Protein AF-A0A1G7VKA3-F1 (afdb_monomer)

InterPro domains:
  IPR059888 Phage tail-like, trimerisation region [PF26696] (516-575)

Secondary structure (DSSP, 8-state):
-----------------------PPPS--SEES---SSEEE-TT-EEEESS-EEESSEEE-TTEEEEE-TT-EEEE-S-EEE-TT-EEEEEESSEEEESS--EE-SEEEEEE-TT-EEEESSSS-S-EEE-SSEEEEEESSEEEES-EEE--TT-EEEEEESSEEEESS-EEE-SEEEEEESSEEEESS-EE--TTEEEEESSEEEESS-EE-TT-EEEESSEEEE-SS-EE--TT-EEEESSEEEEEEEEE--TT-EEEESSEEEEEEEE-TT-EEE--SSTT--EEEEESSPB--TT-EE-SSEEEEEBS-SSSS--B-SS-SHHHHBSS--EEB-TTS-B--TTTTTEEESTTTTT--SS---S--S----TTSPPPPB---EEEEEETT-B-SS-GGGG-BSSTT-PBP-TTTEEEEEEEESSTTEEEETTTTEEEE-TTPPSEEEEEEEEEEESS-TT-EEEEEEEEEEE-------PPP---S--PBP--EEESSS--STT-TTTTTTSBS-SSEEE-SSPPP--EEE-HHHHHTS-GGG--TT-EEEETTTTEEEEESSSSGGGEEEE-S-----

Organism: NCBI:txid454006

Sequence (582 aa):
MIKIYFKNDGYLLFLLFLSINYYSQCTSCTVTNPTSSNYTFSSGSVVCFTTNTTLSDVTFENNSKICIAPGVTLVIQNNVNSANGSNVTFEIAGTLQFNQNPNINSNLTINIASGGTMRSGSSGNNNFTFSGTANTLTNRGGVDVGVLGFGNNDATNVIDNYGTYSITSNINISGTTIFRNFGTINVGQNFSSSNATTYINCGTMNTAQGYNLSSGRVINTGVFNVGTGTVDMGSNSRLENYGTFYSKGAINGSSTSSIYNEGLLKITTWQPNGASIKGPASSSKKGFVYVINPINPNGAKVGPNLDFTRYSQYEATMIKSGTQGSTAIFANAPNYINTSGATTTAASANVTFDCSAGGTCGASLTTNIGLCPNMDGSFPPIANSDNFAINAGASSVTSVLVNDLEQYNGVVATTSNVILTQVSTSNPNVTLNTSTGLVQVGSNVLTGNYTITYQICRVSLPSSCSTATVMINVAGGDPVCYKPAINSGTTLPSPSGITSLTRASPGDTNWPETRKGAWLVLESKTKGFVVNRLTTTQVEQIPADDLKEGMMVYNTTLNCLQINTDGTASGWKCFNTQACPD

Structure (mmCIF, N/CA/C/O backbone):
data_AF-A0A1G7VKA3-F1
#
_entry.id   AF-A0A1G7VKA3-F1
#
loop_
_atom_site.group_PDB
_atom_site.id
_atom_site.type_symbol
_atom_site.label_atom_id
_atom_site.label_alt_id
_atom_site.label_comp_id
_atom_site.label_asym_id
_atom_site.label_entity_id
_atom_site.label_seq_id
_atom_site.pdbx_PDB_ins_code
_atom_site.Cartn_x
_atom_site.Cartn_y
_atom_site.Cartn_z
_atom_site.occupancy
_atom_site.B_iso_or_equiv
_atom_site.auth_seq_id
_atom_site.auth_comp_id
_atom_site.auth_asym_id
_atom_site.auth_atom_id
_atom_site.pdbx_PDB_model_num
ATOM 1 N N . MET A 1 1 ? -26.682 -8.845 -51.034 1.00 29.31 1 MET A N 1
ATOM 2 C CA . MET A 1 1 ? -26.353 -8.708 -49.601 1.00 29.31 1 MET A CA 1
ATOM 3 C C . MET A 1 1 ? -25.735 -7.327 -49.420 1.00 29.31 1 MET A C 1
ATOM 5 O O . MET A 1 1 ? -24.651 -7.097 -49.935 1.00 29.31 1 MET A O 1
ATOM 9 N N . ILE A 1 2 ? -26.467 -6.379 -48.835 1.00 21.95 2 ILE A N 1
ATOM 10 C CA . ILE A 1 2 ? -25.966 -5.032 -48.517 1.00 21.95 2 ILE A CA 1
ATOM 11 C C . ILE A 1 2 ? -25.641 -5.051 -47.024 1.00 21.95 2 ILE A C 1
ATOM 13 O O . ILE A 1 2 ? -26.512 -5.381 -46.223 1.00 21.95 2 ILE A O 1
ATOM 17 N N . LYS A 1 3 ? -24.389 -4.755 -46.664 1.00 22.36 3 LYS A N 1
ATOM 18 C CA . LYS A 1 3 ? -23.964 -4.538 -45.275 1.00 22.36 3 LYS A CA 1
ATOM 19 C C . LYS A 1 3 ? -24.151 -3.059 -44.937 1.00 22.36 3 LYS A C 1
ATOM 21 O O . LYS A 1 3 ? -23.689 -2.204 -45.686 1.00 22.36 3 LYS A O 1
ATOM 26 N N . ILE A 1 4 ? -24.791 -2.775 -43.807 1.00 22.14 4 ILE A N 1
ATOM 27 C CA . ILE A 1 4 ? -24.806 -1.455 -43.166 1.00 22.14 4 ILE A CA 1
ATOM 28 C C . ILE A 1 4 ? -24.168 -1.645 -41.789 1.00 22.14 4 ILE A C 1
ATOM 30 O O . ILE A 1 4 ? -24.598 -2.513 -41.033 1.00 22.14 4 ILE A O 1
ATOM 34 N N . TYR A 1 5 ? -23.131 -0.863 -41.487 1.00 22.39 5 TYR A N 1
ATOM 35 C CA . TYR A 1 5 ? -22.492 -0.817 -40.172 1.00 22.39 5 TYR A CA 1
ATOM 36 C C . TYR A 1 5 ? -23.042 0.372 -39.385 1.00 22.39 5 TYR A C 1
ATOM 38 O O . TYR A 1 5 ? -23.026 1.495 -39.885 1.00 22.39 5 TYR A O 1
ATOM 46 N N . PHE A 1 6 ? -23.458 0.140 -38.141 1.00 21.36 6 PHE A N 1
ATOM 47 C CA . PHE A 1 6 ? -23.598 1.202 -37.147 1.00 21.36 6 PHE A CA 1
ATOM 48 C C . PHE A 1 6 ? -22.400 1.143 -36.202 1.00 21.36 6 PHE A C 1
ATOM 50 O O . PHE A 1 6 ? -22.145 0.121 -35.566 1.00 21.36 6 PHE A O 1
ATOM 57 N N . LYS A 1 7 ? -21.655 2.248 -36.133 1.00 22.59 7 LYS A N 1
ATOM 58 C CA . LYS A 1 7 ? -20.621 2.483 -35.128 1.00 22.59 7 LYS A CA 1
ATOM 59 C C . LYS A 1 7 ? -21.324 2.969 -33.864 1.00 22.59 7 LYS A C 1
ATOM 61 O O . LYS A 1 7 ? -21.911 4.047 -33.881 1.00 22.59 7 LYS A O 1
ATOM 66 N N . ASN A 1 8 ? -21.300 2.168 -32.804 1.00 25.08 8 ASN A N 1
ATOM 67 C CA . ASN A 1 8 ? -21.787 2.579 -31.493 1.00 25.08 8 ASN A CA 1
ATOM 68 C C . ASN A 1 8 ? -20.567 2.741 -30.580 1.00 25.08 8 ASN A C 1
ATOM 70 O O . ASN A 1 8 ? -20.048 1.762 -30.047 1.00 25.08 8 ASN A O 1
ATOM 74 N N . ASP A 1 9 ? -20.074 3.975 -30.461 1.00 29.16 9 ASP A N 1
ATOM 75 C CA . ASP A 1 9 ? -19.023 4.346 -29.510 1.00 29.16 9 ASP A CA 1
ATOM 76 C C . ASP A 1 9 ? -19.653 4.418 -28.106 1.00 29.16 9 ASP A C 1
ATOM 78 O O . ASP A 1 9 ? -20.033 5.478 -27.611 1.00 29.16 9 ASP A O 1
ATOM 82 N N . GLY A 1 10 ? -19.836 3.253 -27.481 1.00 25.62 10 GLY A N 1
ATOM 83 C CA . GLY A 1 10 ? -20.281 3.140 -26.097 1.00 25.62 10 GLY A CA 1
ATOM 84 C C . GLY A 1 10 ? -19.096 3.257 -25.146 1.00 25.62 10 GLY A C 1
ATOM 85 O O . GLY A 1 10 ? -18.384 2.281 -24.920 1.00 25.62 10 GLY A O 1
ATOM 86 N N . TYR A 1 11 ? -18.892 4.441 -24.569 1.00 25.70 11 TYR A N 1
ATOM 87 C CA . TYR A 1 11 ? -18.026 4.616 -23.403 1.00 25.70 11 TYR A CA 1
ATOM 88 C C . TYR A 1 11 ? -18.614 3.832 -22.221 1.00 25.70 11 TYR A C 1
ATOM 90 O O . TYR A 1 11 ? -19.601 4.246 -21.614 1.00 25.70 11 TYR A O 1
ATOM 98 N N . LEU A 1 12 ? -18.020 2.679 -21.906 1.00 24.86 12 LEU A N 1
ATOM 99 C CA . LEU A 1 12 ? -18.375 1.887 -20.735 1.00 24.86 12 LEU A CA 1
ATOM 100 C C . LEU A 1 12 ? -17.687 2.494 -19.504 1.00 24.86 12 LEU A C 1
ATOM 102 O O . LEU A 1 12 ? -16.481 2.352 -19.310 1.00 24.86 12 LEU A O 1
ATOM 106 N N . LEU A 1 13 ? -18.467 3.201 -18.685 1.00 23.34 13 LEU A N 1
ATOM 107 C CA . LEU A 1 13 ? -18.053 3.677 -17.369 1.00 23.34 13 LEU A CA 1
ATOM 108 C C . LEU A 1 13 ? -17.813 2.453 -16.470 1.00 23.34 13 LEU A C 1
ATOM 110 O O . LEU A 1 13 ? -18.754 1.790 -16.035 1.00 23.34 13 LEU A O 1
ATOM 114 N N . PHE A 1 14 ? -16.543 2.124 -16.238 1.00 27.72 14 PHE A N 1
ATOM 115 C CA . PHE A 1 14 ? -16.133 1.009 -15.391 1.00 27.72 14 PHE A CA 1
ATOM 116 C C . PHE A 1 14 ? -16.391 1.381 -13.923 1.00 27.72 14 PHE A C 1
ATOM 118 O O . PHE A 1 14 ? -15.621 2.115 -13.303 1.00 27.72 14 PHE A O 1
ATOM 125 N N . LEU A 1 15 ? -17.500 0.901 -13.362 1.00 24.12 15 LEU A N 1
ATOM 126 C CA . LEU A 1 15 ? -17.711 0.892 -11.918 1.00 24.12 15 LEU A CA 1
ATOM 127 C C . LEU A 1 15 ? -16.771 -0.162 -11.325 1.00 24.12 15 LEU A C 1
ATOM 129 O O . LEU A 1 15 ? -17.071 -1.355 -11.330 1.00 24.12 15 LEU A O 1
ATOM 133 N N . LEU A 1 16 ? -15.613 0.283 -10.830 1.00 27.14 16 LEU A N 1
ATOM 134 C CA . LEU A 1 16 ? -14.830 -0.505 -9.886 1.00 27.14 16 LEU A CA 1
ATOM 135 C C . LEU A 1 16 ? -15.721 -0.778 -8.669 1.00 27.14 16 LEU A C 1
ATOM 137 O O . LEU A 1 16 ? -15.932 0.097 -7.829 1.00 27.14 16 LEU A O 1
ATOM 141 N N . PHE A 1 17 ? -16.223 -2.005 -8.559 1.00 24.20 17 PHE A N 1
ATOM 142 C CA . PHE A 1 17 ? -16.702 -2.533 -7.291 1.00 24.20 17 PHE A CA 1
ATOM 143 C C . PHE A 1 17 ? -15.484 -2.756 -6.392 1.00 24.20 17 PHE A C 1
ATOM 145 O O . PHE A 1 17 ? -14.992 -3.868 -6.229 1.00 24.20 17 PHE A O 1
ATOM 152 N N . LEU A 1 18 ? -14.978 -1.678 -5.792 1.00 28.91 18 LEU A N 1
ATOM 153 C CA . LEU A 1 18 ? -14.348 -1.814 -4.490 1.00 28.91 18 LEU A CA 1
ATOM 154 C C . LEU A 1 18 ? -15.456 -2.328 -3.577 1.00 28.91 18 LEU A C 1
ATOM 156 O O . LEU A 1 18 ? -16.451 -1.640 -3.351 1.00 28.91 18 LEU A O 1
ATOM 160 N N . SER A 1 19 ? -15.315 -3.550 -3.075 1.00 28.64 19 SER A N 1
ATOM 161 C CA . SER A 1 19 ? -16.067 -4.004 -1.914 1.00 28.64 19 SER A CA 1
ATOM 162 C C . SER A 1 19 ? -15.652 -3.121 -0.736 1.00 28.64 19 SER A C 1
ATOM 164 O O . SER A 1 19 ? -14.752 -3.451 0.039 1.00 28.64 19 SER A O 1
ATOM 166 N N . ILE A 1 20 ? -16.251 -1.934 -0.643 1.00 33.41 20 ILE A N 1
ATOM 167 C CA . ILE A 1 20 ? -16.165 -1.088 0.534 1.00 33.41 20 ILE A CA 1
ATOM 168 C C . ILE A 1 20 ? -17.003 -1.832 1.566 1.00 33.41 20 ILE A C 1
ATOM 170 O O . ILE A 1 20 ? -18.228 -1.746 1.562 1.00 33.41 20 ILE A O 1
ATOM 174 N N . ASN A 1 21 ? -16.347 -2.626 2.412 1.00 35.69 21 ASN A N 1
ATOM 175 C CA . ASN A 1 21 ? -16.958 -3.094 3.647 1.00 35.69 21 ASN A CA 1
ATOM 176 C C . ASN A 1 21 ? -17.268 -1.841 4.475 1.00 35.69 21 ASN A C 1
ATOM 178 O O . ASN A 1 21 ? -16.422 -1.335 5.214 1.00 35.69 21 ASN A O 1
ATOM 182 N N . TYR A 1 22 ? -18.460 -1.281 4.280 1.00 41.00 22 TYR A N 1
ATOM 183 C CA . TYR A 1 22 ? -19.053 -0.376 5.241 1.00 41.00 22 TYR A CA 1
ATOM 184 C C . TYR A 1 22 ? -19.303 -1.227 6.480 1.00 41.00 22 TYR A C 1
ATOM 186 O O . TYR A 1 22 ? -20.141 -2.125 6.447 1.00 41.00 22 TYR A O 1
ATOM 194 N N . TYR A 1 23 ? -18.538 -0.993 7.548 1.00 50.69 23 TYR A N 1
ATOM 195 C CA . TYR A 1 23 ? -18.843 -1.571 8.851 1.00 50.69 23 TYR A CA 1
ATOM 196 C C . TYR A 1 23 ? -20.215 -1.033 9.270 1.00 50.69 23 TYR A C 1
ATOM 198 O O . TYR A 1 23 ? -20.348 0.108 9.715 1.00 50.69 23 TYR A O 1
ATOM 206 N N . SER A 1 24 ? -21.257 -1.819 9.006 1.00 50.53 24 SER A N 1
ATOM 207 C CA . SER A 1 24 ? -22.611 -1.547 9.465 1.00 50.53 24 SER A CA 1
ATOM 208 C C . SER A 1 24 ? -22.684 -1.796 10.968 1.00 50.53 24 SER A C 1
ATOM 210 O O . SER A 1 24 ? -21.941 -2.618 11.503 1.00 50.53 24 SER A O 1
ATOM 212 N N . GLN A 1 25 ? -23.606 -1.116 11.649 1.00 65.19 25 GLN A N 1
ATOM 213 C CA . GLN A 1 25 ? -23.900 -1.382 13.055 1.00 65.19 25 GLN A CA 1
ATOM 214 C C . GLN A 1 25 ? -24.124 -2.888 13.296 1.00 65.19 25 GLN A C 1
ATOM 216 O O . GLN A 1 25 ? -24.665 -3.589 12.439 1.00 65.19 25 GLN A O 1
ATOM 221 N N . CYS A 1 26 ? -23.707 -3.383 14.465 1.00 78.50 26 CYS A N 1
ATOM 222 C CA . CYS A 1 26 ? -23.975 -4.757 14.884 1.00 78.50 26 CYS A CA 1
ATOM 223 C C . CYS A 1 26 ? -25.475 -5.071 14.799 1.00 78.50 26 CYS A C 1
ATOM 225 O O . CYS A 1 26 ? -26.300 -4.272 15.233 1.00 78.50 26 CYS A O 1
ATOM 227 N N . THR A 1 27 ? -25.822 -6.242 14.268 1.00 73.44 27 THR A N 1
ATOM 228 C CA . THR A 1 27 ? -27.215 -6.641 14.007 1.00 73.44 27 THR A CA 1
ATOM 229 C C . THR A 1 27 ? -27.864 -7.428 15.153 1.00 73.44 27 THR A C 1
ATOM 231 O O . THR A 1 27 ? -29.081 -7.585 15.166 1.00 73.44 27 THR A O 1
ATOM 234 N N . SER A 1 28 ? -27.088 -7.897 16.137 1.00 82.25 28 SER A N 1
ATOM 235 C CA . SER A 1 28 ? -27.556 -8.729 17.258 1.00 82.25 28 SER A CA 1
ATOM 236 C C . SER A 1 28 ? -27.053 -8.200 18.608 1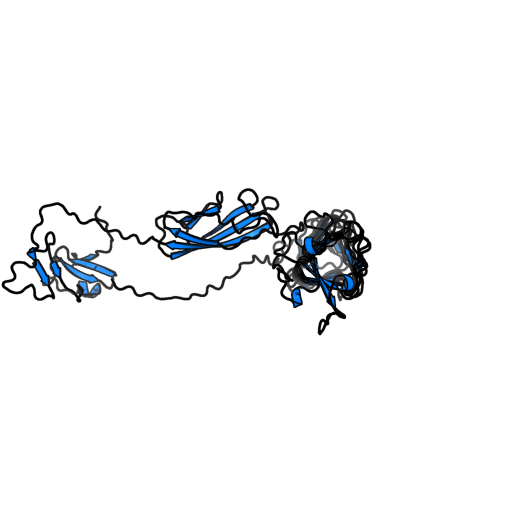.00 82.25 28 SER A C 1
ATOM 238 O O . SER A 1 28 ? -26.043 -8.663 19.140 1.00 82.25 28 SER A O 1
ATOM 240 N N . CYS A 1 29 ? -27.746 -7.196 19.144 1.00 92.06 29 CYS A N 1
ATOM 241 C CA . CYS A 1 29 ? -27.404 -6.532 20.403 1.00 92.06 29 CYS A CA 1
ATOM 242 C C . CYS A 1 29 ? -27.976 -7.299 21.606 1.00 92.06 29 CYS A C 1
ATOM 244 O O . CYS A 1 29 ? -29.178 -7.544 21.669 1.00 92.06 29 CYS A O 1
ATOM 246 N N . THR A 1 30 ? -27.138 -7.629 22.587 1.00 94.88 30 THR A N 1
ATOM 247 C CA . THR A 1 30 ? -27.562 -8.154 23.895 1.00 94.88 30 THR A CA 1
ATOM 248 C C . THR A 1 30 ? -28.270 -7.077 24.714 1.00 94.88 30 THR A C 1
ATOM 250 O O . THR A 1 30 ? -29.278 -7.345 25.358 1.00 94.88 30 THR A O 1
ATOM 253 N N . VAL A 1 31 ? -27.742 -5.850 24.681 1.00 95.19 31 VAL A N 1
ATOM 254 C CA . VAL A 1 31 ? -28.299 -4.680 25.373 1.00 95.19 31 VAL A CA 1
ATOM 255 C C . VAL A 1 31 ? -28.271 -3.492 24.418 1.00 95.19 31 VAL A C 1
ATOM 257 O O . VAL A 1 31 ? -27.324 -3.332 23.648 1.00 95.19 31 VAL A O 1
ATOM 260 N N . THR A 1 32 ? -29.301 -2.649 24.466 1.00 94.62 32 THR A N 1
ATOM 261 C CA . THR A 1 32 ? -29.366 -1.402 23.691 1.00 94.62 32 THR A CA 1
ATOM 262 C C . THR A 1 32 ? -29.554 -0.222 24.637 1.00 94.62 32 THR A C 1
ATOM 264 O O . THR A 1 32 ? -30.452 -0.268 25.471 1.00 94.62 32 THR A O 1
ATOM 267 N N . ASN A 1 33 ? -28.718 0.814 24.499 1.00 93.56 33 ASN A N 1
ATOM 268 C CA . ASN A 1 33 ? -28.735 2.055 25.291 1.00 93.56 33 ASN A CA 1
ATOM 269 C C . ASN A 1 33 ? -28.873 1.813 26.811 1.00 93.56 33 ASN A C 1
ATOM 271 O O . ASN A 1 33 ? -29.907 2.149 27.395 1.00 93.56 33 ASN A O 1
ATOM 275 N N . PRO A 1 34 ? -27.864 1.208 27.467 1.00 93.44 34 PRO A N 1
ATOM 276 C CA . PRO A 1 34 ? -27.914 0.985 28.908 1.00 93.44 34 PRO A CA 1
ATOM 277 C C . PRO A 1 34 ? -28.088 2.302 29.678 1.00 93.44 34 PRO A C 1
ATOM 279 O O . PRO A 1 34 ? -27.515 3.327 29.314 1.00 93.44 34 PRO A O 1
ATOM 282 N N . THR A 1 35 ? -28.869 2.261 30.759 1.00 87.56 35 THR A N 1
ATOM 283 C CA . THR A 1 35 ? -29.267 3.451 31.535 1.00 87.56 35 THR A CA 1
ATOM 284 C C . THR A 1 35 ? -28.481 3.645 32.833 1.00 87.56 35 THR A C 1
ATOM 286 O O . THR A 1 35 ? -28.585 4.699 33.457 1.00 87.56 35 THR A O 1
ATOM 289 N N . SER A 1 36 ? -27.707 2.643 33.260 1.00 87.19 36 SER A N 1
ATOM 290 C CA . SER A 1 36 ? -26.878 2.745 34.463 1.00 87.19 36 SER A CA 1
ATOM 291 C C . SER A 1 36 ? -25.722 3.716 34.239 1.00 87.19 36 SER A C 1
ATOM 293 O O . SER A 1 36 ? -25.057 3.650 33.207 1.00 87.19 36 SER A O 1
ATOM 295 N N . SER A 1 37 ? -25.449 4.581 35.222 1.00 89.50 37 SER A N 1
ATOM 296 C CA . SER A 1 37 ? -24.307 5.495 35.162 1.00 89.50 37 SER A CA 1
ATOM 297 C C . SER A 1 37 ? -22.987 4.723 35.139 1.00 89.50 37 SER A C 1
ATOM 299 O O . SER A 1 37 ? -22.185 4.938 34.239 1.00 89.50 37 SER A O 1
ATOM 301 N N . ASN A 1 38 ? -22.783 3.791 36.071 1.00 96.06 38 ASN A N 1
ATOM 302 C CA . ASN A 1 38 ? -21.670 2.842 36.039 1.00 96.06 38 ASN A CA 1
ATOM 303 C C . ASN A 1 38 ? -22.102 1.571 35.312 1.00 96.06 38 ASN A C 1
ATOM 305 O O . ASN A 1 38 ? -23.162 1.024 35.625 1.00 96.06 38 ASN A O 1
ATOM 309 N N . TYR A 1 39 ? -21.311 1.076 34.364 1.00 97.69 39 TYR A N 1
ATOM 310 C CA . TYR A 1 39 ? -21.749 -0.036 33.519 1.00 97.69 39 TYR A CA 1
ATOM 311 C C . TYR A 1 39 ? -20.676 -1.101 33.303 1.00 97.69 39 TYR A C 1
ATOM 313 O O . TYR A 1 39 ? -19.543 -0.813 32.918 1.00 97.69 39 TYR A O 1
ATOM 321 N N . THR A 1 40 ? -21.065 -2.358 33.494 1.00 97.62 40 THR A N 1
ATOM 322 C CA . THR A 1 40 ? -20.239 -3.522 33.178 1.00 97.62 40 THR A CA 1
ATOM 323 C C . THR A 1 40 ? -20.703 -4.120 31.859 1.00 97.62 40 THR A C 1
ATOM 325 O O . THR A 1 40 ? -21.831 -4.594 31.736 1.00 97.62 40 THR A O 1
ATOM 328 N N . PHE A 1 41 ? -19.818 -4.122 30.868 1.00 97.62 41 PHE A N 1
ATOM 329 C CA . PHE A 1 41 ? -20.008 -4.852 29.624 1.00 97.62 41 PHE A CA 1
ATOM 330 C C . PHE A 1 41 ? -19.669 -6.321 29.881 1.00 97.62 41 PHE A C 1
ATOM 332 O O . PHE A 1 41 ? -18.503 -6.711 29.810 1.00 97.62 41 PHE A O 1
ATOM 339 N N . SER A 1 42 ? -20.689 -7.108 30.233 1.00 97.69 42 SER A N 1
ATOM 340 C CA . SER A 1 42 ? -20.539 -8.512 30.627 1.00 97.69 42 SER A CA 1
ATOM 341 C C . SER A 1 42 ? -19.884 -9.370 29.547 1.00 97.69 42 SER A C 1
ATOM 343 O O . SER A 1 42 ? -19.961 -9.060 28.351 1.00 97.69 42 SER A O 1
ATOM 345 N N . SER A 1 43 ? -19.270 -10.476 29.960 1.00 97.94 43 SER A N 1
ATOM 346 C CA . SER A 1 43 ? -18.557 -11.363 29.047 1.00 97.94 43 SER A CA 1
ATOM 347 C C . SER A 1 43 ? -19.438 -11.842 27.887 1.00 97.94 43 SER A C 1
ATOM 349 O O . SER A 1 43 ? -20.574 -12.270 28.082 1.00 97.94 43 SER A O 1
ATOM 351 N N . GLY A 1 44 ? -18.919 -11.727 26.661 1.00 96.50 44 GLY A N 1
ATOM 352 C CA . GLY A 1 44 ? -19.627 -12.101 25.430 1.00 96.50 44 GLY A CA 1
ATOM 353 C C . GLY A 1 44 ? -20.794 -11.187 25.032 1.00 96.50 44 GLY A C 1
ATOM 354 O O . GLY A 1 44 ? -21.456 -11.462 24.031 1.00 96.50 44 GLY A O 1
ATOM 355 N N . SER A 1 45 ? -21.073 -10.116 25.783 1.00 96.44 45 SER A N 1
ATOM 356 C CA . SER A 1 45 ? -22.175 -9.205 25.463 1.00 96.44 45 SER A CA 1
ATOM 357 C C . SER A 1 45 ? -21.859 -8.307 24.266 1.00 96.44 45 SER A C 1
ATOM 359 O O . SER A 1 45 ? -20.729 -7.853 24.076 1.00 96.44 45 SER A O 1
ATOM 361 N N . VAL A 1 46 ? -22.894 -8.009 23.480 1.00 97.25 46 VAL A N 1
ATOM 362 C CA . VAL A 1 46 ? -22.872 -6.975 22.440 1.00 97.25 46 VAL A CA 1
ATOM 363 C C . VAL A 1 46 ? -23.770 -5.831 22.893 1.00 97.25 46 VAL A C 1
ATOM 365 O O . VAL A 1 46 ? -24.982 -6.007 23.019 1.00 97.25 46 VAL A O 1
ATOM 368 N N . VAL A 1 47 ? -23.200 -4.657 23.143 1.00 97.50 47 VAL A N 1
ATOM 369 C CA . VAL A 1 47 ? -23.947 -3.485 23.619 1.00 97.50 47 VAL A CA 1
ATOM 370 C C . VAL A 1 47 ? -24.008 -2.423 22.533 1.00 97.50 47 VAL A C 1
ATOM 372 O O . VAL A 1 47 ? -22.984 -1.941 22.051 1.00 97.50 47 VAL A O 1
ATOM 375 N N . CYS A 1 48 ? -25.221 -2.054 22.144 1.00 96.50 48 CYS A N 1
ATOM 376 C CA . CYS A 1 48 ? -25.465 -1.132 21.046 1.00 96.50 48 CYS A CA 1
ATOM 377 C C . CYS A 1 48 ? -25.938 0.229 21.542 1.00 96.50 48 CYS A C 1
ATOM 379 O O . CYS A 1 48 ? -26.820 0.327 22.394 1.00 96.50 48 CYS A O 1
ATOM 381 N N . PHE A 1 49 ? -25.385 1.279 20.947 1.00 96.75 49 PHE A N 1
ATOM 382 C CA . PHE A 1 49 ? -25.749 2.663 21.210 1.00 96.75 49 PHE A CA 1
ATOM 383 C C . PHE A 1 49 ? -26.410 3.247 19.961 1.00 96.75 49 PHE A C 1
ATOM 385 O O . PHE A 1 49 ? -25.763 3.406 18.924 1.00 96.75 49 PHE A O 1
ATOM 392 N N . THR A 1 50 ? -27.708 3.533 20.054 1.00 95.50 50 THR A N 1
ATOM 393 C CA . THR A 1 50 ? -28.520 4.180 19.003 1.00 95.50 50 THR A CA 1
ATOM 394 C C . THR A 1 50 ? -28.944 5.599 19.379 1.00 95.50 50 THR A C 1
ATOM 396 O O . THR A 1 50 ? -29.463 6.326 18.538 1.00 95.50 50 THR A O 1
ATOM 399 N N . THR A 1 51 ? -28.683 6.020 20.617 1.00 95.94 51 THR A N 1
ATOM 400 C CA . THR A 1 51 ? -28.862 7.394 21.095 1.00 95.94 51 THR A CA 1
ATOM 401 C C . THR A 1 51 ? -27.624 7.856 21.849 1.00 95.94 51 THR A C 1
ATOM 403 O O . THR A 1 51 ? -26.898 7.037 22.420 1.00 95.94 51 THR A O 1
ATOM 406 N N . ASN A 1 52 ? -27.387 9.171 21.881 1.00 97.38 52 ASN A N 1
ATOM 407 C CA . ASN A 1 52 ? -26.281 9.739 22.651 1.00 97.38 52 ASN A CA 1
ATOM 408 C C . ASN A 1 52 ? -26.352 9.264 24.106 1.00 97.38 52 ASN A C 1
ATOM 410 O O . ASN A 1 52 ? -27.402 9.364 24.739 1.00 97.38 52 ASN A O 1
ATOM 414 N N . THR A 1 53 ? -25.247 8.724 24.608 1.00 97.25 53 THR A N 1
ATOM 415 C CA . THR A 1 53 ? -25.184 8.080 25.922 1.00 97.25 53 THR A CA 1
ATOM 416 C C . THR A 1 53 ? -23.910 8.500 26.634 1.00 97.25 53 THR A C 1
ATOM 418 O O . THR A 1 53 ? -22.836 8.549 26.033 1.00 97.25 53 THR A O 1
ATOM 421 N N . THR A 1 54 ? -24.026 8.763 27.931 1.00 97.06 54 THR A N 1
ATOM 422 C CA . THR A 1 54 ? -22.894 9.092 28.792 1.00 97.06 54 THR A CA 1
ATOM 423 C C . THR A 1 54 ? -22.835 8.083 29.929 1.00 97.06 54 THR A C 1
ATOM 425 O O . THR A 1 54 ? -23.776 7.981 30.712 1.00 97.06 54 THR A O 1
ATOM 428 N N . LEU A 1 55 ? -21.718 7.370 30.033 1.00 97.44 55 LEU A N 1
ATOM 429 C CA . LEU A 1 55 ? -21.407 6.455 31.125 1.00 97.44 55 LEU A CA 1
ATOM 430 C C . LEU A 1 55 ? -20.332 7.081 32.023 1.00 97.44 55 LEU A C 1
ATOM 432 O O . LEU A 1 55 ? -19.516 7.891 31.581 1.00 97.44 55 LEU A O 1
ATOM 436 N N . SER A 1 56 ? -20.363 6.746 33.305 1.00 96.12 56 SER A N 1
ATOM 437 C CA . SER A 1 56 ? -19.398 7.169 34.313 1.00 96.12 56 SER A CA 1
ATOM 438 C C . SER A 1 56 ? -18.220 6.192 34.336 1.00 96.12 56 SER A C 1
ATOM 440 O O . SER A 1 56 ? -17.388 6.268 33.429 1.00 96.12 56 SER A O 1
ATOM 442 N N . ASP A 1 57 ? -18.138 5.287 35.313 1.00 96.00 57 ASP A N 1
ATOM 443 C CA . ASP A 1 57 ? -17.148 4.208 35.314 1.00 96.00 57 ASP A CA 1
ATOM 444 C C . ASP A 1 57 ? -17.629 3.029 34.466 1.00 96.00 57 ASP A C 1
ATOM 446 O O . ASP A 1 57 ? -18.796 2.629 34.525 1.00 96.00 57 ASP A O 1
ATOM 450 N N . VAL A 1 58 ? -16.719 2.432 33.699 1.00 97.31 58 VAL A N 1
ATOM 451 C CA . VAL A 1 58 ? -17.018 1.244 32.899 1.00 97.31 58 VAL A CA 1
ATOM 452 C C . VAL A 1 58 ? -16.049 0.105 33.174 1.00 97.31 58 VAL A C 1
ATOM 454 O O . VAL A 1 58 ? -14.855 0.318 33.388 1.00 97.31 58 VAL A O 1
ATOM 457 N N . THR A 1 59 ? -16.559 -1.122 33.106 1.00 97.31 59 THR A N 1
ATOM 458 C CA . THR A 1 59 ? -15.754 -2.348 33.154 1.00 97.31 59 THR A CA 1
ATOM 459 C C . THR A 1 59 ? -16.034 -3.171 31.907 1.00 97.31 59 THR A C 1
ATOM 461 O O . THR A 1 59 ? -17.183 -3.531 31.657 1.00 97.31 59 THR A O 1
ATOM 464 N N . PHE A 1 60 ? -14.998 -3.496 31.139 1.00 97.81 60 PHE A N 1
ATOM 465 C CA . PHE A 1 60 ? -15.087 -4.421 30.013 1.00 97.81 60 PHE A CA 1
ATOM 466 C C . PHE A 1 60 ? -14.636 -5.817 30.444 1.00 97.81 60 PHE A C 1
ATOM 468 O O . PHE A 1 60 ? -13.468 -6.024 30.784 1.00 97.81 60 PHE A O 1
ATOM 475 N N . GLU A 1 61 ? -15.557 -6.779 30.422 1.00 97.94 61 GLU A N 1
ATOM 476 C CA . GLU A 1 61 ? -15.237 -8.192 30.621 1.00 97.94 61 GLU A CA 1
ATOM 477 C C . GLU A 1 61 ? -14.832 -8.861 29.300 1.00 97.94 61 GLU A C 1
ATOM 479 O O . GLU A 1 61 ? -14.946 -8.289 28.211 1.00 97.94 61 GLU A O 1
ATOM 484 N N . ASN A 1 62 ? -14.341 -10.098 29.391 1.00 98.12 62 ASN A N 1
ATOM 485 C CA . ASN A 1 62 ? -13.796 -10.821 28.250 1.00 98.12 62 ASN A CA 1
ATOM 486 C C . ASN A 1 62 ? -14.823 -11.038 27.128 1.00 98.12 62 ASN A C 1
ATOM 488 O O . ASN A 1 62 ? -15.947 -11.474 27.370 1.00 98.12 62 ASN A O 1
ATOM 492 N N . ASN A 1 63 ? -14.405 -10.815 25.887 1.00 97.56 63 ASN A N 1
ATOM 493 C CA . ASN A 1 63 ? -15.210 -10.901 24.669 1.00 97.56 63 ASN A CA 1
ATOM 494 C C . ASN A 1 63 ? -16.410 -9.940 24.638 1.00 97.56 63 ASN A C 1
ATOM 496 O O . ASN A 1 63 ? -17.371 -10.187 23.910 1.00 97.56 63 ASN A O 1
ATOM 500 N N . SER A 1 64 ? -16.381 -8.858 25.419 1.00 97.75 64 SER A N 1
ATOM 501 C CA . SER A 1 64 ? -17.389 -7.804 25.312 1.00 97.75 64 SER A CA 1
ATOM 502 C C . SER A 1 64 ? -17.187 -6.963 24.046 1.00 97.75 64 SER A C 1
ATOM 504 O O . SER A 1 64 ? -16.066 -6.748 23.569 1.00 97.75 64 SER A O 1
ATOM 506 N N . LYS A 1 65 ? -18.297 -6.487 23.479 1.00 97.19 65 LYS A N 1
ATOM 507 C CA . LYS A 1 65 ? -18.329 -5.678 22.259 1.00 97.19 65 LYS A CA 1
ATOM 508 C C . LYS A 1 65 ? -19.253 -4.481 22.430 1.00 97.19 65 LYS A C 1
ATOM 510 O O . LYS A 1 65 ? -20.366 -4.628 22.934 1.00 97.19 65 LYS A O 1
ATOM 515 N N . ILE A 1 66 ? -18.831 -3.321 21.936 1.00 97.38 66 ILE A N 1
ATOM 516 C CA . ILE A 1 66 ? -19.698 -2.143 21.797 1.00 97.38 66 ILE A CA 1
ATOM 517 C C . ILE A 1 66 ? -19.879 -1.769 20.336 1.00 97.38 66 ILE A C 1
ATOM 519 O O . ILE A 1 66 ? -18.952 -1.913 19.539 1.00 97.38 66 ILE A O 1
ATOM 523 N N . CYS A 1 67 ? -21.061 -1.255 20.004 1.00 96.81 67 CYS A N 1
ATOM 524 C CA . CYS A 1 67 ? -21.395 -0.816 18.656 1.00 96.81 67 CYS A CA 1
ATOM 525 C C . CYS A 1 67 ? -22.099 0.541 18.703 1.00 96.81 67 CYS A C 1
ATOM 527 O O . CYS A 1 67 ? -23.195 0.656 19.253 1.00 96.81 67 CYS A O 1
ATOM 529 N N . ILE A 1 68 ? -21.483 1.570 18.127 1.00 97.38 68 ILE A N 1
ATOM 530 C CA . ILE A 1 68 ? -21.976 2.954 18.168 1.00 97.38 68 ILE A CA 1
ATOM 531 C C . ILE A 1 68 ? -22.498 3.327 16.783 1.00 97.38 68 ILE A C 1
ATOM 533 O O . ILE A 1 68 ? -21.725 3.332 15.824 1.00 97.38 68 ILE A O 1
ATOM 537 N N . ALA A 1 69 ? -23.794 3.626 16.675 1.00 95.50 69 ALA A N 1
ATOM 538 C CA . ALA A 1 69 ? -24.432 3.949 15.398 1.00 95.50 69 ALA A CA 1
ATOM 539 C C . ALA A 1 69 ? -23.897 5.261 14.783 1.00 95.50 69 ALA A C 1
ATOM 541 O O . ALA A 1 69 ? -23.431 6.136 15.517 1.00 95.50 69 ALA A O 1
ATOM 542 N N . PRO A 1 70 ? -24.014 5.453 13.454 1.00 95.06 70 PRO A N 1
ATOM 543 C CA . PRO A 1 70 ? -23.715 6.734 12.816 1.00 95.06 70 PRO A CA 1
ATOM 544 C C . PRO A 1 70 ? -24.444 7.908 13.487 1.00 95.06 70 PRO A C 1
ATOM 546 O O . PRO A 1 70 ? -25.629 7.812 13.796 1.00 95.06 70 PRO A O 1
ATOM 549 N N . GLY A 1 71 ? -23.737 9.017 13.720 1.00 94.69 71 GLY A N 1
ATOM 550 C CA . GLY A 1 71 ? -24.289 10.222 14.361 1.00 94.69 71 GLY A CA 1
ATOM 551 C C . GLY A 1 71 ? -24.519 10.126 15.877 1.00 94.69 71 GLY A C 1
ATOM 552 O O . GLY A 1 71 ? -24.859 11.132 16.497 1.00 94.69 71 GLY A O 1
ATOM 553 N N . VAL A 1 72 ? -24.303 8.958 16.491 1.00 97.19 72 VAL A N 1
ATOM 554 C CA . VAL A 1 72 ? -24.434 8.749 17.941 1.00 97.19 72 VAL A CA 1
ATOM 555 C C . VAL A 1 72 ? -23.102 8.979 18.644 1.00 97.19 72 VAL A C 1
ATOM 557 O O . VAL A 1 72 ? -22.059 8.568 18.151 1.00 97.19 72 VAL A O 1
ATOM 560 N N . THR A 1 73 ? -23.128 9.599 19.821 1.00 97.62 73 THR A N 1
ATOM 561 C CA . THR A 1 73 ? -21.953 9.780 20.684 1.00 97.62 73 THR A CA 1
ATOM 562 C C . THR A 1 73 ? -22.080 8.950 21.957 1.00 97.62 73 THR A C 1
ATOM 564 O O . THR A 1 73 ? -23.034 9.119 22.717 1.00 97.62 73 THR A O 1
ATOM 567 N N . LEU A 1 74 ? -21.092 8.093 22.214 1.00 97.81 74 LEU A N 1
ATOM 568 C CA . LEU A 1 74 ? -20.858 7.464 23.510 1.00 97.81 74 LEU A CA 1
ATOM 569 C C . LEU A 1 74 ? -19.722 8.196 24.227 1.00 97.81 74 LEU A C 1
ATOM 571 O O . LEU A 1 74 ? -18.596 8.231 23.730 1.00 97.81 74 LEU A O 1
ATOM 575 N N . VAL A 1 75 ? -20.008 8.737 25.409 1.00 97.31 75 VAL A N 1
ATOM 576 C CA . VAL A 1 75 ? -19.009 9.349 26.292 1.00 97.31 75 VAL A CA 1
ATOM 577 C C . VAL A 1 75 ? -18.764 8.448 27.498 1.00 97.31 75 VAL A C 1
ATOM 579 O O . VAL A 1 75 ? -19.706 8.082 28.195 1.00 97.31 75 VAL A O 1
ATOM 582 N N . ILE A 1 76 ? -17.503 8.134 27.778 1.00 97.31 76 ILE A N 1
ATOM 583 C CA . ILE A 1 76 ? -17.049 7.475 29.006 1.00 97.31 76 ILE A CA 1
ATOM 584 C C . ILE A 1 76 ? -16.317 8.522 29.846 1.00 97.31 76 ILE A C 1
ATOM 586 O O . ILE A 1 76 ? -15.286 9.056 29.429 1.00 97.31 76 ILE A O 1
ATOM 590 N N . GLN A 1 77 ? -16.882 8.873 31.001 1.00 95.00 77 GLN A N 1
ATOM 591 C CA . GLN A 1 77 ? -16.430 10.036 31.769 1.00 95.00 77 GLN A CA 1
ATOM 592 C C . GLN A 1 77 ? -15.216 9.755 32.651 1.00 95.00 77 GLN A C 1
ATOM 594 O O . GLN A 1 77 ? -14.343 10.615 32.767 1.00 95.00 77 GLN A O 1
ATOM 599 N N . ASN A 1 78 ? -15.193 8.589 33.292 1.00 94.25 78 ASN A N 1
ATOM 600 C CA . ASN A 1 78 ? -14.280 8.310 34.392 1.00 94.25 78 ASN A CA 1
ATOM 601 C C . ASN A 1 78 ? -13.410 7.091 34.067 1.00 94.25 78 ASN A C 1
ATOM 603 O O . ASN A 1 78 ? -12.715 7.079 33.049 1.00 94.25 78 ASN A O 1
ATOM 607 N N . ASN A 1 79 ? -13.412 6.083 34.938 1.00 93.88 79 ASN A N 1
ATOM 608 C CA . ASN A 1 79 ? -12.480 4.975 34.860 1.00 93.88 79 ASN A CA 1
ATOM 609 C C . ASN A 1 79 ? -12.913 3.960 33.805 1.00 93.88 79 ASN A C 1
ATOM 611 O O . ASN A 1 79 ? -14.088 3.612 33.686 1.00 93.88 79 ASN A O 1
ATOM 615 N N . VAL A 1 80 ? -11.925 3.439 33.083 1.00 95.50 80 VAL A N 1
ATOM 616 C CA . VAL A 1 80 ? -12.077 2.273 32.216 1.00 95.50 80 VAL A CA 1
ATOM 617 C C . VAL A 1 80 ? -11.318 1.131 32.863 1.00 95.50 80 VAL A C 1
ATOM 619 O O . VAL A 1 80 ? -10.101 1.205 33.003 1.00 95.50 80 VAL A O 1
ATOM 622 N N . ASN A 1 81 ? -12.031 0.085 33.260 1.00 95.62 81 ASN A N 1
ATOM 623 C CA . ASN A 1 81 ? -11.452 -1.112 33.851 1.00 95.62 81 ASN A CA 1
ATOM 624 C C . ASN A 1 81 ? -11.525 -2.269 32.856 1.00 95.62 81 ASN A C 1
ATOM 626 O O . ASN A 1 81 ? -12.549 -2.502 32.216 1.00 95.62 81 ASN A O 1
ATOM 630 N N . SER A 1 82 ? -10.435 -3.014 32.729 1.00 95.94 82 SER A N 1
ATOM 631 C CA . SER A 1 82 ? -10.367 -4.236 31.924 1.00 95.94 82 SER A CA 1
ATOM 632 C C . SER A 1 82 ? -9.262 -5.137 32.462 1.00 95.94 82 SER A C 1
ATOM 634 O O . SER A 1 82 ? -8.250 -4.652 32.979 1.00 95.94 82 SER A O 1
ATOM 636 N N . ALA A 1 83 ? -9.462 -6.450 32.366 1.00 94.12 83 ALA A N 1
ATOM 637 C CA . ALA A 1 83 ? -8.471 -7.431 32.788 1.00 94.12 83 ALA A CA 1
ATOM 638 C C . ALA A 1 83 ? -7.464 -7.723 31.665 1.00 94.12 83 ALA A C 1
ATOM 640 O O . ALA A 1 83 ? -7.826 -7.790 30.488 1.00 94.12 83 ALA A O 1
ATOM 641 N N . ASN A 1 84 ? -6.202 -7.952 32.040 1.00 93.69 84 ASN A N 1
ATOM 642 C CA . ASN A 1 84 ? -5.174 -8.420 31.110 1.00 93.69 84 ASN A CA 1
ATOM 643 C C . ASN A 1 84 ? -5.592 -9.768 30.486 1.00 93.69 84 ASN A C 1
ATOM 645 O O . ASN A 1 84 ? -6.203 -10.605 31.152 1.00 93.69 84 ASN A O 1
ATOM 649 N N . GLY A 1 85 ? -5.307 -9.957 29.199 1.00 90.62 85 GLY A N 1
ATOM 650 C CA . GLY A 1 85 ? -5.656 -11.155 28.432 1.00 90.62 85 GLY A CA 1
ATOM 651 C C . GLY A 1 85 ? -7.127 -11.255 28.012 1.00 90.62 85 GLY A C 1
ATOM 652 O O . GLY A 1 85 ? -7.465 -12.127 27.215 1.00 90.62 85 GLY A O 1
ATOM 653 N N . SER A 1 86 ? -8.002 -10.364 28.493 1.00 96.69 86 SER A N 1
ATOM 654 C CA . SER A 1 86 ? -9.370 -10.259 27.969 1.00 96.69 86 SER A CA 1
ATOM 655 C C . SER A 1 86 ? -9.365 -9.662 26.564 1.00 96.69 86 SER A C 1
ATOM 657 O O . SER A 1 86 ? -8.502 -8.846 26.253 1.00 96.69 86 SER A O 1
ATOM 659 N N . ASN A 1 87 ? -10.346 -10.013 25.734 1.00 98.06 87 ASN A N 1
ATOM 660 C CA . ASN A 1 87 ? -10.540 -9.413 24.411 1.00 98.06 87 ASN A CA 1
ATOM 661 C C . ASN A 1 87 ? -11.738 -8.463 24.422 1.00 98.06 87 ASN A C 1
ATOM 663 O O . ASN A 1 87 ? -12.801 -8.822 24.923 1.00 98.06 87 ASN A O 1
ATOM 667 N N . VAL A 1 88 ? -11.587 -7.268 23.857 1.00 98.31 88 VAL A N 1
ATOM 668 C CA . VAL A 1 88 ? -12.647 -6.251 23.801 1.00 98.31 88 VAL A CA 1
ATOM 669 C C . VAL A 1 88 ? -12.721 -5.673 22.392 1.00 98.31 88 VAL A C 1
ATOM 671 O O . VAL A 1 88 ? -11.693 -5.368 21.785 1.00 98.31 88 VAL A O 1
ATOM 674 N N . THR A 1 89 ? -13.935 -5.536 21.854 1.00 97.88 89 THR A N 1
ATOM 675 C CA . THR A 1 89 ? -14.165 -5.020 20.493 1.00 97.88 89 THR A CA 1
ATOM 676 C C . THR A 1 89 ? -14.950 -3.711 20.491 1.00 97.88 89 THR A C 1
ATOM 678 O O . THR A 1 89 ? -16.032 -3.635 21.075 1.00 97.88 89 THR A O 1
ATOM 681 N N . PHE A 1 90 ? -14.451 -2.702 19.779 1.00 97.94 90 PHE A N 1
ATOM 682 C CA . PHE A 1 90 ? -15.123 -1.423 19.554 1.00 97.94 90 PHE A CA 1
ATOM 683 C C . PHE A 1 90 ? -15.484 -1.258 18.072 1.00 97.94 90 PHE A C 1
ATOM 685 O O . PHE A 1 90 ? -14.601 -1.120 17.229 1.00 97.94 90 PHE A O 1
ATOM 692 N N . GLU A 1 91 ? -16.781 -1.226 17.766 1.00 97.44 91 GLU A N 1
ATOM 693 C CA . GLU A 1 91 ? -17.324 -0.912 16.439 1.00 97.44 91 GLU A CA 1
ATOM 694 C C . GLU A 1 91 ? -17.871 0.525 16.445 1.00 97.44 91 GLU A C 1
ATOM 696 O O . GLU A 1 91 ? -18.897 0.822 17.067 1.00 97.44 91 GLU A O 1
ATOM 701 N N . ILE A 1 92 ? -17.170 1.447 15.786 1.00 97.75 92 ILE A N 1
ATOM 702 C CA . ILE A 1 92 ? -17.366 2.894 15.934 1.00 97.75 92 ILE A CA 1
ATOM 703 C C . ILE A 1 92 ? -17.815 3.491 14.596 1.00 97.75 92 ILE A C 1
ATOM 705 O O . ILE A 1 92 ? -16.993 3.869 13.761 1.00 97.75 92 ILE A O 1
ATOM 709 N N . ALA A 1 93 ? -19.130 3.595 14.385 1.00 96.44 93 ALA A N 1
ATOM 710 C CA . ALA A 1 93 ? -19.697 4.334 13.253 1.00 96.44 93 ALA A CA 1
ATOM 711 C C . ALA A 1 93 ? -20.126 5.765 13.620 1.00 96.44 93 ALA A C 1
ATOM 713 O O . ALA A 1 93 ? -20.212 6.618 12.739 1.00 96.44 93 ALA A O 1
ATOM 714 N N . GLY A 1 94 ? -20.373 6.025 14.908 1.00 96.94 94 GLY A N 1
ATOM 715 C CA . GLY A 1 94 ? -20.534 7.358 15.495 1.00 96.94 94 GLY A CA 1
ATOM 716 C C . GLY A 1 94 ? -19.270 7.821 16.224 1.00 96.94 94 GLY A C 1
ATOM 717 O O . GLY A 1 94 ? -18.164 7.597 15.754 1.00 96.94 94 GLY A O 1
ATOM 718 N N . THR A 1 95 ? -19.401 8.448 17.389 1.00 98.00 95 THR A N 1
ATOM 719 C CA . THR A 1 95 ? -18.265 8.923 18.194 1.00 98.00 95 THR A CA 1
ATOM 720 C C . THR A 1 95 ? -18.105 8.111 19.477 1.00 98.00 95 THR A C 1
ATOM 722 O O . THR A 1 95 ? -19.048 8.005 20.258 1.00 98.00 95 THR A O 1
ATOM 725 N N . LEU A 1 96 ? -16.902 7.593 19.729 1.00 98.31 96 LEU A N 1
ATOM 726 C CA . LEU A 1 96 ? -16.466 7.096 21.036 1.00 98.31 96 LEU A CA 1
ATOM 727 C C . LEU A 1 96 ? -15.538 8.129 21.675 1.00 98.31 96 LEU A C 1
ATOM 729 O O . LEU A 1 96 ? -14.468 8.410 21.133 1.00 98.31 96 LEU A O 1
ATOM 733 N N . GLN A 1 97 ? -15.922 8.668 22.829 1.00 98.12 97 GLN A N 1
ATOM 734 C CA . GLN A 1 97 ? -15.136 9.651 23.566 1.00 98.12 97 GLN A CA 1
ATOM 735 C C . GLN A 1 97 ? -14.800 9.163 24.975 1.00 98.12 97 GLN A C 1
ATOM 737 O O . GLN A 1 97 ? -15.694 8.838 25.751 1.00 98.12 97 GLN A O 1
ATOM 742 N N . PHE A 1 98 ? -13.522 9.219 25.340 1.00 98.00 98 PHE A N 1
ATOM 743 C CA . PHE A 1 98 ? -13.062 9.068 26.724 1.00 98.00 98 PHE A CA 1
ATOM 744 C C . PHE A 1 98 ? -12.734 10.448 27.299 1.00 98.00 98 PHE A C 1
ATOM 746 O O . PHE A 1 98 ? -11.937 11.162 26.708 1.00 98.00 98 PHE A O 1
ATOM 753 N N . ASN A 1 99 ? -13.307 10.873 28.427 1.00 95.06 99 ASN A N 1
ATOM 754 C CA . ASN A 1 99 ? -13.000 12.200 29.001 1.00 95.06 99 ASN A CA 1
ATOM 755 C C . ASN A 1 99 ? -11.671 12.254 29.759 1.00 95.06 99 ASN A C 1
ATOM 757 O O . ASN A 1 99 ? -11.168 13.343 30.031 1.00 95.06 99 ASN A O 1
ATOM 761 N N . GLN A 1 100 ? -11.104 11.098 30.084 1.00 92.19 100 GLN A N 1
ATOM 762 C CA . GLN A 1 100 ? -9.808 10.934 30.737 1.00 92.19 100 GLN A CA 1
ATOM 763 C C . GLN A 1 100 ? -8.936 9.999 29.898 1.00 92.19 100 GLN A C 1
ATOM 765 O O . GLN A 1 100 ? -9.422 9.398 28.941 1.00 92.19 100 GLN A O 1
ATOM 770 N N . ASN A 1 101 ? -7.655 9.869 30.247 1.00 94.19 101 ASN A N 1
ATOM 771 C CA . ASN A 1 101 ? -6.785 8.867 29.634 1.00 94.19 101 ASN A CA 1
ATOM 772 C C . ASN A 1 101 ? -7.343 7.466 29.963 1.00 94.19 101 ASN A C 1
ATOM 774 O O . ASN A 1 101 ? -7.327 7.091 31.139 1.00 94.19 101 ASN A O 1
ATOM 778 N N . PRO A 1 102 ? -7.834 6.680 28.988 1.00 93.00 102 PRO A N 1
ATOM 779 C CA . PRO A 1 102 ? -8.366 5.362 29.280 1.00 93.00 102 PRO A CA 1
ATOM 780 C C . PRO A 1 102 ? -7.219 4.394 29.586 1.00 93.00 102 PRO A C 1
ATOM 782 O O . PRO A 1 102 ? -6.208 4.368 28.881 1.00 93.00 102 PRO A O 1
ATOM 785 N N . ASN A 1 103 ? -7.388 3.579 30.628 1.00 81.69 103 ASN A N 1
ATOM 786 C CA . ASN A 1 103 ? -6.454 2.513 30.979 1.00 81.69 103 ASN A CA 1
ATOM 787 C C . ASN A 1 103 ? -7.022 1.157 30.536 1.00 81.69 103 ASN A C 1
ATOM 789 O O . ASN A 1 103 ? -7.753 0.502 31.277 1.00 81.69 103 ASN A O 1
ATOM 793 N N . ILE A 1 104 ? -6.733 0.753 29.298 1.00 91.31 104 ILE A N 1
ATOM 794 C CA . ILE A 1 104 ? -7.272 -0.485 28.728 1.00 91.31 104 ILE A CA 1
ATOM 795 C C . ILE A 1 104 ? -6.174 -1.548 28.673 1.00 91.31 104 ILE A C 1
ATOM 797 O O . ILE A 1 104 ? -5.281 -1.495 27.830 1.00 91.31 104 ILE A O 1
ATOM 801 N N . ASN A 1 105 ? -6.260 -2.522 29.581 1.00 93.31 105 ASN A N 1
ATOM 802 C CA . ASN A 1 105 ? -5.320 -3.639 29.705 1.00 93.31 105 ASN A CA 1
ATOM 803 C C . ASN A 1 105 ? -5.711 -4.852 28.852 1.00 93.31 105 ASN A C 1
ATOM 805 O O . ASN A 1 105 ? -4.905 -5.766 28.688 1.00 93.31 105 ASN A O 1
ATOM 809 N N . SER A 1 106 ? -6.939 -4.887 28.334 1.00 96.94 106 SER A N 1
ATOM 810 C CA . SER A 1 106 ? -7.392 -5.932 27.419 1.00 96.94 106 SER A CA 1
ATOM 811 C C . SER A 1 106 ? -6.746 -5.810 26.037 1.00 96.94 106 SER A C 1
ATOM 813 O O . SER A 1 106 ? -6.325 -4.734 25.611 1.00 96.94 106 SER A O 1
ATOM 815 N N . ASN A 1 107 ? -6.728 -6.923 25.310 1.00 98.12 107 ASN A N 1
ATOM 816 C CA . ASN A 1 107 ? -6.510 -6.956 23.870 1.00 98.12 107 ASN A CA 1
ATOM 817 C C . ASN A 1 107 ? -7.648 -6.197 23.179 1.00 98.12 107 ASN A C 1
ATOM 819 O O . ASN A 1 107 ? -8.827 -6.490 23.416 1.00 98.12 107 ASN A O 1
ATOM 823 N N . LEU A 1 108 ? -7.309 -5.220 22.342 1.00 98.06 108 LEU A N 1
ATOM 824 C CA . LEU A 1 108 ? -8.289 -4.356 21.689 1.00 98.06 108 LEU A CA 1
ATOM 825 C C . LEU A 1 108 ? -8.436 -4.678 20.205 1.00 98.06 108 LEU A C 1
ATOM 827 O O . LEU A 1 108 ? -7.463 -4.687 19.459 1.00 98.06 108 LEU A O 1
ATOM 831 N N . THR A 1 109 ? -9.675 -4.849 19.758 1.00 98.31 109 THR A N 1
ATOM 832 C CA . THR A 1 109 ? -10.054 -4.782 18.341 1.00 98.31 109 THR A CA 1
ATOM 833 C C . THR A 1 109 ? -10.885 -3.527 18.121 1.00 98.31 109 THR A C 1
ATOM 835 O O . THR A 1 109 ? -11.964 -3.402 18.689 1.00 98.31 109 THR A O 1
ATOM 838 N N . ILE A 1 110 ? -10.395 -2.580 17.324 1.00 98.38 110 ILE A N 1
ATOM 839 C CA . ILE A 1 110 ? -11.074 -1.307 17.064 1.00 98.38 110 ILE A CA 1
ATOM 840 C C . ILE A 1 110 ? -11.325 -1.158 15.567 1.00 98.38 110 ILE A C 1
ATOM 842 O O . ILE A 1 110 ? -10.388 -1.169 14.770 1.00 98.38 110 ILE A O 1
ATOM 846 N N . ASN A 1 111 ? -12.582 -0.950 15.194 1.00 97.94 111 ASN A N 1
ATOM 847 C CA . ASN A 1 111 ? -13.008 -0.690 13.826 1.00 97.94 111 ASN A CA 1
ATOM 848 C C . ASN A 1 111 ? -13.737 0.655 13.783 1.00 97.94 111 ASN A C 1
ATOM 850 O O . ASN A 1 111 ? -14.774 0.829 14.422 1.00 97.94 111 ASN A O 1
ATOM 854 N N . ILE A 1 112 ? -13.196 1.616 13.035 1.00 97.94 112 ILE A N 1
ATOM 855 C CA . ILE A 1 112 ? -13.771 2.960 12.885 1.00 97.94 112 ILE A CA 1
ATOM 856 C C . ILE A 1 112 ? -14.276 3.108 11.452 1.00 97.94 112 ILE A C 1
ATOM 858 O O . ILE A 1 112 ? -13.504 2.968 10.500 1.00 97.94 112 ILE A O 1
ATOM 862 N N . ALA A 1 113 ? -15.568 3.384 11.278 1.00 96.25 113 ALA A N 1
ATOM 863 C CA . ALA A 1 113 ? -16.182 3.569 9.964 1.00 96.25 113 ALA A CA 1
ATOM 864 C C . ALA A 1 113 ? -15.902 4.970 9.381 1.00 96.25 113 ALA A C 1
ATOM 866 O O . ALA A 1 113 ? -15.423 5.858 10.076 1.00 96.25 113 ALA A O 1
ATOM 867 N N . SER A 1 114 ? -16.247 5.198 8.105 1.00 93.00 114 SER A N 1
ATOM 868 C CA . SER A 1 114 ? -15.930 6.438 7.360 1.00 93.00 114 SER A CA 1
ATOM 869 C C . SER A 1 114 ? -16.504 7.744 7.939 1.00 93.00 114 SER A C 1
ATOM 871 O O . SER A 1 114 ? -16.065 8.816 7.536 1.00 93.00 114 SER A O 1
ATOM 873 N N . GLY A 1 115 ? -17.478 7.671 8.849 1.00 92.25 115 GLY A N 1
ATOM 874 C CA . GLY A 1 115 ? -18.014 8.818 9.597 1.00 92.25 115 GLY A CA 1
ATOM 875 C C . GLY A 1 115 ? -17.845 8.689 11.112 1.00 92.25 115 GLY A C 1
ATOM 876 O O . GLY A 1 115 ? -18.402 9.494 11.854 1.00 92.25 115 GLY A O 1
ATOM 877 N N . GLY A 1 116 ? -17.124 7.659 11.559 1.00 97.25 116 GLY A N 1
ATOM 878 C CA . GLY A 1 116 ? -16.880 7.411 12.967 1.00 97.25 116 GLY A CA 1
ATOM 879 C C . GLY A 1 116 ? -15.658 8.165 13.483 1.00 97.25 116 GLY A C 1
ATOM 880 O O . GLY A 1 116 ? -14.719 8.432 12.732 1.00 97.25 116 GLY A O 1
ATOM 881 N N . THR A 1 117 ? -15.646 8.452 14.780 1.00 98.06 117 THR A N 1
ATOM 882 C CA . THR A 1 117 ? -14.525 9.107 15.459 1.00 98.06 117 THR A CA 1
ATOM 883 C C . THR A 1 117 ? -14.230 8.416 16.779 1.00 98.06 117 THR A C 1
ATOM 885 O O . THR A 1 117 ? -15.116 8.241 17.614 1.00 98.06 117 THR A O 1
ATOM 888 N N . MET A 1 118 ? -12.968 8.068 17.009 1.00 98.25 118 MET A N 1
ATOM 889 C CA . MET A 1 118 ? -12.467 7.745 18.341 1.00 98.25 118 MET A CA 1
ATOM 890 C C . MET A 1 118 ? -11.683 8.938 18.875 1.00 98.25 118 MET A C 1
ATOM 892 O O . MET A 1 118 ? -10.766 9.425 18.216 1.00 98.25 118 MET A O 1
ATOM 896 N N . ARG A 1 119 ? -12.012 9.401 20.079 1.00 97.19 119 ARG A N 1
ATOM 897 C CA . ARG A 1 119 ? -11.364 10.567 20.678 1.00 97.19 119 ARG A CA 1
ATOM 898 C C . ARG A 1 119 ? -11.051 10.360 22.153 1.00 97.19 119 ARG A C 1
ATOM 900 O O . ARG A 1 119 ? -11.866 9.824 22.903 1.00 97.19 119 ARG A O 1
ATOM 907 N N . SER A 1 120 ? -9.888 10.840 22.582 1.00 96.62 120 SER A N 1
ATOM 908 C CA . SER A 1 120 ? -9.520 10.921 23.998 1.00 96.62 120 SER A CA 1
ATOM 909 C C . SER A 1 120 ? -9.418 12.389 24.426 1.00 96.62 120 SER A C 1
ATOM 911 O O . SER A 1 120 ? -8.618 13.170 23.916 1.00 96.62 120 SER A O 1
ATOM 913 N N . GLY A 1 121 ? -10.247 12.780 25.386 1.00 94.44 121 GLY A N 1
ATOM 914 C CA . GLY A 1 121 ? -10.525 14.151 25.805 1.00 94.44 121 GLY A CA 1
ATOM 915 C C . GLY A 1 121 ? -11.661 14.786 25.000 1.00 94.44 121 GLY A C 1
ATOM 916 O O . GLY A 1 121 ? -12.109 14.258 23.984 1.00 94.44 121 GLY A O 1
ATOM 917 N N . SER A 1 122 ? -12.126 15.959 25.424 1.00 87.88 122 SER A N 1
ATOM 918 C CA . SER A 1 122 ? -13.170 16.707 24.703 1.00 87.88 122 SER A CA 1
ATOM 919 C C . SER A 1 122 ? -12.711 17.223 23.333 1.00 87.88 122 SER A C 1
ATOM 921 O O . SER A 1 122 ? -13.543 17.475 22.466 1.00 87.88 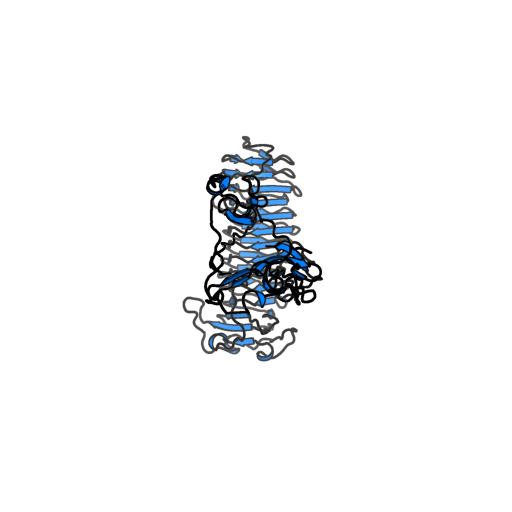122 SER A O 1
ATOM 923 N N . SER A 1 123 ? -11.398 17.353 23.125 1.00 88.81 123 SER A N 1
ATOM 924 C CA . SER A 1 123 ? -10.791 17.861 21.889 1.00 88.81 123 SER A CA 1
ATOM 925 C C . SER A 1 123 ? -9.655 16.988 21.343 1.00 88.81 123 SER A C 1
ATOM 927 O O . SER A 1 123 ? -8.943 17.436 20.455 1.00 88.81 123 SER A O 1
ATOM 929 N N . GLY A 1 124 ? -9.460 15.769 21.861 1.00 90.75 124 GLY A N 1
ATOM 930 C CA . GLY A 1 124 ? -8.343 14.918 21.429 1.00 90.75 124 GLY A CA 1
ATOM 931 C C . GLY A 1 124 ? -7.015 15.243 22.118 1.00 90.75 124 GLY A C 1
ATOM 932 O O . GLY A 1 124 ? -5.957 15.057 21.532 1.00 90.75 124 GLY A O 1
ATOM 933 N N . ASN A 1 125 ? -7.047 15.770 23.345 1.00 92.06 125 ASN A N 1
ATOM 934 C CA . ASN A 1 125 ? -5.836 16.177 24.070 1.00 92.06 125 ASN A CA 1
ATOM 935 C C . ASN A 1 125 ? -5.345 15.124 25.071 1.00 92.06 125 ASN A C 1
ATOM 937 O O . ASN A 1 125 ? -4.216 15.215 25.549 1.00 92.06 125 ASN A O 1
ATOM 941 N N . ASN A 1 126 ? -6.179 14.138 25.403 1.00 96.81 126 ASN A N 1
ATOM 942 C CA . ASN A 1 126 ? -5.824 13.090 26.354 1.00 96.81 126 ASN A CA 1
ATOM 943 C C . ASN A 1 126 ? -5.151 11.924 25.641 1.00 96.81 126 ASN A C 1
ATOM 945 O O . ASN A 1 126 ? -5.359 11.686 24.452 1.00 96.81 126 ASN A O 1
ATOM 949 N N . ASN A 1 127 ? -4.363 11.157 26.380 1.00 97.00 127 ASN A N 1
ATOM 950 C CA . ASN A 1 127 ? -3.642 10.027 25.808 1.00 97.00 127 ASN A CA 1
ATOM 951 C C . ASN A 1 127 ? -4.589 8.854 25.561 1.00 97.00 127 ASN A C 1
ATOM 953 O O . ASN A 1 127 ? -5.617 8.728 26.224 1.00 97.00 127 ASN A O 1
ATOM 957 N N . PHE A 1 128 ? -4.224 7.982 24.630 1.00 97.25 128 PHE A N 1
ATOM 958 C CA . PHE A 1 128 ? -4.830 6.670 24.447 1.00 97.25 128 PHE A CA 1
ATOM 959 C C . PHE A 1 128 ? -3.707 5.651 24.284 1.00 97.25 128 PHE A C 1
ATOM 961 O O . PHE A 1 128 ? -2.891 5.778 23.369 1.00 97.25 128 PHE A O 1
ATOM 968 N N . THR A 1 129 ? -3.662 4.651 25.162 1.00 95.94 129 THR A N 1
ATOM 969 C CA . THR A 1 129 ? -2.599 3.643 25.161 1.00 95.94 129 THR A CA 1
ATOM 970 C C . THR A 1 129 ? -3.187 2.247 25.022 1.00 95.94 129 THR A C 1
ATOM 972 O O . THR A 1 129 ? -4.055 1.855 25.797 1.00 95.94 129 THR A O 1
ATOM 975 N N . PHE A 1 130 ? -2.672 1.483 24.063 1.00 96.25 130 PHE A N 1
ATOM 976 C CA . PHE A 1 130 ? -2.875 0.044 23.967 1.00 96.25 130 PHE A CA 1
ATOM 977 C C . PHE A 1 130 ? -1.926 -0.670 24.932 1.00 96.25 130 PHE A C 1
ATOM 979 O O . PHE A 1 130 ? -0.706 -0.581 24.769 1.00 96.25 130 PHE A O 1
ATOM 986 N N . SER A 1 131 ? -2.474 -1.382 25.918 1.00 95.06 131 SER A N 1
ATOM 987 C CA . SER A 1 131 ? -1.678 -2.139 26.902 1.00 95.06 131 SER A CA 1
ATOM 988 C C . SER A 1 131 ? -1.842 -3.660 26.776 1.00 95.06 131 SER A C 1
ATOM 990 O O . SER A 1 131 ? -1.048 -4.411 27.346 1.00 95.06 131 SER A O 1
ATOM 992 N N . GLY A 1 132 ? -2.834 -4.128 26.010 1.00 95.62 132 GLY A N 1
ATOM 993 C CA . GLY A 1 132 ? -3.025 -5.546 25.706 1.00 95.62 132 GLY A CA 1
ATOM 994 C C . GLY A 1 132 ? -1.872 -6.150 24.899 1.00 95.62 132 GLY A C 1
ATOM 995 O O . GLY A 1 132 ? -1.084 -5.440 24.277 1.00 95.62 132 GLY A O 1
ATOM 996 N N . THR A 1 133 ? -1.791 -7.478 24.895 1.00 96.44 133 THR A N 1
ATOM 997 C CA . THR A 1 133 ? -0.770 -8.265 24.174 1.00 96.44 133 THR A CA 1
ATOM 998 C C . THR A 1 133 ? -1.046 -8.427 22.676 1.00 96.44 133 THR A C 1
ATOM 1000 O O . THR A 1 133 ? -0.138 -8.723 21.907 1.00 96.44 133 THR A O 1
ATOM 1003 N N . ALA A 1 134 ? -2.289 -8.242 22.238 1.00 96.88 134 ALA A N 1
ATOM 1004 C CA . ALA A 1 134 ? -2.677 -8.326 20.837 1.00 96.88 134 ALA A CA 1
ATOM 1005 C C . ALA A 1 134 ? -3.696 -7.230 20.535 1.00 96.88 134 ALA A C 1
ATOM 1007 O O . ALA A 1 134 ? -4.788 -7.228 21.102 1.00 96.88 134 ALA A O 1
ATOM 1008 N N . ASN A 1 135 ? -3.344 -6.290 19.663 1.00 97.81 135 ASN A N 1
ATOM 1009 C CA . ASN A 1 135 ? -4.209 -5.159 19.347 1.00 97.81 135 ASN A CA 1
ATOM 1010 C C . ASN A 1 135 ? -4.343 -4.982 17.839 1.00 97.81 135 ASN A C 1
ATOM 1012 O O . ASN A 1 135 ? -3.358 -5.029 17.102 1.00 97.81 135 ASN A O 1
ATOM 1016 N N . THR A 1 136 ? -5.561 -4.724 17.380 1.00 98.19 136 THR A N 1
ATOM 1017 C CA . THR A 1 136 ? -5.850 -4.406 15.984 1.00 98.19 136 THR A CA 1
ATOM 1018 C C . THR A 1 136 ? -6.671 -3.130 15.902 1.00 98.19 136 THR A C 1
ATOM 1020 O O . THR A 1 136 ? -7.677 -3.005 16.604 1.00 98.19 136 THR A O 1
ATOM 1023 N N . LEU A 1 137 ? -6.296 -2.208 15.019 1.00 98.12 137 LEU A N 1
ATOM 1024 C CA . LEU A 1 137 ? -7.080 -1.009 14.738 1.00 98.12 137 LEU A CA 1
ATOM 1025 C C . LEU A 1 137 ? -7.204 -0.803 13.228 1.00 98.12 137 LEU A C 1
ATOM 1027 O O . LEU A 1 137 ? -6.204 -0.600 12.544 1.00 98.12 137 LEU A O 1
ATOM 1031 N N . THR A 1 138 ? -8.439 -0.795 12.727 1.00 98.06 138 THR A N 1
ATOM 1032 C CA . THR A 1 138 ? -8.770 -0.400 11.352 1.00 98.06 138 THR A CA 1
ATOM 1033 C C . THR A 1 138 ? -9.496 0.940 11.369 1.00 98.06 138 THR A C 1
ATOM 1035 O O . THR A 1 138 ? -10.631 1.025 11.841 1.00 98.06 138 THR A O 1
ATOM 1038 N N . ASN A 1 139 ? -8.868 1.996 10.849 1.00 98.38 139 ASN A N 1
ATOM 1039 C CA . ASN A 1 139 ? -9.450 3.338 10.839 1.00 98.38 139 ASN A CA 1
ATOM 1040 C C . ASN A 1 139 ? -9.894 3.749 9.438 1.00 98.38 139 ASN A C 1
ATOM 1042 O O . ASN A 1 139 ? -9.057 3.887 8.555 1.00 98.38 139 ASN A O 1
ATOM 1046 N N . ARG A 1 140 ? -11.182 4.029 9.235 1.00 97.69 140 ARG A N 1
ATOM 1047 C CA . ARG A 1 140 ? -11.697 4.711 8.033 1.00 97.69 140 ARG A CA 1
ATOM 1048 C C . ARG A 1 140 ? -12.220 6.121 8.326 1.00 97.69 140 ARG A C 1
ATOM 1050 O O . ARG A 1 140 ? -12.564 6.818 7.380 1.00 97.69 140 ARG A O 1
ATOM 1057 N N . GLY A 1 141 ? -12.287 6.521 9.595 1.00 97.94 141 GLY A N 1
ATOM 1058 C CA . GLY A 1 141 ? -12.808 7.804 10.062 1.00 97.94 141 GLY A CA 1
ATOM 1059 C C . GLY A 1 141 ? -11.726 8.647 10.741 1.00 97.94 141 GLY A C 1
ATOM 1060 O O . GLY A 1 141 ? -10.657 8.865 10.168 1.00 97.94 141 GLY A O 1
ATOM 1061 N N . GLY A 1 142 ? -12.001 9.137 11.951 1.00 97.94 142 GLY A N 1
ATOM 1062 C CA . GLY A 1 142 ? -11.088 9.977 12.731 1.00 97.94 142 GLY A CA 1
ATOM 1063 C C . GLY A 1 142 ? -10.550 9.306 13.995 1.00 97.94 142 GLY A C 1
ATOM 1064 O O . GLY A 1 142 ? -11.285 8.627 14.715 1.00 97.94 142 GLY A O 1
ATOM 1065 N N . VAL A 1 143 ? -9.276 9.549 14.301 1.00 98.62 143 VAL A N 1
ATOM 1066 C CA . VAL A 1 143 ? -8.678 9.274 15.613 1.00 98.62 143 VAL A CA 1
ATOM 1067 C C . VAL A 1 143 ? -8.013 10.539 16.140 1.00 98.62 143 VAL A C 1
ATOM 1069 O O . VAL A 1 143 ? -7.002 10.972 15.591 1.00 98.62 143 VAL A O 1
ATOM 1072 N N . ASP A 1 144 ? -8.542 11.086 17.232 1.00 98.38 144 ASP A N 1
ATOM 1073 C CA . ASP A 1 144 ? -8.063 12.332 17.836 1.00 98.38 144 ASP A CA 1
ATOM 1074 C C . ASP A 1 144 ? -7.575 12.081 19.270 1.00 98.38 144 ASP A C 1
ATOM 1076 O O . ASP A 1 144 ? -8.373 11.829 20.181 1.00 98.38 144 ASP A O 1
ATOM 1080 N N . VAL A 1 145 ? -6.260 12.127 19.497 1.00 98.25 145 VAL A N 1
ATOM 1081 C CA . VAL A 1 145 ? -5.662 11.857 20.819 1.00 98.25 145 VAL A CA 1
ATOM 1082 C C . VAL A 1 145 ? -4.412 12.707 21.072 1.00 98.25 145 VAL A C 1
ATOM 1084 O O . VAL A 1 145 ? -3.765 13.212 20.157 1.00 98.25 145 VAL A O 1
ATOM 1087 N N . GLY A 1 146 ? -4.053 12.850 22.345 1.00 98.06 146 GLY A N 1
ATOM 1088 C CA . GLY A 1 146 ? -2.847 13.523 22.809 1.00 98.06 146 GLY A CA 1
ATOM 1089 C C . GLY A 1 146 ? -1.601 12.753 22.403 1.00 98.06 146 GLY A C 1
ATOM 1090 O O . GLY A 1 146 ? -0.883 13.119 21.473 1.00 98.06 146 GLY A O 1
ATOM 1091 N N . VAL A 1 147 ? -1.375 11.647 23.102 1.00 98.19 147 VAL A N 1
ATOM 1092 C CA . VAL A 1 147 ? -0.391 10.621 22.752 1.00 98.19 147 VAL A CA 1
ATOM 1093 C C . VAL A 1 147 ? -1.123 9.359 22.316 1.00 98.19 147 VAL A C 1
ATOM 1095 O O . VAL A 1 147 ? -2.033 8.909 23.014 1.00 98.19 147 VAL A O 1
ATOM 1098 N N . LEU A 1 148 ? -0.686 8.763 21.206 1.00 98.00 148 LEU A N 1
ATOM 1099 C CA . LEU A 1 148 ? -1.055 7.398 20.833 1.00 98.00 148 LEU A CA 1
ATOM 1100 C C . LEU A 1 148 ? 0.054 6.449 21.293 1.00 98.00 148 LEU A C 1
ATOM 1102 O O . LEU A 1 148 ? 1.152 6.447 20.734 1.00 98.00 148 LEU A O 1
ATOM 1106 N N . GLY A 1 149 ? -0.219 5.681 22.340 1.00 96.69 149 GLY A N 1
ATOM 1107 C CA . GLY A 1 149 ? 0.740 4.767 22.947 1.00 96.69 149 GLY A CA 1
ATOM 1108 C C . GLY A 1 149 ? 0.461 3.307 22.612 1.00 96.69 149 GLY A C 1
ATOM 1109 O O . GLY A 1 149 ? -0.687 2.872 22.592 1.00 96.69 149 GLY A O 1
ATOM 1110 N N . PHE A 1 150 ? 1.520 2.528 22.451 1.00 96.38 150 PHE A N 1
ATOM 1111 C CA . PHE A 1 150 ? 1.500 1.070 22.515 1.00 96.38 150 PHE A CA 1
ATOM 1112 C C . PHE A 1 150 ? 2.474 0.698 23.621 1.00 96.38 150 PHE A C 1
ATOM 1114 O O . PHE A 1 150 ? 3.679 0.764 23.418 1.00 96.38 150 PHE A O 1
ATOM 1121 N N . GLY A 1 151 ? 1.965 0.451 24.827 1.00 93.44 151 GLY A N 1
ATOM 1122 C CA . GLY A 1 151 ? 2.778 0.434 26.048 1.00 93.44 151 GLY A CA 1
ATOM 1123 C C . GLY A 1 151 ? 3.402 -0.919 26.385 1.00 93.44 151 GLY A C 1
ATOM 1124 O O . GLY A 1 151 ? 4.275 -0.991 27.245 1.00 93.44 151 GLY A O 1
ATOM 1125 N N . ASN A 1 152 ? 2.956 -1.992 25.736 1.00 94.56 152 ASN A N 1
ATOM 1126 C CA . ASN A 1 152 ? 3.370 -3.352 26.056 1.00 94.56 152 ASN A CA 1
ATOM 1127 C C . ASN A 1 152 ? 4.478 -3.830 25.100 1.00 94.56 152 ASN A C 1
ATOM 1129 O O . ASN A 1 152 ? 4.297 -3.863 23.884 1.00 94.56 152 ASN A O 1
ATOM 1133 N N . ASN A 1 153 ? 5.636 -4.193 25.662 1.00 94.94 153 ASN A N 1
ATOM 1134 C CA . ASN A 1 153 ? 6.817 -4.628 24.907 1.00 94.94 153 ASN A CA 1
ATOM 1135 C C . ASN A 1 153 ? 6.657 -6.006 24.255 1.00 94.94 153 ASN A C 1
ATOM 1137 O O . ASN A 1 153 ? 7.339 -6.285 23.274 1.00 94.94 153 ASN A O 1
ATOM 1141 N N . ASP A 1 154 ? 5.753 -6.834 24.769 1.00 94.75 154 ASP A N 1
ATOM 1142 C CA . ASP A 1 154 ? 5.484 -8.176 24.250 1.00 94.75 154 ASP A CA 1
ATOM 1143 C C . ASP A 1 154 ? 4.260 -8.187 23.323 1.00 94.75 154 ASP A C 1
ATOM 1145 O O . ASP A 1 154 ? 3.830 -9.239 22.850 1.00 94.75 154 ASP A O 1
ATOM 1149 N N . ALA A 1 155 ? 3.673 -7.014 23.060 1.00 96.44 155 ALA A N 1
ATOM 1150 C CA . ALA A 1 155 ? 2.477 -6.919 22.248 1.00 96.44 155 ALA A CA 1
ATOM 1151 C C . ALA A 1 155 ? 2.756 -7.103 20.756 1.00 96.44 155 ALA A C 1
ATOM 1153 O O . ALA A 1 155 ? 3.786 -6.677 20.228 1.00 96.44 155 ALA A O 1
ATOM 1154 N N . THR A 1 156 ? 1.769 -7.672 20.067 1.00 97.38 156 THR A N 1
ATOM 1155 C CA . THR A 1 156 ? 1.622 -7.576 18.615 1.00 97.38 156 THR A CA 1
ATOM 1156 C C . THR A 1 156 ? 0.527 -6.568 18.294 1.00 97.38 156 THR A C 1
ATOM 1158 O O . THR A 1 156 ? -0.623 -6.743 18.698 1.00 97.38 156 THR A O 1
ATOM 1161 N N . ASN A 1 157 ? 0.867 -5.518 17.551 1.00 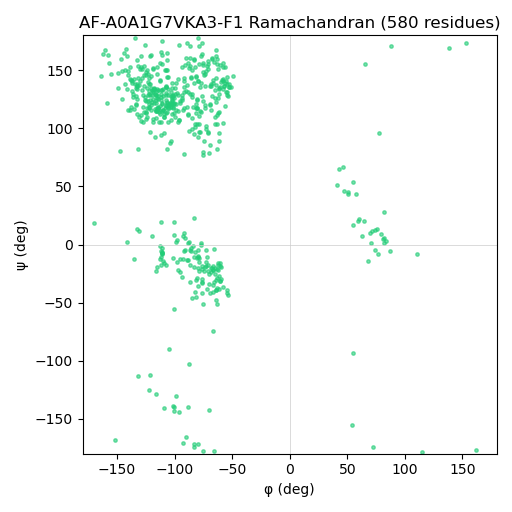97.88 157 ASN A N 1
ATOM 1162 C CA . ASN A 1 157 ? -0.068 -4.472 17.151 1.00 97.88 157 ASN A CA 1
ATOM 1163 C C . ASN A 1 157 ? -0.185 -4.419 15.625 1.00 97.88 157 ASN A C 1
ATOM 1165 O O . ASN A 1 157 ? 0.820 -4.372 14.915 1.00 97.88 157 ASN A O 1
ATOM 1169 N N . VAL A 1 158 ? -1.416 -4.393 15.120 1.00 98.06 158 VAL A N 1
ATOM 1170 C CA . VAL A 1 158 ? -1.721 -4.300 13.689 1.00 98.06 158 VAL A CA 1
ATOM 1171 C C . VAL A 1 158 ? -2.636 -3.101 13.455 1.00 98.06 158 VAL A C 1
ATOM 1173 O O . VAL A 1 158 ? -3.807 -3.116 13.829 1.00 98.06 158 VAL A O 1
ATOM 1176 N N . ILE A 1 159 ? -2.099 -2.042 12.858 1.00 98.38 159 ILE A N 1
ATOM 1177 C CA . ILE A 1 159 ? -2.807 -0.785 12.614 1.00 98.38 159 ILE A CA 1
ATOM 1178 C C . ILE A 1 159 ? -2.911 -0.568 11.107 1.00 98.38 159 ILE A C 1
ATOM 1180 O O . ILE A 1 159 ? -1.899 -0.599 10.405 1.00 98.38 159 ILE A O 1
ATOM 1184 N N . ASP A 1 160 ? -4.118 -0.304 10.620 1.00 97.88 160 ASP A N 1
ATOM 1185 C CA . ASP A 1 160 ? -4.389 -0.011 9.216 1.00 97.88 160 ASP A CA 1
ATOM 1186 C C . ASP A 1 160 ? -5.253 1.248 9.092 1.00 97.88 160 ASP A C 1
ATOM 1188 O O . ASP A 1 160 ? -6.428 1.279 9.475 1.00 97.88 160 ASP A O 1
ATOM 1192 N N . ASN A 1 161 ? -4.647 2.324 8.595 1.00 98.50 161 ASN A N 1
ATOM 1193 C CA . ASN A 1 161 ? -5.265 3.638 8.515 1.00 98.50 161 ASN A CA 1
ATOM 1194 C C . ASN A 1 161 ? -5.669 4.000 7.086 1.00 98.50 161 ASN A C 1
ATOM 1196 O O . ASN A 1 161 ? -4.818 4.225 6.234 1.00 98.50 161 ASN A O 1
ATOM 1200 N N . TYR A 1 162 ? -6.960 4.185 6.861 1.00 98.00 162 TYR A N 1
ATOM 1201 C CA . TYR A 1 162 ? -7.554 4.778 5.662 1.00 98.00 162 TYR A CA 1
ATOM 1202 C C . TYR A 1 162 ? -8.097 6.192 5.911 1.00 98.00 162 TYR A C 1
ATOM 1204 O O . TYR A 1 162 ? -8.345 6.920 4.955 1.00 98.00 162 TYR A O 1
ATOM 1212 N N . GLY A 1 163 ? -8.303 6.563 7.178 1.00 98.19 163 GLY A N 1
ATOM 1213 C CA . GLY A 1 163 ? -8.835 7.856 7.597 1.00 98.19 163 GLY A CA 1
ATOM 1214 C C . GLY A 1 163 ? -7.755 8.825 8.083 1.00 98.19 163 GLY A C 1
ATOM 1215 O O . GLY A 1 163 ? -6.632 8.855 7.569 1.00 98.19 163 GLY A O 1
ATOM 1216 N N . THR A 1 164 ? -8.090 9.612 9.102 1.00 98.62 164 THR A N 1
ATOM 1217 C CA . THR A 1 164 ? -7.200 10.631 9.670 1.00 98.62 164 THR A CA 1
ATOM 1218 C C . THR A 1 164 ? -6.826 10.302 11.109 1.00 98.62 164 THR A C 1
ATOM 1220 O O . THR A 1 164 ? -7.697 10.040 11.936 1.00 98.62 164 THR A O 1
ATOM 1223 N N . TYR A 1 165 ? -5.533 10.378 11.415 1.00 98.69 165 TYR A N 1
ATOM 1224 C CA . TYR A 1 165 ? -5.025 10.503 12.780 1.00 98.69 165 TYR A CA 1
ATOM 1225 C C . TYR A 1 165 ? -4.624 11.953 13.053 1.00 98.69 165 TYR A C 1
ATOM 1227 O O . TYR A 1 165 ? -3.761 12.499 12.357 1.00 98.69 165 TYR A O 1
ATOM 1235 N N . SER A 1 166 ? -5.198 12.544 14.097 1.00 98.31 166 SER A N 1
ATOM 1236 C CA . SER A 1 166 ? -4.815 13.844 14.649 1.00 98.31 166 SER A CA 1
ATOM 1237 C C . SER A 1 166 ? -4.194 13.621 16.027 1.00 98.31 166 SER A C 1
ATOM 1239 O O . SER A 1 166 ? -4.890 13.504 17.036 1.00 98.31 166 SER A O 1
ATOM 1241 N N . ILE A 1 167 ? -2.867 13.523 16.070 1.00 98.56 167 ILE A N 1
ATOM 1242 C CA . ILE A 1 167 ? -2.106 13.303 17.300 1.00 98.56 167 ILE A CA 1
ATOM 1243 C C . ILE A 1 167 ? -1.495 14.630 17.726 1.00 98.56 167 ILE A C 1
ATOM 1245 O O . ILE A 1 167 ? -0.614 15.142 17.039 1.00 98.56 167 ILE A O 1
ATOM 1249 N N . THR A 1 168 ? -1.932 15.212 18.841 1.00 98.00 168 THR A N 1
ATOM 1250 C CA . THR A 1 168 ? -1.432 16.544 19.244 1.00 98.00 168 THR A CA 1
ATOM 1251 C C . THR A 1 168 ? -0.008 16.502 19.805 1.00 98.00 168 THR A C 1
ATOM 1253 O O . THR A 1 168 ? 0.703 17.503 19.759 1.00 98.00 168 THR A O 1
ATOM 1256 N N . SER A 1 169 ? 0.437 15.342 20.294 1.00 97.94 169 SER A N 1
ATOM 1257 C CA . SER A 1 169 ? 1.767 15.119 20.856 1.00 97.94 169 SER A CA 1
ATOM 1258 C C . SER A 1 169 ? 2.509 14.010 20.100 1.00 97.94 169 SER A C 1
ATOM 1260 O O . SER A 1 169 ? 2.881 14.213 18.945 1.00 97.94 169 SER A O 1
ATOM 1262 N N . ASN A 1 170 ? 2.756 12.855 20.726 1.00 98.12 170 ASN A N 1
ATOM 1263 C CA . ASN A 1 170 ? 3.633 11.810 20.196 1.00 98.12 170 ASN A CA 1
ATOM 1264 C C . ASN A 1 170 ? 2.874 10.533 19.815 1.00 98.12 170 ASN A C 1
ATOM 1266 O O . ASN A 1 170 ? 1.840 10.209 20.400 1.00 98.12 170 ASN A O 1
ATOM 1270 N N . ILE A 1 171 ? 3.454 9.758 18.902 1.00 98.50 171 ILE A N 1
ATOM 1271 C CA . ILE A 1 171 ? 3.165 8.325 18.776 1.00 98.50 171 ILE A CA 1
ATOM 1272 C C . ILE A 1 171 ? 4.329 7.569 19.412 1.00 98.50 171 ILE A C 1
ATOM 1274 O O . ILE A 1 171 ? 5.477 7.798 19.037 1.00 98.50 171 ILE A O 1
ATOM 1278 N N . ASN A 1 172 ? 4.041 6.679 20.359 1.00 97.69 172 ASN A N 1
ATOM 1279 C CA . ASN A 1 172 ? 5.052 5.908 21.082 1.00 97.69 172 ASN A CA 1
ATOM 1280 C C . ASN A 1 172 ? 4.761 4.417 20.939 1.00 97.69 172 ASN A C 1
ATOM 1282 O O . ASN A 1 172 ? 3.786 3.925 21.508 1.00 97.69 172 ASN A O 1
ATOM 1286 N N . ILE A 1 173 ? 5.596 3.708 20.184 1.00 97.38 173 ILE A N 1
ATOM 1287 C CA . ILE A 1 173 ? 5.415 2.287 19.902 1.00 97.38 173 ILE A CA 1
ATOM 1288 C C . ILE A 1 173 ? 6.393 1.443 20.717 1.00 97.38 173 ILE A C 1
ATOM 1290 O O . ILE A 1 173 ? 7.606 1.528 20.524 1.00 97.38 173 ILE A O 1
ATOM 1294 N N . SER A 1 174 ? 5.841 0.551 21.535 1.00 94.56 174 SER A N 1
ATOM 1295 C CA . SER A 1 174 ? 6.506 -0.649 22.039 1.00 94.56 174 SER A CA 1
ATOM 1296 C C . SER A 1 174 ? 5.955 -1.909 21.363 1.00 94.56 174 SER A C 1
ATOM 1298 O O . SER A 1 174 ? 4.906 -1.891 20.714 1.00 94.56 174 SER A O 1
ATOM 1300 N N . GLY A 1 175 ? 6.685 -3.014 21.511 1.00 95.25 175 GLY A N 1
ATOM 1301 C CA . GLY A 1 175 ? 6.302 -4.307 20.954 1.00 95.25 175 GLY A CA 1
ATOM 1302 C C . GLY A 1 175 ? 6.445 -4.403 19.440 1.00 95.25 175 GLY A C 1
ATOM 1303 O O . GLY A 1 175 ? 6.983 -3.514 18.772 1.00 95.25 175 GLY A O 1
ATOM 1304 N N . THR A 1 176 ? 5.988 -5.523 18.893 1.00 97.25 176 THR A N 1
ATOM 1305 C CA . THR A 1 176 ? 6.002 -5.792 17.454 1.00 97.25 176 THR A CA 1
ATOM 1306 C C . THR A 1 176 ? 4.809 -5.103 16.820 1.00 97.25 176 THR A C 1
ATOM 1308 O O . THR A 1 176 ? 3.667 -5.421 17.139 1.00 97.25 176 THR A O 1
ATOM 1311 N N . THR A 1 177 ? 5.054 -4.149 15.925 1.00 97.44 177 THR A N 1
ATOM 1312 C CA . THR A 1 177 ? 3.978 -3.314 15.382 1.00 97.44 177 THR A CA 1
ATOM 1313 C C . THR A 1 177 ? 4.069 -3.204 13.873 1.00 97.44 177 THR A C 1
ATOM 1315 O O . THR A 1 177 ? 5.082 -2.767 13.332 1.00 97.44 177 THR A O 1
ATOM 1318 N N . ILE A 1 178 ? 2.980 -3.548 13.196 1.00 98.06 178 ILE A N 1
ATOM 1319 C CA . ILE A 1 178 ? 2.755 -3.203 11.796 1.00 98.06 178 ILE A CA 1
ATOM 1320 C C . ILE A 1 178 ? 1.789 -2.029 11.783 1.00 98.06 178 ILE A C 1
ATOM 1322 O O . ILE A 1 178 ? 0.668 -2.142 12.276 1.00 98.06 178 ILE A O 1
ATOM 1326 N N . PHE A 1 179 ? 2.211 -0.910 11.206 1.00 98.38 179 PHE A N 1
ATOM 1327 C CA . PHE A 1 179 ? 1.373 0.276 11.081 1.00 98.38 179 PHE A CA 1
ATOM 1328 C C . PHE A 1 179 ? 1.387 0.742 9.632 1.00 98.38 179 PHE A C 1
ATOM 1330 O O . PHE A 1 179 ? 2.370 1.310 9.159 1.00 98.38 179 PHE A O 1
ATOM 1337 N N . ARG A 1 180 ? 0.278 0.504 8.929 1.00 98.44 180 ARG A N 1
ATOM 1338 C CA . ARG A 1 180 ? 0.066 0.935 7.551 1.00 98.44 180 ARG A CA 1
ATOM 1339 C C . ARG A 1 180 ? -0.837 2.161 7.469 1.00 98.44 180 ARG A C 1
ATOM 1341 O O . ARG A 1 180 ? -1.840 2.260 8.169 1.00 98.44 180 ARG A O 1
ATOM 1348 N N . ASN A 1 181 ? -0.481 3.086 6.585 1.00 98.50 181 ASN A N 1
ATOM 1349 C CA . ASN A 1 181 ? -1.191 4.333 6.349 1.00 98.50 181 ASN A CA 1
ATOM 1350 C C . ASN A 1 181 ? -1.491 4.552 4.860 1.00 98.50 181 ASN A C 1
ATOM 1352 O O . ASN A 1 181 ? -0.586 4.843 4.087 1.00 98.50 181 ASN A O 1
ATOM 1356 N N . PHE A 1 182 ? -2.761 4.494 4.475 1.00 97.69 182 PHE A N 1
ATOM 1357 C CA . PHE A 1 182 ? -3.302 5.012 3.214 1.00 97.69 182 PHE A CA 1
ATOM 1358 C C . PHE A 1 182 ? -3.848 6.437 3.340 1.00 97.69 182 PHE A C 1
ATOM 1360 O O . PHE A 1 182 ? -3.886 7.166 2.353 1.00 97.69 182 PHE A O 1
ATOM 1367 N N . GLY A 1 183 ? -4.310 6.808 4.534 1.00 98.12 183 GLY A N 1
ATOM 1368 C CA . GLY A 1 183 ? -4.912 8.105 4.810 1.00 98.12 183 GLY A CA 1
ATOM 1369 C C . GLY A 1 183 ? -3.890 9.169 5.212 1.00 98.12 183 GLY A C 1
ATOM 1370 O O . GLY A 1 183 ? -2.795 9.268 4.654 1.00 98.12 183 GLY A O 1
ATOM 1371 N N . THR A 1 184 ? -4.255 9.991 6.194 1.00 98.75 184 THR A N 1
ATOM 1372 C CA . THR A 1 184 ? -3.387 11.054 6.717 1.00 98.75 184 THR A CA 1
ATOM 1373 C C . THR A 1 184 ? -3.072 10.821 8.186 1.00 98.75 184 THR A C 1
ATOM 1375 O O . THR A 1 184 ? -3.966 10.565 8.989 1.00 98.75 184 THR A O 1
ATOM 1378 N N . ILE A 1 185 ? -1.804 10.961 8.559 1.00 98.81 185 ILE A N 1
ATOM 1379 C CA . ILE A 1 185 ? -1.368 10.990 9.953 1.00 98.81 185 ILE A CA 1
ATOM 1380 C C . ILE A 1 185 ? -0.690 12.330 10.204 1.00 98.81 185 ILE A C 1
ATOM 1382 O O . ILE A 1 185 ? 0.288 12.671 9.541 1.00 98.81 185 ILE A O 1
ATOM 1386 N N . ASN A 1 186 ? -1.197 13.071 11.183 1.00 98.69 186 ASN A N 1
ATOM 1387 C CA . ASN A 1 186 ? -0.600 14.305 11.670 1.00 98.69 186 ASN A CA 1
ATOM 1388 C C . ASN A 1 186 ? -0.143 14.094 13.111 1.00 98.69 186 ASN A C 1
ATOM 1390 O O . ASN A 1 186 ? -0.962 13.825 13.987 1.00 98.69 186 ASN A O 1
ATOM 1394 N N . VAL A 1 187 ? 1.160 14.216 13.348 1.00 98.62 187 VAL A N 1
ATOM 1395 C CA . VAL A 1 187 ? 1.783 14.096 14.668 1.00 98.62 187 VAL A CA 1
ATOM 1396 C C . VAL A 1 187 ? 2.378 15.439 15.047 1.00 98.62 187 VAL A C 1
ATOM 1398 O O . VAL A 1 187 ? 3.302 15.935 14.402 1.00 98.62 187 VAL A O 1
ATOM 1401 N N . GLY A 1 188 ? 1.831 16.025 16.106 1.00 97.94 188 GLY A N 1
ATOM 1402 C CA . GLY A 1 188 ? 2.197 17.346 16.591 1.00 97.94 188 GLY A CA 1
ATOM 1403 C C . GLY A 1 188 ? 3.607 17.416 17.159 1.00 97.94 188 GLY A C 1
ATOM 1404 O O . GLY A 1 188 ? 4.147 18.509 17.218 1.00 97.94 188 GLY A O 1
ATOM 1405 N N . GLN A 1 189 ? 4.213 16.284 17.540 1.00 97.62 189 GLN A N 1
ATOM 1406 C CA . GLN A 1 189 ? 5.589 16.187 18.033 1.00 97.62 189 GLN A CA 1
ATOM 1407 C C . GLN A 1 189 ? 6.361 15.059 17.322 1.00 97.62 189 GLN A C 1
ATOM 1409 O O . GLN A 1 189 ? 6.642 15.185 16.127 1.00 97.62 189 GLN A O 1
ATOM 1414 N N . ASN A 1 190 ? 6.738 13.984 18.029 1.00 97.56 190 ASN A N 1
ATOM 1415 C CA . ASN A 1 190 ? 7.585 12.910 17.505 1.00 97.56 190 ASN A CA 1
ATOM 1416 C C . ASN A 1 190 ? 6.813 11.610 17.278 1.00 97.56 190 ASN A C 1
ATOM 1418 O O . ASN A 1 190 ? 5.890 11.267 18.019 1.00 97.56 190 ASN A O 1
ATOM 1422 N N . PHE A 1 191 ? 7.263 10.837 16.297 1.00 98.25 191 PHE A N 1
ATOM 1423 C CA . PHE A 1 191 ? 6.903 9.430 16.160 1.00 98.25 191 PHE A CA 1
ATOM 1424 C C . PHE A 1 191 ? 8.088 8.576 16.615 1.00 98.25 191 PHE A C 1
ATOM 1426 O O . PHE A 1 191 ? 9.172 8.681 16.045 1.00 98.25 191 PHE A O 1
ATOM 1433 N N . SER A 1 192 ? 7.889 7.717 17.610 1.00 97.50 192 SER A N 1
ATOM 1434 C CA . SER A 1 192 ? 8.919 6.818 18.136 1.00 97.50 192 SER A CA 1
ATOM 1435 C C . SER A 1 192 ? 8.545 5.365 17.879 1.00 97.50 192 SER A C 1
ATOM 1437 O O . SER A 1 192 ? 7.531 4.880 18.379 1.00 97.50 192 SER A O 1
ATOM 1439 N N . SER A 1 193 ? 9.376 4.679 17.098 1.00 96.50 193 SER A N 1
ATOM 1440 C CA . SER A 1 193 ? 9.224 3.265 16.743 1.00 96.50 193 SER A CA 1
ATOM 1441 C C . SER A 1 193 ? 9.937 2.343 17.738 1.00 96.50 193 SER A C 1
ATOM 1443 O O . SER A 1 193 ? 10.886 2.752 18.413 1.00 96.50 193 SER A O 1
ATOM 1445 N N . SER A 1 194 ? 9.553 1.067 17.752 1.00 94.50 194 SER A N 1
ATOM 1446 C CA . SER A 1 194 ? 10.317 -0.020 18.379 1.00 94.50 194 SER A CA 1
ATOM 1447 C C . SER A 1 194 ? 11.324 -0.648 17.400 1.00 94.50 194 SER A C 1
ATOM 1449 O O . SER A 1 194 ? 11.319 -0.369 16.199 1.00 94.50 194 SER A O 1
ATOM 1451 N N . ASN A 1 195 ? 12.173 -1.556 17.890 1.00 92.31 195 ASN A N 1
ATOM 1452 C CA . ASN A 1 195 ? 13.072 -2.360 17.049 1.00 92.31 195 ASN A CA 1
ATOM 1453 C C . ASN A 1 195 ? 12.342 -3.355 16.122 1.00 92.31 195 ASN A C 1
ATOM 1455 O O . ASN A 1 195 ? 12.933 -3.814 15.150 1.00 92.31 195 ASN A O 1
ATOM 1459 N N . ALA A 1 196 ? 11.078 -3.670 16.408 1.00 93.69 196 ALA A N 1
ATOM 1460 C CA . ALA A 1 196 ? 10.240 -4.607 15.663 1.00 93.69 196 ALA A CA 1
ATOM 1461 C C . ALA A 1 196 ? 9.080 -3.902 14.934 1.00 93.69 196 ALA A C 1
ATOM 1463 O O . ALA A 1 196 ? 8.079 -4.527 14.579 1.00 93.69 196 ALA A O 1
ATOM 1464 N N . THR A 1 197 ? 9.183 -2.586 14.727 1.00 97.06 197 THR A N 1
ATOM 1465 C CA . THR A 1 197 ? 8.167 -1.816 14.002 1.00 97.06 197 THR A CA 1
ATOM 1466 C C . THR A 1 197 ? 8.401 -1.890 12.494 1.00 97.06 197 THR A C 1
ATOM 1468 O O . THR A 1 197 ? 9.496 -1.587 12.019 1.00 97.06 197 THR A O 1
ATOM 1471 N N . THR A 1 198 ? 7.355 -2.221 11.737 1.00 98.06 198 THR A N 1
ATOM 1472 C CA . THR A 1 198 ? 7.267 -1.972 10.292 1.00 98.06 198 THR A CA 1
ATOM 1473 C C . THR A 1 198 ? 6.200 -0.911 10.045 1.00 98.06 198 THR A C 1
ATOM 1475 O O . THR A 1 198 ? 5.002 -1.175 10.150 1.00 98.06 198 THR A O 1
ATOM 1478 N N . TYR A 1 199 ? 6.642 0.303 9.732 1.00 98.50 199 TYR A N 1
ATOM 1479 C CA . TYR A 1 199 ? 5.778 1.418 9.368 1.00 98.50 199 TYR A CA 1
ATOM 1480 C C . TYR A 1 199 ? 5.697 1.543 7.844 1.00 98.50 199 TYR A C 1
ATOM 1482 O O . TYR A 1 199 ? 6.718 1.586 7.156 1.00 98.50 199 TYR A O 1
ATOM 1490 N N . ILE A 1 200 ? 4.483 1.598 7.309 1.00 98.75 200 ILE A N 1
ATOM 1491 C CA . ILE A 1 200 ? 4.200 1.627 5.874 1.00 98.75 200 ILE A CA 1
ATOM 1492 C C . ILE A 1 200 ? 3.366 2.871 5.584 1.00 98.75 200 ILE A C 1
ATOM 1494 O O . ILE A 1 200 ? 2.235 2.979 6.048 1.00 98.75 200 ILE A O 1
ATOM 1498 N N . ASN A 1 201 ? 3.890 3.794 4.786 1.00 98.56 201 ASN A N 1
ATOM 1499 C CA . ASN A 1 201 ? 3.191 5.006 4.379 1.00 98.56 201 ASN A CA 1
ATOM 1500 C C . ASN A 1 201 ? 2.927 5.030 2.876 1.00 98.56 201 ASN A C 1
ATOM 1502 O O . ASN A 1 201 ? 3.848 5.148 2.074 1.00 98.56 201 ASN A O 1
ATOM 1506 N N . CYS A 1 202 ? 1.653 4.991 2.520 1.00 98.00 202 CYS A N 1
ATOM 1507 C CA . CYS A 1 202 ? 1.127 5.087 1.162 1.00 98.00 202 CYS A CA 1
ATOM 1508 C C . CYS A 1 202 ? 0.280 6.351 0.962 1.00 98.00 202 CYS A C 1
ATOM 1510 O O . CYS A 1 202 ? 0.062 6.773 -0.170 1.00 98.00 202 CYS A O 1
ATOM 1512 N N . GLY A 1 203 ? -0.184 6.952 2.059 1.00 98.25 203 GLY A N 1
ATOM 1513 C CA . GLY A 1 203 ? -0.843 8.250 2.090 1.00 98.25 203 GLY A CA 1
ATOM 1514 C C . GLY A 1 203 ? 0.114 9.368 2.493 1.00 98.25 203 GLY A C 1
ATOM 1515 O O . GLY A 1 203 ? 1.208 9.508 1.941 1.00 98.25 203 GLY A O 1
ATOM 1516 N N . THR A 1 204 ? -0.309 10.178 3.463 1.00 98.69 204 THR A N 1
ATOM 1517 C CA . THR A 1 204 ? 0.483 11.296 3.992 1.00 98.69 204 THR A CA 1
ATOM 1518 C C . THR A 1 204 ? 0.825 11.088 5.462 1.00 98.69 204 THR A C 1
ATOM 1520 O O . THR A 1 204 ? -0.061 10.874 6.287 1.00 98.69 204 THR A O 1
ATOM 1523 N N . MET A 1 205 ? 2.106 11.213 5.797 1.00 98.62 205 MET A N 1
ATOM 1524 C CA . MET A 1 205 ? 2.626 11.220 7.163 1.00 98.62 205 MET A CA 1
ATOM 1525 C C . MET A 1 205 ? 3.287 12.570 7.423 1.00 98.62 205 MET A C 1
ATOM 1527 O O . MET A 1 205 ? 4.220 12.941 6.717 1.00 98.62 205 MET A O 1
ATOM 1531 N N . ASN A 1 206 ? 2.826 13.291 8.440 1.00 98.62 206 ASN A N 1
ATOM 1532 C CA . ASN A 1 206 ? 3.400 14.558 8.876 1.00 98.62 206 ASN A CA 1
ATOM 1533 C C . ASN A 1 206 ? 3.817 14.453 10.344 1.00 98.62 206 ASN A C 1
ATOM 1535 O O . ASN A 1 206 ? 2.962 14.262 11.208 1.00 98.62 206 ASN A O 1
ATOM 1539 N N . THR A 1 207 ? 5.104 14.613 10.643 1.00 98.38 207 THR A N 1
ATOM 1540 C CA . THR A 1 207 ? 5.586 14.845 12.012 1.00 98.38 207 THR A CA 1
ATOM 1541 C C . THR A 1 207 ? 6.110 16.270 12.128 1.00 98.38 207 THR A C 1
ATOM 1543 O O . THR A 1 207 ? 6.852 16.745 11.267 1.00 98.38 207 THR A O 1
ATOM 1546 N N . ALA A 1 208 ? 5.716 16.996 13.173 1.00 97.38 208 ALA A N 1
ATOM 1547 C CA . ALA A 1 208 ? 6.159 18.379 13.340 1.00 97.38 208 ALA A CA 1
ATOM 1548 C C . ALA A 1 208 ? 7.607 18.474 13.846 1.00 97.38 208 ALA A C 1
ATOM 1550 O O . ALA A 1 208 ? 8.319 19.412 13.484 1.00 97.38 208 ALA A O 1
ATOM 1551 N N . GLN A 1 209 ? 8.041 17.515 14.671 1.00 95.38 209 GLN A N 1
ATOM 1552 C CA . GLN A 1 209 ? 9.396 17.472 15.218 1.00 95.38 209 GLN A CA 1
ATOM 1553 C C . GLN A 1 209 ? 10.217 16.398 14.510 1.00 95.38 209 GLN A C 1
ATOM 1555 O O . GLN A 1 209 ? 10.848 16.704 13.504 1.00 95.38 209 GLN A O 1
ATOM 1560 N N . GLY A 1 210 ? 10.214 15.163 15.008 1.00 96.19 210 GLY A N 1
ATOM 1561 C CA . GLY A 1 210 ? 11.102 14.109 14.533 1.00 96.19 210 GLY A CA 1
ATOM 1562 C C . GLY A 1 210 ? 10.422 12.766 14.297 1.00 96.19 210 GLY A C 1
ATOM 1563 O O . GLY A 1 210 ? 9.222 12.577 14.526 1.00 96.19 210 GLY A O 1
ATOM 1564 N N . TYR A 1 211 ? 11.223 11.821 13.821 1.00 98.19 211 TYR A N 1
ATOM 1565 C CA . TYR A 1 211 ? 10.850 10.422 13.669 1.00 98.19 211 TYR A CA 1
ATOM 1566 C C . TYR A 1 211 ? 12.022 9.543 14.112 1.00 98.19 211 TYR A C 1
ATOM 1568 O O . TYR A 1 211 ? 13.077 9.536 13.483 1.00 98.19 21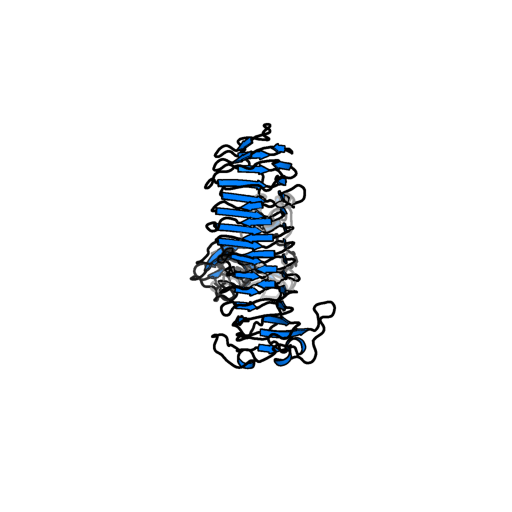1 TYR A O 1
ATOM 1576 N N . ASN A 1 212 ? 11.835 8.766 15.171 1.00 97.69 212 ASN A N 1
ATOM 1577 C CA . ASN A 1 212 ? 12.824 7.813 15.651 1.00 97.69 212 ASN A CA 1
ATOM 1578 C C . ASN A 1 212 ? 12.473 6.407 15.147 1.00 97.69 212 ASN A C 1
ATOM 1580 O O . ASN A 1 212 ? 11.431 5.848 15.500 1.00 97.69 212 ASN A O 1
ATOM 1584 N N . LEU A 1 213 ? 13.341 5.840 14.307 1.00 97.00 213 LEU A N 1
ATOM 1585 C CA . LEU A 1 213 ? 13.190 4.485 13.776 1.00 97.00 213 LEU A CA 1
ATOM 1586 C C . LEU A 1 213 ? 13.623 3.431 14.796 1.00 97.00 213 LEU A C 1
ATOM 1588 O O . LEU A 1 213 ? 13.178 2.292 14.692 1.00 97.00 213 LEU A O 1
ATOM 1592 N N . SER A 1 214 ? 14.472 3.775 15.766 1.00 93.06 214 SER A N 1
ATOM 1593 C CA . SER A 1 214 ? 15.149 2.822 16.651 1.00 93.06 214 SER A CA 1
ATOM 1594 C C . SER A 1 214 ? 15.934 1.769 15.846 1.00 93.06 214 SER A C 1
ATOM 1596 O O . SER A 1 214 ? 17.063 2.024 15.440 1.00 93.06 214 SER A O 1
ATOM 1598 N N . SER A 1 215 ? 15.341 0.613 15.554 1.00 94.44 215 SER A N 1
ATOM 1599 C CA . SER A 1 215 ? 15.882 -0.404 14.628 1.00 94.44 215 SER A CA 1
ATOM 1600 C C . SER A 1 215 ? 14.823 -0.907 13.643 1.00 94.44 215 SER A C 1
ATOM 1602 O O . SER A 1 215 ? 15.000 -1.943 13.007 1.00 94.44 215 SER A O 1
ATOM 1604 N N . GLY A 1 216 ? 13.702 -0.197 13.556 1.00 95.94 216 GLY A N 1
ATOM 1605 C CA . GLY A 1 216 ? 12.553 -0.553 12.748 1.00 95.94 216 GLY A CA 1
ATOM 1606 C C . GLY A 1 216 ? 12.752 -0.295 11.258 1.00 95.94 216 GLY A C 1
ATOM 1607 O O . GLY A 1 216 ? 13.802 0.145 10.770 1.00 95.94 216 GLY A O 1
ATOM 1608 N N . ARG A 1 217 ? 11.684 -0.574 10.521 1.00 97.94 217 ARG A N 1
ATOM 1609 C CA . ARG A 1 217 ? 11.605 -0.464 9.070 1.00 97.94 217 ARG A CA 1
ATOM 1610 C C . ARG A 1 217 ? 10.521 0.536 8.685 1.00 97.94 217 ARG A C 1
ATOM 1612 O O . ARG A 1 217 ? 9.383 0.408 9.119 1.00 97.94 217 ARG A O 1
ATOM 1619 N N . VAL A 1 218 ? 10.867 1.498 7.840 1.00 98.56 218 VAL A N 1
ATOM 1620 C CA . VAL A 1 218 ? 9.943 2.446 7.211 1.00 98.56 218 VAL A CA 1
ATOM 1621 C C . VAL A 1 218 ? 9.891 2.150 5.720 1.00 98.56 218 VAL A C 1
ATOM 1623 O O . VAL A 1 218 ? 10.935 2.089 5.075 1.00 98.56 218 VAL A O 1
ATOM 1626 N N . ILE A 1 219 ? 8.691 2.005 5.166 1.00 98.62 219 ILE A N 1
ATOM 1627 C CA . ILE A 1 219 ? 8.456 1.911 3.724 1.00 98.62 219 ILE A CA 1
ATOM 1628 C C . ILE A 1 219 ? 7.540 3.059 3.326 1.00 98.62 219 ILE A C 1
ATOM 1630 O O . ILE A 1 219 ? 6.394 3.116 3.760 1.00 98.62 219 ILE A O 1
ATOM 1634 N N . ASN A 1 220 ? 8.031 3.976 2.505 1.00 98.62 220 ASN A N 1
ATOM 1635 C CA . ASN A 1 220 ? 7.280 5.126 2.030 1.00 98.62 220 ASN A CA 1
ATOM 1636 C C . ASN A 1 220 ? 7.038 5.022 0.524 1.00 98.62 220 ASN A C 1
ATOM 1638 O O . ASN A 1 220 ? 7.986 5.092 -0.252 1.00 98.62 220 ASN A O 1
ATOM 1642 N N . THR A 1 221 ? 5.783 4.913 0.105 1.00 98.38 221 THR A N 1
ATOM 1643 C CA . THR A 1 221 ? 5.347 5.069 -1.292 1.00 98.38 221 THR A CA 1
ATOM 1644 C C . THR A 1 221 ? 4.535 6.349 -1.513 1.00 98.38 221 THR A C 1
ATOM 1646 O O . THR A 1 221 ? 4.362 6.758 -2.659 1.00 98.38 221 THR A O 1
ATOM 1649 N N . GLY A 1 222 ? 4.084 6.995 -0.431 1.00 98.25 222 GLY A N 1
ATOM 1650 C CA . GLY A 1 222 ? 3.353 8.261 -0.446 1.00 98.25 222 GLY A CA 1
ATOM 1651 C C . GLY A 1 222 ? 4.224 9.478 -0.114 1.00 98.25 222 GLY A C 1
ATOM 1652 O O . GLY A 1 222 ? 5.373 9.596 -0.552 1.00 98.25 222 GLY A O 1
ATOM 1653 N N . VAL A 1 223 ? 3.666 10.403 0.670 1.00 98.56 223 VAL A N 1
ATOM 1654 C CA . VAL A 1 223 ? 4.338 11.631 1.121 1.00 98.56 223 VAL A CA 1
ATOM 1655 C C . VAL A 1 223 ? 4.671 11.523 2.602 1.00 98.56 223 VAL A C 1
ATOM 1657 O O . VAL A 1 223 ? 3.789 11.306 3.433 1.00 98.56 223 VAL A O 1
ATOM 1660 N N . PHE A 1 224 ? 5.941 11.708 2.939 1.00 98.62 224 PHE A N 1
ATOM 1661 C CA . PHE A 1 224 ? 6.436 11.664 4.306 1.00 98.62 224 PHE A CA 1
ATOM 1662 C C . PHE A 1 224 ? 7.161 12.966 4.621 1.00 98.62 224 PHE A C 1
ATOM 1664 O O . PHE A 1 224 ? 8.220 13.241 4.060 1.00 98.62 224 PHE A O 1
ATOM 1671 N N . ASN A 1 225 ? 6.605 13.757 5.530 1.00 98.12 225 ASN A N 1
ATOM 1672 C CA . ASN A 1 225 ? 7.147 15.039 5.949 1.00 98.12 225 ASN A CA 1
ATOM 1673 C C . ASN A 1 225 ? 7.577 14.975 7.412 1.00 98.12 225 ASN A C 1
ATOM 1675 O O . ASN A 1 225 ? 6.773 14.677 8.295 1.00 98.12 225 ASN A O 1
ATOM 1679 N N . VAL A 1 226 ? 8.831 15.327 7.657 1.00 97.81 226 VAL A N 1
ATOM 1680 C CA . VAL A 1 226 ? 9.392 15.552 8.985 1.00 97.81 226 VAL A CA 1
ATOM 1681 C C . VAL A 1 226 ? 9.758 17.021 9.087 1.00 97.81 226 VAL A C 1
ATOM 1683 O O . VAL A 1 226 ? 10.430 17.579 8.210 1.00 97.81 226 VAL A O 1
ATOM 1686 N N . GLY A 1 227 ? 9.265 17.663 10.139 1.00 95.56 227 GLY A N 1
ATOM 1687 C CA . GLY A 1 227 ? 9.549 19.052 10.445 1.00 95.56 227 GLY A CA 1
ATOM 1688 C C . GLY A 1 227 ? 10.991 19.264 10.905 1.00 95.56 227 GLY A C 1
ATOM 1689 O O . GLY A 1 227 ? 11.940 18.718 10.343 1.00 95.56 227 GLY A O 1
ATOM 1690 N N . THR A 1 228 ? 11.184 20.159 11.869 1.00 92.06 228 THR A N 1
ATOM 1691 C CA . THR A 1 228 ? 12.516 20.699 12.198 1.00 92.06 228 THR A CA 1
ATOM 1692 C C . THR A 1 228 ? 13.370 19.795 13.083 1.00 92.06 228 THR A C 1
ATOM 1694 O O . THR A 1 228 ? 14.559 20.069 13.241 1.00 92.06 228 THR A O 1
ATOM 1697 N N . GLY A 1 229 ? 12.789 18.750 13.670 1.00 94.00 229 GLY A N 1
ATOM 1698 C CA . GLY A 1 229 ? 13.510 17.754 14.458 1.00 94.00 229 GLY A CA 1
ATOM 1699 C C . GLY A 1 229 ? 14.220 16.716 13.588 1.00 94.00 229 GLY A C 1
ATOM 1700 O O . GLY A 1 229 ? 14.335 16.854 12.371 1.00 94.00 229 GLY A O 1
ATOM 1701 N N . THR A 1 230 ? 14.754 15.683 14.230 1.00 95.69 230 THR A N 1
ATOM 1702 C CA . THR A 1 230 ? 15.620 14.689 13.588 1.00 95.69 230 THR A CA 1
ATOM 1703 C C . THR A 1 230 ? 14.856 13.468 13.097 1.00 95.69 230 THR A C 1
ATOM 1705 O O . THR A 1 230 ? 13.822 13.082 13.645 1.00 95.69 230 THR A O 1
ATOM 1708 N N . VAL A 1 231 ? 15.401 12.827 12.065 1.00 98.06 231 VAL A N 1
ATOM 1709 C CA . VAL A 1 231 ? 15.098 11.431 11.746 1.00 98.06 231 VAL A CA 1
ATOM 1710 C C . VAL A 1 231 ? 16.239 10.580 12.280 1.00 98.06 231 VAL A C 1
ATOM 1712 O O . VAL A 1 231 ? 17.345 10.634 11.744 1.00 98.06 231 VAL A O 1
ATOM 1715 N N . ASP A 1 232 ? 15.982 9.802 13.323 1.00 97.69 232 ASP A N 1
ATOM 1716 C CA . ASP A 1 232 ? 17.009 9.011 13.999 1.00 97.69 232 ASP A CA 1
ATOM 1717 C C . ASP A 1 232 ? 16.943 7.547 13.554 1.00 97.69 232 ASP A C 1
ATOM 1719 O O . ASP A 1 232 ? 15.981 6.829 13.828 1.00 97.69 232 ASP A O 1
ATOM 1723 N N . MET A 1 233 ? 17.981 7.104 12.843 1.00 97.62 233 MET A N 1
ATOM 1724 C CA . MET A 1 233 ? 18.154 5.741 12.340 1.00 97.62 233 MET A CA 1
ATOM 1725 C C . MET A 1 233 ? 19.185 5.000 13.196 1.00 97.62 233 MET A C 1
ATOM 1727 O O . MET A 1 233 ? 20.380 4.954 12.877 1.00 97.62 233 MET A O 1
ATOM 1731 N N . GLY A 1 234 ? 18.725 4.384 14.285 1.00 95.69 234 GLY A N 1
ATOM 1732 C CA . GLY A 1 234 ? 19.575 3.511 15.093 1.00 95.69 234 GLY A CA 1
ATOM 1733 C C . GLY A 1 234 ? 20.004 2.248 14.333 1.00 95.69 234 GLY A C 1
ATOM 1734 O O . GLY A 1 234 ? 19.712 2.069 13.144 1.00 95.69 234 GLY A O 1
ATOM 1735 N N . SER A 1 235 ? 20.746 1.370 15.007 1.00 95.88 235 SER A N 1
ATOM 1736 C CA . SER A 1 235 ? 21.363 0.191 14.387 1.00 95.88 235 SER A CA 1
ATOM 1737 C C . SER A 1 235 ? 20.346 -0.653 13.621 1.00 95.88 235 SER A C 1
ATOM 1739 O O . SER A 1 235 ? 19.262 -0.930 14.125 1.00 95.88 235 SER A O 1
ATOM 1741 N N . ASN A 1 236 ? 20.710 -1.090 12.415 1.00 96.12 236 ASN A N 1
ATOM 1742 C CA . ASN A 1 236 ? 19.895 -1.923 11.520 1.00 96.12 236 ASN A CA 1
ATOM 1743 C C . ASN A 1 236 ? 18.578 -1.287 11.038 1.00 96.12 236 ASN A C 1
ATOM 1745 O O . ASN A 1 236 ? 17.805 -1.959 10.355 1.00 96.12 236 ASN A O 1
ATOM 1749 N N . SER A 1 237 ? 18.336 -0.003 11.329 1.00 97.69 237 SER A N 1
ATOM 1750 C CA . SER A 1 237 ? 17.180 0.722 10.798 1.00 97.69 237 SER A CA 1
ATOM 1751 C C . SER A 1 237 ? 17.176 0.725 9.271 1.00 97.69 237 SER A C 1
ATOM 1753 O O . SER A 1 237 ? 18.215 0.913 8.624 1.00 97.69 237 SER A O 1
ATOM 1755 N N . ARG A 1 238 ? 15.987 0.574 8.690 1.00 97.75 238 ARG A N 1
ATOM 1756 C CA . ARG A 1 238 ? 15.773 0.581 7.238 1.00 97.75 238 ARG A CA 1
ATOM 1757 C C . ARG A 1 238 ? 14.745 1.633 6.863 1.00 97.75 238 ARG A C 1
ATOM 1759 O O . ARG A 1 238 ? 13.614 1.569 7.330 1.00 97.75 238 ARG A O 1
ATOM 1766 N N . LEU A 1 239 ? 15.118 2.558 5.989 1.00 98.50 239 LEU A N 1
ATOM 1767 C CA . LEU A 1 239 ? 14.202 3.523 5.385 1.00 98.50 239 LEU A CA 1
ATOM 1768 C C . LEU A 1 239 ? 14.149 3.268 3.882 1.00 98.50 239 LEU A C 1
ATOM 1770 O O . LEU A 1 239 ? 15.147 3.427 3.194 1.00 98.50 239 LEU A O 1
ATOM 1774 N N . GLU A 1 240 ? 12.998 2.856 3.371 1.00 98.31 240 GLU A N 1
ATOM 1775 C CA . GLU A 1 240 ? 12.782 2.522 1.965 1.00 98.31 240 GLU A CA 1
ATOM 1776 C C . GLU A 1 240 ? 11.827 3.538 1.348 1.00 98.31 240 GLU A C 1
ATOM 1778 O O . GLU A 1 240 ? 10.629 3.522 1.615 1.00 98.31 240 GLU A O 1
ATOM 1783 N N . ASN A 1 241 ? 12.359 4.440 0.531 1.00 98.50 241 ASN A N 1
ATOM 1784 C CA . ASN A 1 241 ? 11.603 5.504 -0.105 1.00 98.50 241 ASN A CA 1
ATOM 1785 C C . ASN A 1 241 ? 11.388 5.232 -1.599 1.00 98.50 241 ASN A C 1
ATOM 1787 O O . ASN A 1 241 ? 12.321 5.278 -2.398 1.00 98.50 241 ASN A O 1
ATOM 1791 N N . TYR A 1 242 ? 10.132 5.022 -1.965 1.00 97.88 242 TYR A N 1
ATOM 1792 C CA . TYR A 1 242 ? 9.609 4.945 -3.331 1.00 97.88 242 TYR A CA 1
ATOM 1793 C C . TYR A 1 242 ? 8.707 6.145 -3.667 1.00 97.88 242 TYR A C 1
ATOM 1795 O O . TYR A 1 242 ? 8.275 6.294 -4.807 1.00 97.88 242 TYR A O 1
ATOM 1803 N N . GLY A 1 243 ? 8.390 6.970 -2.664 1.00 98.12 243 GLY A N 1
ATOM 1804 C CA . GLY A 1 243 ? 7.553 8.155 -2.783 1.00 98.12 243 GLY A CA 1
ATOM 1805 C C . GLY A 1 243 ? 8.348 9.453 -2.636 1.00 98.12 243 GLY A C 1
ATOM 1806 O O . GLY A 1 243 ? 9.485 9.575 -3.099 1.00 98.12 243 GLY A O 1
ATOM 1807 N N . THR A 1 244 ? 7.761 10.428 -1.946 1.00 98.31 244 THR A N 1
ATOM 1808 C CA . THR A 1 244 ? 8.457 11.649 -1.517 1.00 98.31 244 THR A CA 1
ATOM 1809 C C . THR A 1 244 ? 8.722 11.600 -0.021 1.00 98.31 244 THR A C 1
ATOM 1811 O O . THR A 1 244 ? 7.783 11.524 0.769 1.00 98.31 244 THR A O 1
ATOM 1814 N N . PHE A 1 245 ? 9.988 11.697 0.370 1.00 98.50 245 PHE A N 1
ATOM 1815 C CA . PHE A 1 245 ? 10.401 11.847 1.759 1.00 98.50 245 PHE A CA 1
ATOM 1816 C C . PHE A 1 245 ? 11.088 13.196 1.933 1.00 98.50 245 PHE A C 1
ATOM 1818 O O . PHE A 1 245 ? 12.064 13.491 1.243 1.00 98.50 245 PHE A O 1
ATOM 1825 N N . TYR A 1 246 ? 10.600 14.014 2.856 1.00 96.94 246 TYR A N 1
ATOM 1826 C CA . TYR A 1 246 ? 11.138 15.333 3.140 1.00 96.94 246 TYR A CA 1
ATOM 1827 C C . TYR A 1 246 ? 11.434 15.491 4.628 1.00 96.94 246 TYR A C 1
ATOM 1829 O O . TYR A 1 246 ? 10.525 15.461 5.449 1.00 96.94 246 TYR A O 1
ATOM 1837 N N . SER A 1 247 ? 12.704 15.715 4.966 1.00 96.38 247 SER A N 1
ATOM 1838 C CA . SER A 1 247 ? 13.137 16.074 6.318 1.00 96.38 247 SER A CA 1
ATOM 1839 C C . SER A 1 247 ? 13.707 17.485 6.334 1.00 96.38 247 SER A C 1
ATOM 1841 O O . SER A 1 247 ? 14.729 17.746 5.687 1.00 96.38 247 SER A O 1
ATOM 1843 N N . LYS A 1 248 ? 13.074 18.394 7.091 1.00 94.19 248 LYS A N 1
ATOM 1844 C CA . LYS A 1 248 ? 13.613 19.747 7.311 1.00 94.19 248 LYS A CA 1
ATOM 1845 C C . LYS A 1 248 ? 14.768 19.748 8.307 1.00 94.19 248 LYS A C 1
ATOM 1847 O O . LYS A 1 248 ? 15.647 20.598 8.175 1.00 94.19 248 LYS A O 1
ATOM 1852 N N . GLY A 1 249 ? 14.788 18.828 9.267 1.00 92.44 249 GLY A N 1
ATOM 1853 C CA . GLY A 1 249 ? 15.933 18.619 10.150 1.00 92.44 249 GLY A CA 1
ATOM 1854 C C . GLY A 1 249 ? 16.936 17.595 9.614 1.00 92.44 249 GLY A C 1
ATOM 1855 O O . GLY A 1 249 ? 16.938 17.245 8.426 1.00 92.44 249 GLY A O 1
ATOM 1856 N N . ALA A 1 250 ? 17.830 17.148 10.497 1.00 94.62 250 ALA A N 1
ATOM 1857 C CA . ALA A 1 250 ? 18.885 16.203 10.151 1.00 94.62 250 ALA A CA 1
ATOM 1858 C C . ALA A 1 250 ? 18.377 14.756 10.127 1.00 94.62 250 ALA A C 1
ATOM 1860 O O . ALA A 1 250 ? 17.562 14.365 10.960 1.00 94.62 250 ALA A O 1
ATOM 1861 N N . ILE A 1 251 ? 18.913 13.948 9.213 1.00 97.50 251 ILE A N 1
ATOM 1862 C CA . ILE A 1 251 ? 18.841 12.487 9.316 1.00 97.50 251 ILE A CA 1
ATOM 1863 C C . ILE A 1 251 ? 20.128 11.992 9.974 1.00 97.50 251 ILE A C 1
ATOM 1865 O O . ILE A 1 251 ? 21.217 12.248 9.454 1.00 97.50 251 ILE A O 1
ATOM 1869 N N . ASN A 1 252 ? 20.008 11.266 11.080 1.00 97.19 252 ASN A N 1
ATOM 1870 C CA . ASN A 1 252 ? 21.124 10.684 11.816 1.00 97.19 252 ASN A CA 1
ATOM 1871 C C . ASN A 1 252 ? 21.170 9.183 11.551 1.00 97.19 252 ASN A C 1
ATOM 1873 O O . ASN A 1 252 ? 20.233 8.458 11.871 1.00 97.19 252 ASN A O 1
ATOM 1877 N N . GLY A 1 253 ? 22.256 8.726 10.941 1.00 96.69 253 GLY A N 1
ATOM 1878 C CA . GLY A 1 253 ? 22.506 7.323 10.654 1.00 96.69 253 GLY A CA 1
ATOM 1879 C C . GLY A 1 253 ? 23.372 6.636 11.706 1.00 96.69 253 GLY A C 1
ATOM 1880 O O . GLY A 1 253 ? 23.985 7.263 12.575 1.00 96.69 253 GLY A O 1
ATOM 1881 N N . SER A 1 254 ? 23.456 5.321 11.554 1.00 96.06 254 SER A N 1
ATOM 1882 C CA . SER A 1 254 ? 24.418 4.424 12.192 1.00 96.06 254 SER A CA 1
ATOM 1883 C C . SER A 1 254 ? 25.091 3.531 11.145 1.00 96.06 254 SER A C 1
ATOM 1885 O O . SER A 1 254 ? 24.564 3.343 10.044 1.00 96.06 254 SER A O 1
ATOM 1887 N N . SER A 1 255 ? 26.224 2.920 11.492 1.00 95.75 255 SER A N 1
ATOM 1888 C CA . SER A 1 255 ? 27.055 2.133 10.566 1.00 95.75 255 SER A CA 1
ATOM 1889 C C . SER A 1 255 ? 26.352 0.929 9.927 1.00 95.75 255 SER A C 1
ATOM 1891 O O . SER A 1 255 ? 26.800 0.438 8.890 1.00 95.75 255 SER A O 1
ATOM 1893 N N . THR A 1 256 ? 25.249 0.458 10.515 1.00 95.88 256 THR A N 1
ATOM 1894 C CA . THR A 1 256 ? 24.436 -0.649 9.987 1.00 95.88 256 THR A CA 1
ATOM 1895 C C . THR A 1 256 ? 23.060 -0.216 9.485 1.00 95.88 256 THR A C 1
ATOM 1897 O O . THR A 1 256 ? 22.315 -1.039 8.957 1.00 95.88 256 THR A O 1
ATOM 1900 N N . SER A 1 257 ? 22.709 1.065 9.615 1.00 97.62 257 SER A N 1
ATOM 1901 C CA . SER A 1 257 ? 21.467 1.598 9.055 1.00 97.62 257 SER A CA 1
ATOM 1902 C C . SER A 1 257 ? 21.555 1.782 7.536 1.00 97.62 257 SER A C 1
ATOM 1904 O O . SER A 1 257 ? 22.636 1.941 6.948 1.00 97.62 257 SER A O 1
ATOM 1906 N N . SER A 1 258 ? 20.400 1.745 6.876 1.00 97.56 258 SER A N 1
ATOM 1907 C CA . SER A 1 258 ? 20.327 1.879 5.422 1.00 97.56 258 SER A CA 1
ATOM 1908 C C . SER A 1 258 ? 19.114 2.670 4.957 1.00 97.56 258 SER A C 1
ATOM 1910 O O . SER A 1 258 ? 17.999 2.483 5.444 1.00 97.56 258 SER A O 1
ATOM 1912 N N . ILE A 1 259 ? 19.354 3.527 3.971 1.00 98.62 259 ILE A N 1
ATOM 1913 C CA . ILE A 1 259 ? 18.337 4.204 3.181 1.00 98.62 259 ILE A CA 1
ATOM 1914 C C . ILE A 1 259 ? 18.330 3.553 1.798 1.00 98.62 259 ILE A C 1
ATOM 1916 O O . ILE A 1 259 ? 19.355 3.526 1.121 1.00 98.62 259 ILE A O 1
ATOM 1920 N N . TYR A 1 260 ? 17.190 3.037 1.364 1.00 98.19 260 TYR A N 1
ATOM 1921 C CA . TYR A 1 260 ? 16.920 2.732 -0.035 1.00 98.19 260 TYR A CA 1
ATOM 1922 C C . TYR A 1 260 ? 16.084 3.871 -0.617 1.00 98.19 260 TYR A C 1
ATOM 1924 O O . TYR A 1 260 ? 15.075 4.247 -0.026 1.00 98.19 260 TYR A O 1
ATOM 1932 N N . ASN A 1 261 ? 16.485 4.423 -1.756 1.00 98.25 261 ASN A N 1
ATOM 1933 C CA . ASN A 1 261 ? 15.768 5.503 -2.416 1.00 98.25 261 ASN A CA 1
ATOM 1934 C C . ASN A 1 261 ? 15.595 5.203 -3.906 1.00 98.25 261 ASN A C 1
ATOM 1936 O O . ASN A 1 261 ? 16.556 5.221 -4.664 1.00 98.25 261 ASN A O 1
ATOM 1940 N N . GLU A 1 262 ? 14.357 4.973 -4.317 1.00 96.75 262 GLU A N 1
ATOM 1941 C CA . GLU A 1 262 ? 13.903 4.945 -5.712 1.00 96.75 262 GLU A CA 1
ATOM 1942 C C . GLU A 1 262 ? 13.026 6.165 -6.036 1.00 96.75 262 GLU A C 1
ATOM 1944 O O . GLU A 1 262 ? 12.820 6.480 -7.204 1.00 96.75 262 GLU A O 1
ATOM 1949 N N . GLY A 1 263 ? 12.543 6.864 -5.003 1.00 97.25 263 GLY A N 1
ATOM 1950 C CA . GLY A 1 263 ? 11.747 8.075 -5.134 1.00 97.25 263 GLY A CA 1
ATOM 1951 C C . GLY A 1 263 ? 12.554 9.370 -5.023 1.00 97.25 263 GLY A C 1
ATOM 1952 O O . GLY A 1 263 ? 13.714 9.462 -5.442 1.00 97.25 263 GLY A O 1
ATOM 1953 N N . LEU A 1 264 ? 11.926 10.380 -4.416 1.00 97.62 264 LEU A N 1
ATOM 1954 C CA . LEU A 1 264 ? 12.548 11.656 -4.073 1.00 97.62 264 LEU A CA 1
ATOM 1955 C C . LEU A 1 264 ? 12.829 11.743 -2.572 1.00 97.62 264 LEU A C 1
ATOM 1957 O O . LEU A 1 264 ? 11.900 11.735 -1.763 1.00 97.62 264 LEU A O 1
ATOM 1961 N N . LEU A 1 265 ? 14.098 11.911 -2.210 1.00 97.81 265 LEU A N 1
ATOM 1962 C CA . LEU A 1 265 ? 14.546 12.183 -0.848 1.00 97.81 265 LEU A CA 1
ATOM 1963 C C . LEU A 1 265 ? 15.043 13.631 -0.750 1.00 97.81 265 LEU A C 1
ATOM 1965 O O . LEU A 1 265 ? 16.093 13.957 -1.290 1.00 97.81 265 LEU A O 1
ATOM 1969 N N . LYS A 1 266 ? 14.314 14.500 -0.049 1.00 96.06 266 LYS A N 1
ATOM 1970 C CA . LYS A 1 266 ? 14.713 15.883 0.265 1.00 96.06 266 LYS A CA 1
ATOM 1971 C C . LYS A 1 266 ? 15.219 15.941 1.705 1.00 96.06 266 LYS A C 1
ATOM 1973 O O . LYS A 1 266 ? 14.459 15.683 2.637 1.00 96.06 266 LYS A O 1
ATOM 1978 N N . ILE A 1 267 ? 16.481 16.306 1.903 1.00 94.19 267 ILE A N 1
ATOM 1979 C CA . ILE A 1 267 ? 17.113 16.356 3.230 1.00 94.19 267 ILE A CA 1
ATOM 1980 C C . ILE A 1 267 ? 17.872 17.663 3.439 1.00 94.19 267 ILE A C 1
ATOM 1982 O O . ILE A 1 267 ? 18.579 18.136 2.552 1.00 94.19 267 ILE A O 1
ATOM 1986 N N . THR A 1 268 ? 17.740 18.284 4.607 1.00 93.62 268 THR A N 1
ATOM 1987 C CA . THR A 1 268 ? 18.537 19.481 4.921 1.00 93.62 268 THR A CA 1
ATOM 1988 C C . THR A 1 268 ? 19.979 19.103 5.248 1.00 93.62 268 THR A C 1
ATOM 1990 O O . THR A 1 268 ? 20.913 19.621 4.636 1.00 93.62 268 THR A O 1
ATOM 1993 N N . THR A 1 269 ? 20.150 18.154 6.170 1.00 91.94 269 THR A N 1
ATOM 1994 C CA . THR A 1 269 ? 21.445 17.636 6.627 1.00 91.94 269 THR A CA 1
ATOM 1995 C C . THR A 1 269 ? 21.349 16.120 6.763 1.00 91.94 269 THR A C 1
ATOM 1997 O O . THR A 1 269 ? 20.343 15.607 7.247 1.00 91.94 269 THR A O 1
ATOM 2000 N N . TRP A 1 270 ? 22.403 15.395 6.393 1.00 95.69 270 TRP A N 1
ATOM 2001 C CA . TRP A 1 270 ? 22.531 13.969 6.693 1.00 95.69 270 TRP A CA 1
ATOM 2002 C C . TRP A 1 270 ? 23.853 13.713 7.406 1.00 95.69 270 TRP A C 1
ATOM 2004 O O . TRP A 1 270 ? 24.920 14.082 6.913 1.00 95.69 270 TRP A O 1
ATOM 2014 N N . GLN A 1 271 ? 23.756 13.103 8.583 1.00 96.62 271 GLN A N 1
ATOM 2015 C CA . GLN A 1 271 ? 24.862 12.636 9.406 1.00 96.62 271 GLN A CA 1
ATOM 2016 C C . GLN A 1 271 ? 24.905 11.106 9.309 1.00 96.62 271 GLN A C 1
ATOM 2018 O O . GLN A 1 271 ? 24.337 10.418 10.153 1.00 96.62 271 GLN A O 1
ATOM 2023 N N . PRO A 1 272 ? 25.517 10.540 8.257 1.00 95.12 272 PRO A N 1
ATOM 2024 C CA . PRO A 1 272 ? 25.438 9.109 7.975 1.00 95.12 272 PRO A CA 1
ATOM 2025 C C . PRO A 1 272 ? 26.068 8.215 9.045 1.00 95.12 272 PRO A C 1
ATOM 2027 O O . PRO A 1 272 ? 25.548 7.136 9.297 1.00 95.12 272 PRO A O 1
ATOM 2030 N N . ASN A 1 273 ? 27.203 8.610 9.634 1.00 94.38 273 ASN A N 1
ATOM 2031 C CA . ASN A 1 273 ? 27.960 7.785 10.591 1.00 94.38 273 ASN A CA 1
ATOM 2032 C C . ASN A 1 273 ? 28.171 6.333 10.108 1.00 94.38 273 ASN A C 1
ATOM 2034 O O . ASN A 1 273 ? 27.929 5.370 10.835 1.00 94.38 273 ASN A O 1
ATOM 2038 N N . GLY A 1 274 ? 28.578 6.180 8.844 1.00 94.31 274 GLY A N 1
ATOM 2039 C CA . GLY A 1 274 ? 28.782 4.888 8.186 1.00 94.31 274 GLY A CA 1
ATOM 2040 C C . GLY A 1 274 ? 27.540 4.281 7.521 1.00 94.31 274 GLY A C 1
ATOM 2041 O O . GLY A 1 274 ? 27.674 3.266 6.838 1.00 94.31 274 GLY A O 1
ATOM 2042 N N . ALA A 1 275 ? 26.357 4.887 7.671 1.00 97.12 275 ALA A N 1
ATOM 2043 C CA . ALA A 1 275 ? 25.123 4.428 7.037 1.00 97.12 275 ALA A CA 1
ATOM 2044 C C . ALA A 1 275 ? 25.242 4.334 5.511 1.00 97.12 275 ALA A C 1
ATOM 2046 O O . ALA A 1 275 ? 25.993 5.070 4.863 1.00 97.12 275 ALA A O 1
ATOM 2047 N N . SER A 1 276 ? 24.451 3.440 4.923 1.00 97.62 276 SER A N 1
ATOM 2048 C CA . SER A 1 276 ? 24.357 3.324 3.465 1.00 97.62 276 SER A CA 1
ATOM 2049 C C . SER A 1 276 ? 23.158 4.086 2.906 1.00 97.62 276 SER A C 1
ATOM 2051 O O . SER A 1 276 ? 22.084 4.068 3.502 1.00 97.62 276 SER A O 1
ATOM 2053 N N . ILE A 1 277 ? 23.325 4.704 1.737 1.00 98.19 277 ILE A N 1
ATOM 2054 C CA . ILE A 1 277 ? 22.225 5.148 0.877 1.00 98.19 277 ILE A CA 1
ATOM 2055 C C . ILE A 1 277 ? 22.351 4.451 -0.476 1.00 98.19 277 ILE A C 1
ATOM 2057 O O . ILE A 1 277 ? 23.370 4.562 -1.161 1.00 98.19 277 ILE A O 1
ATOM 2061 N N . LYS A 1 278 ? 21.322 3.696 -0.842 1.00 98.06 278 LYS A N 1
ATOM 2062 C CA . LYS A 1 278 ? 21.297 2.853 -2.034 1.00 98.06 278 LYS A CA 1
ATOM 2063 C C . LYS A 1 278 ? 20.148 3.251 -2.937 1.00 98.06 278 LYS A C 1
ATOM 2065 O O . LYS A 1 278 ? 19.052 3.511 -2.451 1.00 98.06 278 LYS A O 1
ATOM 2070 N N . GLY A 1 279 ? 20.401 3.290 -4.236 1.00 97.62 279 GLY A N 1
ATOM 2071 C CA . GLY A 1 279 ? 19.350 3.386 -5.236 1.00 97.62 279 GLY A CA 1
ATOM 2072 C C . GLY A 1 279 ? 18.902 2.008 -5.729 1.00 97.62 279 GLY A C 1
ATOM 2073 O O . GLY A 1 279 ? 19.297 0.978 -5.167 1.00 97.62 279 GLY A O 1
ATOM 2074 N N . PRO A 1 280 ? 18.083 1.980 -6.790 1.00 96.06 280 PRO A N 1
ATOM 2075 C CA . PRO A 1 280 ? 17.601 0.751 -7.414 1.00 96.06 280 PRO A CA 1
ATOM 2076 C C . PRO A 1 280 ? 18.736 -0.119 -7.948 1.00 96.06 280 PRO A C 1
ATOM 2078 O O . PRO A 1 280 ? 19.786 0.386 -8.327 1.00 96.06 280 PRO A O 1
ATOM 2081 N N . ALA A 1 281 ? 18.523 -1.432 -8.051 1.00 93.94 281 ALA A N 1
ATOM 2082 C CA . ALA A 1 281 ? 19.516 -2.323 -8.656 1.00 93.94 281 ALA A CA 1
ATOM 2083 C C . ALA A 1 281 ? 19.611 -2.150 -10.188 1.00 93.94 281 ALA A C 1
ATOM 2085 O O . ALA A 1 281 ? 20.704 -2.177 -10.748 1.00 93.94 281 ALA A O 1
ATOM 2086 N N . SER A 1 282 ? 18.477 -1.942 -10.866 1.00 92.44 282 SER A N 1
ATOM 2087 C CA . SER A 1 282 ? 18.440 -1.694 -12.313 1.00 92.44 282 SER A CA 1
ATOM 2088 C C . SER A 1 282 ? 18.844 -0.258 -12.641 1.00 92.44 282 SER A C 1
ATOM 2090 O O . SER A 1 282 ? 18.330 0.678 -12.032 1.00 92.44 282 SER A O 1
ATOM 2092 N N . SER A 1 283 ? 19.684 -0.075 -13.660 1.00 91.50 283 SER A N 1
ATOM 2093 C CA . SER A 1 283 ? 20.037 1.244 -14.202 1.00 91.50 283 SER A CA 1
ATOM 2094 C C . SER A 1 283 ? 18.907 1.912 -14.993 1.00 91.50 283 SER A C 1
ATOM 2096 O O . SER A 1 283 ? 18.997 3.102 -15.281 1.00 91.50 283 SER A O 1
ATOM 2098 N N . SER A 1 284 ? 17.824 1.187 -15.302 1.00 92.50 284 SER A N 1
ATOM 2099 C CA . SER A 1 284 ? 16.592 1.760 -15.868 1.00 92.50 284 SER A CA 1
ATOM 2100 C C . SER A 1 284 ? 15.782 2.574 -14.852 1.00 92.50 284 SER A C 1
ATOM 2102 O O . SER A 1 284 ? 14.754 3.154 -15.195 1.00 92.50 284 SER A O 1
ATOM 2104 N N . LYS A 1 285 ? 16.214 2.583 -13.587 1.00 93.94 285 LYS A N 1
ATOM 2105 C CA . LYS A 1 285 ? 15.615 3.317 -12.476 1.00 93.94 285 LYS A CA 1
ATOM 2106 C C . LYS A 1 285 ? 16.704 4.116 -11.767 1.00 93.94 285 LYS A C 1
ATOM 2108 O O . LYS A 1 285 ? 17.872 3.731 -11.778 1.00 93.94 285 LYS A O 1
ATOM 2113 N N . LYS A 1 286 ? 16.329 5.227 -11.136 1.00 95.06 286 LYS A N 1
ATOM 2114 C CA . LYS A 1 286 ? 17.266 6.096 -10.416 1.00 95.06 286 LYS A CA 1
ATOM 2115 C C . LYS A 1 286 ? 16.555 6.774 -9.253 1.00 95.06 286 LYS A C 1
ATOM 2117 O O . LYS A 1 286 ? 15.442 7.260 -9.421 1.00 95.06 286 LYS A O 1
ATOM 2122 N N . GLY A 1 287 ? 17.194 6.784 -8.087 1.00 97.44 287 GLY A N 1
ATOM 2123 C CA . GLY A 1 287 ? 16.710 7.525 -6.923 1.00 97.44 287 GLY A CA 1
ATOM 2124 C C . GLY A 1 287 ? 17.250 8.945 -6.906 1.00 97.44 287 GLY A C 1
ATOM 2125 O O . GLY A 1 287 ? 18.441 9.148 -7.137 1.00 97.44 287 GLY A O 1
ATOM 2126 N N . PHE A 1 288 ? 16.409 9.921 -6.579 1.00 97.69 288 PHE A N 1
ATOM 2127 C CA . PHE A 1 288 ? 16.790 11.334 -6.555 1.00 97.69 288 PHE A CA 1
ATOM 2128 C C . PHE A 1 288 ? 16.939 11.820 -5.119 1.00 97.69 288 PHE A C 1
ATOM 2130 O O . PHE A 1 288 ? 16.046 11.625 -4.291 1.00 97.69 288 PHE A O 1
ATOM 2137 N N . VAL A 1 289 ? 18.072 12.449 -4.821 1.00 97.62 289 VAL A N 1
ATOM 2138 C CA . VAL A 1 289 ? 18.420 12.934 -3.486 1.00 97.62 289 VAL A CA 1
ATOM 2139 C C . VAL A 1 289 ? 18.753 14.414 -3.560 1.00 97.62 289 VAL A C 1
ATOM 2141 O O . VAL A 1 289 ? 19.744 14.829 -4.161 1.00 97.62 289 VAL A O 1
ATOM 2144 N N . TYR A 1 290 ? 17.921 15.230 -2.933 1.00 96.00 290 TYR A N 1
ATOM 2145 C CA . TYR A 1 290 ? 18.146 16.659 -2.808 1.00 96.00 290 TYR A CA 1
ATOM 2146 C C . TYR A 1 290 ? 18.715 16.958 -1.429 1.00 96.00 290 TYR A C 1
ATOM 2148 O O . TYR A 1 290 ? 18.235 16.428 -0.424 1.00 96.00 290 TYR A O 1
ATOM 2156 N N . VAL A 1 291 ? 19.751 17.795 -1.396 1.00 95.81 291 VAL A N 1
ATOM 2157 C CA . VAL A 1 291 ? 20.456 18.202 -0.173 1.00 95.81 291 VAL A CA 1
ATOM 2158 C C . VAL A 1 291 ? 20.555 19.724 -0.081 1.00 95.81 291 VAL A C 1
ATOM 2160 O O . VAL A 1 291 ? 20.632 20.396 -1.109 1.00 95.81 291 VAL A O 1
ATOM 2163 N N . ILE A 1 292 ? 20.601 20.276 1.135 1.00 94.81 292 ILE A N 1
ATOM 2164 C CA . ILE A 1 292 ? 20.933 21.700 1.357 1.00 94.81 292 ILE A CA 1
ATOM 2165 C C . ILE A 1 292 ? 22.385 21.851 1.794 1.00 94.81 292 ILE A C 1
ATOM 2167 O O . ILE A 1 292 ? 23.184 22.559 1.171 1.00 94.81 292 ILE A O 1
ATOM 2171 N N . ASN A 1 293 ? 22.747 21.151 2.864 1.00 94.38 293 ASN A N 1
ATOM 2172 C CA . ASN A 1 293 ? 24.087 21.201 3.420 1.00 94.38 293 ASN A CA 1
ATOM 2173 C C . ASN A 1 293 ? 24.960 20.097 2.813 1.00 94.38 293 ASN A C 1
ATOM 2175 O O . ASN A 1 293 ? 24.463 18.988 2.593 1.00 94.38 293 ASN A O 1
ATOM 2179 N N . PRO A 1 294 ? 26.255 20.367 2.562 1.00 94.75 294 PRO A N 1
ATOM 2180 C CA . PRO A 1 294 ? 27.195 19.317 2.200 1.00 94.75 294 PRO A CA 1
ATOM 2181 C C . PRO A 1 294 ? 27.191 18.197 3.245 1.00 94.75 294 PRO A C 1
ATOM 2183 O O . PRO A 1 294 ? 27.164 18.444 4.452 1.00 94.75 294 PRO A O 1
ATOM 2186 N N . ILE A 1 295 ? 27.234 16.957 2.777 1.00 96.25 295 ILE A N 1
ATOM 2187 C CA . ILE A 1 295 ? 27.237 15.761 3.613 1.00 96.25 295 ILE A CA 1
ATOM 2188 C C . ILE A 1 295 ? 28.678 15.445 3.996 1.00 96.25 295 ILE A C 1
ATOM 2190 O O . ILE A 1 295 ? 29.540 15.320 3.126 1.00 96.25 295 ILE A O 1
ATOM 2194 N N . ASN A 1 296 ? 28.948 15.246 5.285 1.00 95.69 296 ASN A N 1
ATOM 2195 C CA . ASN A 1 296 ? 30.172 14.575 5.711 1.00 95.69 296 ASN A CA 1
ATOM 2196 C C . ASN A 1 296 ? 29.930 13.057 5.669 1.00 95.69 296 ASN A C 1
ATOM 2198 O O . ASN A 1 296 ? 29.180 12.562 6.513 1.00 95.69 296 ASN A O 1
ATOM 2202 N N . PRO A 1 297 ? 30.525 12.302 4.723 1.00 93.12 297 PRO A N 1
ATOM 2203 C CA . PRO A 1 297 ? 30.166 10.901 4.546 1.00 93.12 297 PRO A CA 1
ATOM 2204 C C . PRO A 1 297 ? 30.504 10.021 5.744 1.00 93.12 297 PRO A C 1
ATOM 2206 O O . PRO A 1 297 ? 29.827 9.025 5.948 1.00 93.12 297 PRO A O 1
ATOM 2209 N N . ASN A 1 298 ? 31.556 10.333 6.508 1.00 93.50 298 ASN A N 1
ATOM 2210 C CA . ASN A 1 298 ? 31.975 9.553 7.678 1.00 93.50 298 ASN A CA 1
ATOM 2211 C C . ASN A 1 298 ? 31.893 8.016 7.462 1.00 93.50 298 ASN A C 1
ATOM 2213 O O . ASN A 1 298 ? 31.225 7.305 8.209 1.00 93.50 298 ASN A O 1
ATOM 2217 N N . GLY A 1 299 ? 32.480 7.516 6.364 1.00 93.62 299 GLY A N 1
ATOM 2218 C CA . GLY A 1 299 ? 32.462 6.092 5.989 1.00 93.62 299 GLY A CA 1
ATOM 2219 C C . GLY A 1 299 ? 31.216 5.591 5.237 1.00 93.62 299 GLY A C 1
ATOM 2220 O O . GLY A 1 299 ? 31.147 4.399 4.931 1.00 93.62 299 GLY A O 1
ATOM 2221 N N . ALA A 1 300 ? 30.258 6.465 4.912 1.00 96.75 300 ALA A N 1
ATOM 2222 C CA . ALA A 1 300 ? 29.017 6.120 4.219 1.00 96.75 300 ALA A CA 1
ATOM 2223 C C . ALA A 1 300 ? 29.245 5.384 2.900 1.00 96.75 300 ALA A C 1
ATOM 2225 O O . ALA A 1 300 ? 30.164 5.699 2.134 1.00 96.75 300 ALA A O 1
ATOM 2226 N N . LYS A 1 301 ? 28.336 4.451 2.613 1.00 97.94 301 LYS A N 1
ATOM 2227 C CA . LYS A 1 301 ? 28.278 3.728 1.339 1.00 97.94 301 LYS A CA 1
ATOM 2228 C C . LYS A 1 301 ? 27.192 4.331 0.456 1.00 97.94 301 LYS A C 1
ATOM 2230 O O . LYS A 1 301 ? 26.050 4.430 0.899 1.00 97.94 301 LYS A O 1
ATOM 2235 N N . VAL A 1 302 ? 27.531 4.723 -0.769 1.00 98.44 302 VAL A N 1
ATOM 2236 C CA . VAL A 1 302 ? 26.620 5.453 -1.668 1.00 98.44 302 VAL A CA 1
ATOM 2237 C C . VAL A 1 302 ? 26.495 4.736 -3.010 1.00 98.44 302 VAL A C 1
ATOM 2239 O O . VAL A 1 302 ? 27.496 4.481 -3.675 1.00 98.44 302 VAL A O 1
ATOM 2242 N N . GLY A 1 303 ? 25.264 4.457 -3.428 1.00 97.50 303 GLY A N 1
ATOM 2243 C CA . GLY A 1 303 ? 24.944 3.839 -4.717 1.00 97.50 303 GLY A CA 1
ATOM 2244 C C . GLY A 1 303 ? 24.307 2.452 -4.580 1.00 97.50 303 GLY A C 1
ATOM 2245 O O . GLY A 1 303 ? 24.084 1.979 -3.465 1.00 97.50 303 GLY A O 1
ATOM 2246 N N . PRO A 1 304 ? 23.994 1.783 -5.697 1.00 97.50 304 PRO A N 1
ATOM 2247 C CA . PRO A 1 304 ? 24.109 2.272 -7.073 1.00 97.50 304 PRO A CA 1
ATOM 2248 C C . PRO A 1 304 ? 22.940 3.195 -7.470 1.00 97.50 304 PRO A C 1
ATOM 2250 O O . PRO A 1 304 ? 22.012 3.376 -6.690 1.00 97.50 304 PRO A O 1
ATOM 2253 N N . ASN A 1 305 ? 22.970 3.739 -8.692 1.00 97.12 305 ASN A N 1
ATOM 2254 C CA . ASN A 1 305 ? 21.834 4.368 -9.388 1.00 97.12 305 ASN A CA 1
ATOM 2255 C C . ASN A 1 305 ? 21.142 5.496 -8.594 1.00 97.12 305 ASN A C 1
ATOM 2257 O O . ASN A 1 305 ? 19.924 5.499 -8.403 1.00 97.12 305 ASN A O 1
ATOM 2261 N N . LEU A 1 306 ? 21.927 6.476 -8.149 1.00 97.69 306 LEU A N 1
ATOM 2262 C CA . LEU A 1 306 ? 21.434 7.670 -7.457 1.00 97.69 306 LEU A CA 1
ATOM 2263 C C . LEU A 1 306 ? 21.780 8.933 -8.246 1.00 97.69 306 LEU A C 1
ATOM 2265 O O . LEU A 1 306 ? 22.788 8.972 -8.951 1.00 97.69 306 LEU A O 1
ATOM 2269 N N . ASP A 1 307 ? 20.957 9.964 -8.109 1.00 97.75 307 ASP A N 1
ATOM 2270 C CA . ASP A 1 307 ? 21.282 11.333 -8.495 1.00 97.75 307 ASP A CA 1
ATOM 2271 C C . ASP A 1 307 ? 21.246 12.238 -7.274 1.00 97.75 307 ASP A C 1
ATOM 2273 O O . ASP A 1 307 ? 20.301 12.182 -6.485 1.00 97.75 307 ASP A O 1
ATOM 2277 N N . PHE A 1 308 ? 22.257 13.086 -7.136 1.00 97.12 308 PHE A N 1
ATOM 2278 C CA . PHE A 1 308 ? 22.311 14.083 -6.078 1.00 97.12 308 PHE A CA 1
ATOM 2279 C C . PHE A 1 308 ? 22.260 15.485 -6.661 1.00 97.12 308 PHE A C 1
ATOM 2281 O O . PHE A 1 308 ? 23.006 15.808 -7.581 1.00 97.12 308 PHE A O 1
ATOM 2288 N N . THR A 1 309 ? 21.435 16.348 -6.080 1.00 95.56 309 THR A N 1
ATOM 2289 C CA . THR A 1 309 ? 21.412 17.777 -6.415 1.00 95.56 309 THR A CA 1
ATOM 2290 C C . THR A 1 309 ? 21.416 18.597 -5.136 1.00 95.56 309 THR A C 1
ATOM 2292 O O . THR A 1 309 ? 20.660 18.317 -4.203 1.00 95.56 309 THR A O 1
ATOM 2295 N N . ARG A 1 310 ? 22.265 19.621 -5.077 1.00 95.19 310 ARG A N 1
ATOM 2296 C CA . ARG A 1 310 ? 22.335 20.528 -3.936 1.00 95.19 310 ARG A CA 1
ATOM 2297 C C . ARG A 1 310 ? 21.625 21.838 -4.223 1.00 95.19 310 ARG A C 1
ATOM 2299 O O . ARG A 1 310 ? 21.940 22.539 -5.186 1.00 95.19 310 ARG A O 1
ATOM 2306 N N . TYR A 1 311 ? 20.743 22.209 -3.310 1.00 93.69 311 TYR A N 1
ATOM 2307 C CA . TYR A 1 311 ? 19.987 23.453 -3.322 1.00 93.69 311 TYR A CA 1
ATOM 2308 C C . TYR A 1 311 ? 20.444 24.376 -2.187 1.00 93.69 311 TYR A C 1
ATOM 2310 O O . TYR A 1 311 ? 21.011 23.925 -1.198 1.00 93.69 311 TYR A O 1
ATOM 2318 N N . SER A 1 312 ? 20.245 25.685 -2.327 1.00 90.06 312 SER A N 1
ATOM 2319 C CA . SER A 1 312 ? 20.499 26.649 -1.243 1.00 90.06 312 SER A CA 1
ATOM 2320 C C . SER A 1 312 ? 19.355 26.697 -0.231 1.00 90.06 312 SER A C 1
ATOM 2322 O O . SER A 1 312 ? 19.579 26.979 0.941 1.00 90.06 312 SER A O 1
ATOM 2324 N N . GLN A 1 313 ? 18.138 26.401 -0.682 1.00 83.69 313 GLN A N 1
ATOM 2325 C CA . GLN A 1 313 ? 16.931 26.321 0.130 1.00 83.69 313 GLN A CA 1
ATOM 2326 C C . GLN A 1 313 ? 15.896 25.432 -0.560 1.00 83.69 313 GLN A C 1
ATOM 2328 O O . GLN A 1 313 ? 15.898 25.293 -1.787 1.00 83.69 313 GLN A O 1
ATOM 2333 N N . TYR A 1 314 ? 14.987 24.871 0.232 1.00 82.38 314 TYR A N 1
ATOM 2334 C CA . TYR A 1 314 ? 13.772 24.259 -0.289 1.00 82.38 314 TYR A CA 1
ATOM 2335 C C . TYR A 1 314 ? 12.662 25.314 -0.356 1.00 82.38 314 TYR A C 1
ATOM 2337 O O . TYR A 1 314 ? 12.440 26.005 0.633 1.00 82.38 314 TYR A O 1
ATOM 2345 N N . GLU A 1 315 ? 11.960 25.388 -1.496 1.00 73.31 315 GLU A N 1
ATOM 2346 C CA . GLU A 1 315 ? 10.849 26.323 -1.784 1.00 73.31 315 GLU A CA 1
ATOM 2347 C C . GLU A 1 315 ? 11.234 27.828 -1.849 1.00 73.31 315 GLU A C 1
ATOM 2349 O O . GLU A 1 315 ? 12.242 28.265 -1.301 1.00 73.31 315 GLU A O 1
ATOM 2354 N N . ALA A 1 316 ? 10.510 28.708 -2.555 1.00 54.47 316 ALA A N 1
ATOM 2355 C CA . ALA A 1 316 ? 9.525 28.476 -3.627 1.00 54.47 316 ALA A CA 1
ATOM 2356 C C . ALA A 1 316 ? 10.181 28.299 -5.016 1.00 54.47 316 ALA A C 1
ATOM 2358 O O . ALA A 1 316 ? 9.531 27.908 -5.977 1.00 54.47 316 ALA A O 1
ATOM 2359 N N . THR A 1 317 ? 11.476 28.594 -5.135 1.00 64.00 317 THR A N 1
ATOM 2360 C CA . THR A 1 317 ? 12.202 28.615 -6.416 1.00 64.00 317 THR A CA 1
ATOM 2361 C C . THR A 1 317 ? 13.222 27.491 -6.563 1.00 64.00 317 THR A C 1
ATOM 2363 O O . THR A 1 317 ? 13.772 27.345 -7.648 1.00 64.00 317 THR A O 1
ATOM 2366 N N . MET A 1 318 ? 13.467 26.701 -5.500 1.00 79.38 318 MET A N 1
ATOM 2367 C CA . MET A 1 318 ? 14.421 25.578 -5.491 1.00 79.38 318 MET A CA 1
ATOM 2368 C C . MET A 1 318 ? 15.733 25.949 -6.207 1.00 79.38 318 MET A C 1
ATOM 2370 O O . MET A 1 318 ? 16.073 25.417 -7.263 1.00 79.38 318 MET A O 1
ATOM 2374 N N . ILE A 1 319 ? 16.471 26.909 -5.647 1.00 86.75 319 ILE A N 1
ATOM 2375 C CA . ILE A 1 319 ? 17.674 27.458 -6.286 1.00 86.75 319 ILE A CA 1
ATOM 2376 C C . ILE A 1 319 ? 18.854 26.515 -6.055 1.00 86.75 319 ILE A C 1
ATOM 2378 O O . ILE A 1 319 ? 19.174 26.174 -4.915 1.00 86.75 319 ILE A O 1
ATOM 2382 N N . LYS A 1 320 ? 19.517 26.093 -7.134 1.00 91.44 320 LYS A N 1
ATOM 2383 C CA . LYS A 1 320 ? 20.718 25.252 -7.056 1.00 91.44 320 LYS A CA 1
ATOM 2384 C C . LYS A 1 320 ? 21.859 26.002 -6.374 1.00 91.44 320 LYS A C 1
ATOM 2386 O O . LYS A 1 320 ? 22.098 27.179 -6.646 1.00 91.44 320 LYS A O 1
ATOM 2391 N N . SER A 1 321 ? 22.580 25.318 -5.492 1.00 87.06 321 SER A N 1
ATOM 2392 C CA . SER A 1 321 ? 23.730 25.902 -4.802 1.00 87.06 321 SER A CA 1
ATOM 2393 C C . SER A 1 321 ? 24.978 25.808 -5.674 1.00 87.06 321 SER A C 1
ATOM 2395 O O . SER A 1 321 ? 25.658 24.784 -5.672 1.00 87.06 321 SER A O 1
ATOM 2397 N N . GLY A 1 322 ? 25.273 26.879 -6.413 1.00 88.06 322 GLY A N 1
ATOM 2398 C CA . GLY A 1 322 ? 26.473 26.978 -7.245 1.00 88.06 322 GLY A CA 1
ATOM 2399 C C . GLY A 1 322 ? 26.632 25.822 -8.241 1.00 88.06 322 GLY A C 1
ATOM 2400 O O . GLY A 1 322 ? 25.660 25.174 -8.642 1.00 88.06 322 GLY A O 1
ATOM 2401 N N . THR A 1 323 ? 27.880 25.569 -8.640 1.00 91.19 323 THR A N 1
ATOM 2402 C CA . THR A 1 323 ? 28.232 24.462 -9.537 1.00 91.19 323 THR A CA 1
ATOM 2403 C C . THR A 1 323 ? 28.006 23.118 -8.851 1.00 91.19 323 THR A C 1
ATOM 2405 O O . THR A 1 323 ? 28.513 22.873 -7.757 1.00 91.19 323 THR A O 1
ATOM 2408 N N . GLN A 1 324 ? 27.257 22.238 -9.512 1.00 94.00 324 GLN A N 1
ATOM 2409 C CA . GLN A 1 324 ? 26.955 20.898 -9.014 1.00 94.00 324 GLN A CA 1
ATOM 2410 C C . GLN A 1 324 ? 28.130 19.937 -9.236 1.00 94.00 324 GLN A C 1
ATOM 2412 O O . GLN A 1 324 ? 28.956 20.131 -10.127 1.00 94.00 324 GLN A O 1
ATOM 2417 N N . GLY A 1 325 ? 28.205 18.891 -8.415 1.00 93.69 325 GLY A N 1
ATOM 2418 C CA . GLY A 1 325 ? 29.260 17.883 -8.488 1.00 93.69 325 GLY A CA 1
ATOM 2419 C C . GLY A 1 325 ? 29.518 17.211 -7.144 1.00 93.69 325 GLY A C 1
ATOM 2420 O O . GLY A 1 325 ? 28.999 17.637 -6.112 1.00 93.69 325 GLY A O 1
ATOM 2421 N N . SER A 1 326 ? 30.364 16.179 -7.139 1.00 94.75 326 SER A N 1
ATOM 2422 C CA . SER A 1 326 ? 30.653 15.402 -5.925 1.00 94.75 326 SER A CA 1
ATOM 2423 C C . SER A 1 326 ? 31.132 16.260 -4.755 1.00 94.75 326 SER A C 1
ATOM 2425 O O . SER A 1 326 ? 30.737 15.990 -3.628 1.00 94.75 326 SER A O 1
ATOM 2427 N N . THR A 1 327 ? 31.960 17.276 -5.001 1.00 94.06 327 THR A N 1
ATOM 2428 C CA . THR A 1 327 ? 32.497 18.172 -3.961 1.00 94.06 327 THR A CA 1
ATOM 2429 C C . THR A 1 327 ? 31.476 19.194 -3.461 1.00 94.06 327 THR A C 1
ATOM 2431 O O . THR A 1 327 ? 31.644 19.751 -2.381 1.00 94.06 327 THR A O 1
ATOM 2434 N N . ALA A 1 328 ? 30.402 19.436 -4.222 1.00 94.19 328 ALA A N 1
ATOM 2435 C CA . ALA A 1 328 ? 29.275 20.245 -3.771 1.00 94.19 328 ALA A CA 1
ATOM 2436 C C . ALA A 1 328 ? 28.338 19.437 -2.861 1.00 94.19 328 ALA A C 1
ATOM 2438 O O . ALA A 1 328 ? 27.781 19.993 -1.917 1.00 94.19 328 ALA A O 1
ATOM 2439 N N . ILE A 1 329 ? 28.167 18.137 -3.135 1.00 96.56 329 ILE A N 1
ATOM 2440 C CA . ILE A 1 329 ? 27.309 17.241 -2.345 1.00 96.56 329 ILE A CA 1
ATOM 2441 C C . ILE A 1 329 ? 28.016 16.740 -1.088 1.00 96.56 329 ILE A C 1
ATOM 2443 O O . ILE A 1 329 ? 27.414 16.723 -0.017 1.00 96.56 329 ILE A O 1
ATOM 2447 N N . PHE A 1 330 ? 29.275 16.318 -1.209 1.00 96.31 330 PHE A N 1
ATOM 2448 C CA . PHE A 1 330 ? 30.020 15.665 -0.142 1.00 96.31 330 PHE A CA 1
ATOM 2449 C C . PHE A 1 330 ? 31.279 16.454 0.221 1.00 96.31 330 PHE A C 1
ATOM 2451 O O . PHE A 1 330 ? 32.052 16.840 -0.653 1.00 96.31 330 PHE A O 1
ATOM 2458 N N . ALA A 1 331 ? 31.521 16.628 1.523 1.00 94.81 331 ALA A N 1
ATOM 2459 C CA . ALA A 1 331 ? 32.721 17.291 2.035 1.00 94.81 331 ALA A CA 1
ATOM 2460 C C . ALA A 1 331 ? 34.015 16.535 1.674 1.00 94.81 331 ALA A C 1
ATOM 2462 O O . ALA A 1 331 ? 35.063 17.145 1.516 1.00 94.81 331 ALA A O 1
ATOM 2463 N N . ASN A 1 332 ? 33.923 15.210 1.528 1.00 93.50 332 ASN A N 1
ATOM 2464 C CA . ASN A 1 332 ? 34.960 14.311 1.017 1.00 93.50 332 ASN A CA 1
ATOM 2465 C C . ASN A 1 332 ? 34.276 13.198 0.206 1.00 93.50 332 ASN A C 1
ATOM 2467 O O . ASN A 1 332 ? 33.070 13.014 0.338 1.00 93.50 332 ASN A O 1
ATOM 2471 N N . ALA A 1 333 ? 34.999 12.429 -0.610 1.00 93.56 333 ALA A N 1
ATOM 2472 C CA . ALA A 1 333 ? 34.372 11.344 -1.372 1.00 93.56 333 ALA A CA 1
ATOM 2473 C C . ALA A 1 333 ? 33.818 10.230 -0.444 1.00 93.56 333 ALA A C 1
ATOM 2475 O O . ALA A 1 333 ? 34.532 9.794 0.463 1.00 93.56 333 ALA A O 1
ATOM 2476 N N . PRO A 1 334 ? 32.572 9.754 -0.645 1.00 96.94 334 PRO A N 1
ATOM 2477 C CA . PRO A 1 334 ? 32.045 8.579 0.048 1.00 96.94 334 PRO A CA 1
ATOM 2478 C C . PRO A 1 334 ? 32.615 7.274 -0.533 1.00 96.94 334 PRO A C 1
ATOM 2480 O O . PRO A 1 334 ? 33.245 7.261 -1.593 1.00 96.94 334 PRO A O 1
ATOM 2483 N N . ASN A 1 335 ? 32.313 6.146 0.116 1.00 97.56 335 ASN A N 1
ATOM 2484 C CA . ASN A 1 335 ? 32.566 4.824 -0.453 1.00 97.56 335 ASN A CA 1
ATOM 2485 C C . ASN A 1 335 ? 31.478 4.498 -1.485 1.00 97.56 335 ASN A C 1
ATOM 2487 O O . ASN A 1 335 ? 30.385 4.054 -1.126 1.00 97.56 335 ASN A O 1
ATOM 2491 N N . TYR A 1 336 ? 31.747 4.724 -2.768 1.00 98.44 336 TYR A N 1
ATOM 2492 C CA . TYR A 1 336 ? 30.794 4.353 -3.816 1.00 98.44 336 TYR A CA 1
ATOM 2493 C C . TYR A 1 336 ? 30.674 2.836 -3.931 1.00 98.44 336 TYR A C 1
ATOM 2495 O O . TYR A 1 336 ? 31.686 2.139 -3.895 1.00 98.44 336 TYR A O 1
ATOM 2503 N N . ILE A 1 337 ? 29.452 2.328 -4.091 1.00 98.19 337 ILE A N 1
ATOM 2504 C CA . ILE A 1 337 ? 29.180 0.892 -4.209 1.00 98.19 337 ILE A CA 1
ATOM 2505 C C . ILE A 1 337 ? 28.335 0.564 -5.442 1.00 98.19 337 ILE A C 1
ATOM 2507 O O . ILE A 1 337 ? 27.436 1.315 -5.818 1.00 98.19 337 ILE A O 1
ATOM 2511 N N . ASN A 1 338 ? 28.623 -0.574 -6.073 1.00 96.38 338 ASN A N 1
ATOM 2512 C CA . ASN A 1 338 ? 27.825 -1.111 -7.178 1.00 96.38 338 ASN A CA 1
ATOM 2513 C C . ASN A 1 338 ? 26.607 -1.917 -6.666 1.00 96.38 338 ASN A C 1
ATOM 2515 O O . ASN A 1 338 ? 26.352 -2.012 -5.464 1.00 96.38 338 ASN A O 1
ATOM 2519 N N . THR A 1 339 ? 25.872 -2.550 -7.583 1.00 94.56 339 THR A N 1
ATOM 2520 C CA . THR A 1 339 ? 24.705 -3.403 -7.281 1.00 94.56 339 THR A CA 1
ATOM 2521 C C . THR A 1 339 ? 25.019 -4.602 -6.384 1.00 94.56 339 THR A C 1
ATOM 2523 O O . THR A 1 339 ? 24.160 -4.999 -5.601 1.00 94.56 339 THR A O 1
ATOM 2526 N N . SER A 1 340 ? 26.240 -5.148 -6.433 1.00 94.00 340 SER A N 1
ATOM 2527 C CA . SER A 1 340 ? 26.682 -6.233 -5.546 1.00 94.00 340 SER A CA 1
ATOM 2528 C C . SER A 1 340 ? 27.202 -5.737 -4.189 1.00 94.00 340 SER A C 1
ATOM 2530 O O . SER A 1 340 ? 27.611 -6.544 -3.358 1.00 94.00 340 SER A O 1
ATOM 2532 N N . GLY A 1 341 ? 27.223 -4.421 -3.953 1.00 94.19 341 GLY A N 1
ATOM 2533 C CA . GLY A 1 341 ? 27.745 -3.803 -2.732 1.00 94.19 341 GLY A CA 1
ATOM 2534 C C . GLY A 1 341 ? 29.271 -3.678 -2.672 1.00 94.19 341 GLY A C 1
ATOM 2535 O O . GLY A 1 341 ? 29.799 -3.316 -1.620 1.00 94.19 341 GLY A O 1
ATOM 2536 N N . ALA A 1 342 ? 29.980 -3.962 -3.766 1.00 96.56 342 ALA A N 1
ATOM 2537 C CA . ALA A 1 342 ? 31.429 -3.824 -3.848 1.00 96.56 342 ALA A CA 1
ATOM 2538 C C . ALA A 1 342 ? 31.830 -2.360 -4.070 1.00 96.56 342 ALA A C 1
ATOM 2540 O O . ALA A 1 342 ? 31.181 -1.647 -4.842 1.00 96.56 342 ALA A O 1
ATOM 2541 N N . THR A 1 343 ? 32.913 -1.929 -3.418 1.00 97.38 343 THR A N 1
ATOM 2542 C CA . THR A 1 343 ? 33.462 -0.578 -3.581 1.00 97.38 343 THR A CA 1
ATOM 2543 C C . THR A 1 343 ? 33.904 -0.346 -5.024 1.00 97.38 343 THR A C 1
ATOM 2545 O O . THR A 1 343 ? 34.557 -1.196 -5.628 1.00 97.38 343 THR A O 1
ATOM 2548 N N . THR A 1 344 ? 33.552 0.805 -5.588 1.00 97.88 344 THR A N 1
ATOM 2549 C CA . THR A 1 344 ? 33.842 1.158 -6.981 1.00 97.88 344 THR A CA 1
ATOM 2550 C C . THR A 1 344 ? 33.965 2.679 -7.157 1.00 97.88 344 THR A C 1
ATOM 2552 O O . THR A 1 344 ? 34.081 3.412 -6.178 1.00 97.88 344 THR A O 1
ATOM 2555 N N . THR A 1 345 ? 33.9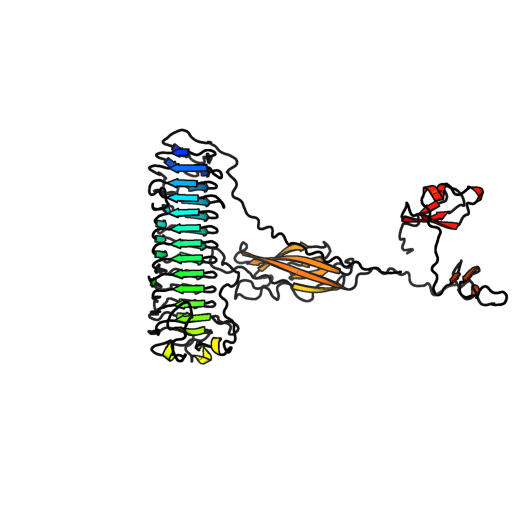84 3.176 -8.395 1.00 97.56 345 THR A N 1
ATOM 2556 C CA . THR A 1 345 ? 33.961 4.616 -8.709 1.00 97.56 345 THR A CA 1
ATOM 2557 C C . THR A 1 345 ? 32.525 5.147 -8.781 1.00 97.56 345 THR A C 1
ATOM 2559 O O . THR A 1 345 ? 31.586 4.386 -9.006 1.00 97.56 345 THR A O 1
ATOM 2562 N N . ALA A 1 346 ? 32.333 6.466 -8.663 1.00 96.56 346 ALA A N 1
ATOM 2563 C CA . ALA A 1 346 ? 31.010 7.085 -8.819 1.00 96.56 346 ALA A CA 1
ATOM 2564 C C . ALA A 1 346 ? 30.343 6.729 -10.163 1.00 96.56 346 ALA A C 1
ATOM 2566 O O . ALA A 1 346 ? 29.159 6.398 -10.199 1.00 96.56 346 ALA A O 1
ATOM 2567 N N . ALA A 1 347 ? 31.121 6.733 -11.253 1.00 95.50 347 ALA A N 1
ATOM 2568 C CA . ALA A 1 347 ? 30.639 6.401 -12.591 1.00 95.50 347 ALA A CA 1
ATOM 2569 C C . ALA A 1 347 ? 30.159 4.944 -12.681 1.00 95.50 347 ALA A C 1
ATOM 2571 O O . ALA A 1 347 ? 29.047 4.689 -13.137 1.00 95.50 347 ALA A O 1
ATOM 2572 N N . SER A 1 348 ? 30.949 3.994 -12.174 1.00 96.19 348 SER A N 1
ATOM 2573 C CA . SER A 1 348 ? 30.590 2.570 -12.164 1.00 96.19 348 SER A CA 1
ATOM 2574 C C . SER A 1 348 ? 29.447 2.241 -11.197 1.00 96.19 348 SER A C 1
ATOM 2576 O O . SER A 1 348 ? 28.730 1.265 -11.402 1.00 96.19 348 SER A O 1
ATOM 2578 N N . ALA A 1 349 ? 29.250 3.051 -10.154 1.00 97.19 349 ALA A N 1
ATOM 2579 C CA . ALA A 1 349 ? 28.076 2.989 -9.286 1.00 97.19 349 ALA A CA 1
ATOM 2580 C C . ALA A 1 349 ? 26.837 3.678 -9.897 1.00 97.19 349 ALA A C 1
ATOM 2582 O O . ALA A 1 349 ? 25.764 3.632 -9.299 1.00 97.19 349 ALA A O 1
ATOM 2583 N N . ASN A 1 350 ? 26.957 4.333 -11.060 1.00 96.56 350 ASN A N 1
ATOM 2584 C CA . ASN A 1 350 ? 25.927 5.199 -11.645 1.00 96.56 350 ASN A CA 1
ATOM 2585 C C . ASN A 1 350 ? 25.390 6.246 -10.644 1.00 96.56 350 ASN A C 1
ATOM 2587 O O . ASN A 1 350 ? 24.180 6.477 -10.527 1.00 96.56 350 ASN A O 1
ATOM 2591 N N . VAL A 1 351 ? 26.305 6.861 -9.892 1.00 97.44 351 VAL A N 1
ATOM 2592 C CA . VAL A 1 351 ? 26.011 8.014 -9.039 1.00 97.44 351 VAL A CA 1
ATOM 2593 C C . VAL A 1 351 ? 26.284 9.282 -9.835 1.00 97.44 351 VAL A C 1
ATOM 2595 O O . VAL A 1 351 ? 27.418 9.546 -10.236 1.00 97.44 351 VAL A O 1
ATOM 2598 N N . THR A 1 352 ? 25.228 10.051 -10.079 1.00 96.69 352 THR A N 1
ATOM 2599 C CA . THR A 1 352 ? 25.263 11.290 -10.859 1.00 96.69 352 THR A CA 1
ATOM 2600 C C . THR A 1 352 ? 25.030 12.510 -9.976 1.00 96.69 352 THR A C 1
ATOM 2602 O O . THR A 1 352 ? 24.569 12.402 -8.837 1.00 96.69 352 THR A O 1
ATOM 2605 N N . PHE A 1 353 ? 25.391 13.675 -10.508 1.00 95.75 353 PHE A N 1
ATOM 2606 C CA . PHE A 1 353 ? 25.264 14.954 -9.827 1.00 95.75 353 PHE A CA 1
ATOM 2607 C C . PHE A 1 353 ? 24.512 15.920 -10.736 1.00 95.75 353 PHE A C 1
ATOM 2609 O O . PHE A 1 353 ? 25.080 16.391 -11.720 1.00 95.75 353 PHE A O 1
ATOM 2616 N N . ASP A 1 354 ? 23.248 16.181 -10.409 1.00 93.94 354 ASP A N 1
ATOM 2617 C CA . ASP A 1 354 ? 22.335 17.043 -11.163 1.00 93.94 354 ASP A CA 1
ATOM 2618 C C . ASP A 1 354 ? 22.134 16.607 -12.624 1.00 93.94 354 ASP A C 1
ATOM 2620 O O . ASP A 1 354 ? 22.110 17.418 -13.554 1.00 93.94 354 ASP A O 1
ATOM 2624 N N . CYS A 1 355 ? 21.957 15.301 -12.856 1.00 92.75 355 CYS A N 1
ATOM 2625 C CA . CYS A 1 355 ? 21.701 14.797 -14.211 1.00 92.75 355 CYS A CA 1
ATOM 2626 C C . CYS A 1 355 ? 20.379 15.317 -14.800 1.00 92.75 355 CYS A C 1
ATOM 2628 O O . CYS A 1 355 ? 20.193 15.307 -16.020 1.00 92.75 355 CYS A O 1
ATOM 2630 N N . SER A 1 356 ? 19.452 15.766 -13.945 1.00 86.25 356 SER A N 1
ATOM 2631 C CA . SER A 1 356 ? 18.122 16.224 -14.354 1.00 86.25 356 SER A CA 1
ATOM 2632 C C . SER A 1 356 ? 18.192 17.507 -15.185 1.00 86.25 356 SER A C 1
ATOM 2634 O O . SER A 1 356 ? 17.457 17.641 -16.160 1.00 86.25 356 SER A O 1
ATOM 2636 N N . ALA A 1 357 ? 19.136 18.403 -14.876 1.00 81.25 357 ALA A N 1
ATOM 2637 C CA . ALA A 1 357 ? 19.363 19.640 -15.625 1.00 81.25 357 ALA A CA 1
ATOM 2638 C C . ALA A 1 357 ? 19.789 19.392 -17.074 1.00 81.25 357 ALA A C 1
ATOM 2640 O O . ALA A 1 357 ? 19.419 20.144 -17.970 1.00 81.25 357 ALA A O 1
ATOM 2641 N N . GLY A 1 358 ? 20.602 18.355 -17.279 1.00 71.88 358 GLY A N 1
ATOM 2642 C CA . GLY A 1 358 ? 21.145 17.993 -18.585 1.00 71.88 358 GLY A CA 1
ATOM 2643 C C . GLY A 1 358 ? 20.284 16.995 -19.356 1.00 71.88 358 GLY A C 1
ATOM 2644 O O . GLY A 1 358 ? 20.640 16.648 -20.477 1.00 71.88 358 GLY A O 1
ATOM 2645 N N . GLY A 1 359 ? 19.196 16.485 -18.763 1.00 80.94 359 GLY A N 1
ATOM 2646 C CA . GLY A 1 359 ? 18.413 15.389 -19.342 1.00 80.94 359 GLY A CA 1
ATOM 2647 C C . GLY A 1 359 ? 19.191 14.070 -19.454 1.00 80.94 359 GLY A C 1
ATOM 2648 O O . GLY A 1 359 ? 18.824 13.203 -20.242 1.00 80.94 359 GLY A O 1
ATOM 2649 N N . THR A 1 360 ? 20.270 13.896 -18.685 1.00 86.06 360 THR A N 1
ATOM 2650 C CA . THR A 1 360 ? 21.219 12.774 -18.815 1.00 86.06 360 THR A CA 1
ATOM 2651 C C . THR A 1 360 ? 21.004 11.664 -17.786 1.00 86.06 360 THR A C 1
ATOM 2653 O O . THR A 1 360 ? 21.814 10.746 -17.686 1.00 86.06 360 THR A O 1
ATOM 2656 N N . CYS A 1 361 ? 19.919 11.714 -17.007 1.00 87.06 361 CYS A N 1
ATOM 2657 C CA . CYS A 1 361 ? 19.695 10.772 -15.908 1.00 87.06 361 CYS A CA 1
ATOM 2658 C C . CYS A 1 361 ? 19.498 9.313 -16.325 1.00 87.06 361 CYS A C 1
ATOM 2660 O O . CYS A 1 361 ? 19.623 8.434 -15.477 1.00 87.06 361 CYS A O 1
ATOM 2662 N N . GLY A 1 362 ? 19.128 9.033 -17.577 1.00 85.69 362 GLY A N 1
ATOM 2663 C CA . GLY A 1 362 ? 18.803 7.677 -18.043 1.00 85.69 362 GLY A CA 1
ATOM 2664 C C . GLY A 1 362 ? 17.523 7.070 -17.441 1.00 85.69 362 GLY A C 1
ATOM 2665 O O . GLY A 1 362 ? 17.006 6.102 -17.985 1.00 85.69 362 GLY A O 1
ATOM 2666 N N . ALA A 1 363 ? 16.981 7.656 -16.369 1.00 90.44 363 ALA A N 1
ATOM 2667 C CA . ALA A 1 363 ? 15.698 7.331 -15.759 1.00 90.44 363 ALA A CA 1
ATOM 2668 C C . ALA A 1 363 ? 15.035 8.604 -15.206 1.00 90.44 363 ALA A C 1
ATOM 2670 O O . ALA A 1 363 ? 15.721 9.540 -14.783 1.00 90.44 363 ALA A O 1
ATOM 2671 N N . SER A 1 364 ? 13.704 8.637 -15.210 1.00 90.75 364 SER A N 1
ATOM 2672 C CA . SER A 1 364 ? 12.907 9.773 -14.734 1.00 90.75 364 SER A CA 1
ATOM 2673 C C . SER A 1 364 ? 12.622 9.689 -13.235 1.00 90.75 364 SER A C 1
ATOM 2675 O O . SER A 1 364 ? 12.514 8.602 -12.668 1.00 90.75 364 SER A O 1
ATOM 2677 N N . LEU A 1 365 ? 12.444 10.850 -12.600 1.00 93.19 365 LEU A N 1
ATOM 2678 C CA . LEU A 1 365 ? 11.984 10.930 -11.217 1.00 93.19 365 LEU A CA 1
ATOM 2679 C C . LEU A 1 365 ? 10.556 10.385 -11.091 1.00 93.19 365 LEU A C 1
ATOM 2681 O O . LEU A 1 365 ? 9.644 10.865 -11.760 1.00 93.19 365 LEU A O 1
ATOM 2685 N N . THR A 1 366 ? 10.369 9.429 -10.183 1.00 91.19 366 THR A N 1
ATOM 2686 C CA . THR A 1 366 ? 9.060 8.911 -9.771 1.00 91.19 366 THR A CA 1
ATOM 2687 C C . THR A 1 366 ? 8.840 9.265 -8.304 1.00 91.19 366 THR A C 1
ATOM 2689 O O . THR A 1 366 ? 9.686 8.970 -7.473 1.00 91.19 366 THR A O 1
ATOM 2692 N N . THR A 1 367 ? 7.731 9.920 -7.967 1.00 92.56 367 THR A N 1
ATOM 2693 C CA . THR A 1 367 ? 7.405 10.322 -6.579 1.00 92.56 367 THR A CA 1
ATOM 2694 C C . THR A 1 367 ? 6.203 9.586 -6.000 1.00 92.56 367 THR A C 1
ATOM 2696 O O . THR A 1 367 ? 5.840 9.824 -4.850 1.00 92.56 367 THR A O 1
ATOM 2699 N N . ASN A 1 368 ? 5.585 8.714 -6.795 1.00 91.88 368 ASN A N 1
ATOM 2700 C CA . ASN A 1 368 ? 4.528 7.804 -6.388 1.00 91.88 368 ASN A CA 1
ATOM 2701 C C . ASN A 1 368 ? 4.480 6.651 -7.396 1.00 91.88 368 ASN A C 1
ATOM 2703 O O . ASN A 1 368 ? 4.293 6.875 -8.590 1.00 91.88 368 ASN A O 1
ATOM 2707 N N . ILE A 1 369 ? 4.653 5.425 -6.911 1.00 91.81 369 ILE A N 1
ATOM 2708 C CA . ILE A 1 369 ? 4.634 4.212 -7.740 1.00 91.81 369 ILE A CA 1
ATOM 2709 C C . ILE A 1 369 ? 3.225 3.619 -7.910 1.00 91.81 369 ILE A C 1
ATOM 2711 O O . ILE A 1 369 ? 3.076 2.569 -8.523 1.00 91.81 369 ILE A O 1
ATOM 2715 N N . GLY A 1 370 ? 2.192 4.250 -7.341 1.00 90.38 370 GLY A N 1
ATOM 2716 C CA . GLY A 1 370 ? 0.797 3.804 -7.415 1.00 90.38 370 GLY A CA 1
ATOM 2717 C C . GLY A 1 370 ? 0.498 2.527 -6.625 1.00 90.38 370 GLY A C 1
ATOM 2718 O O . GLY A 1 370 ? -0.582 1.961 -6.762 1.00 90.38 370 GLY A O 1
ATOM 2719 N N . LEU A 1 371 ? 1.442 2.066 -5.802 1.00 92.75 371 LEU A N 1
ATOM 2720 C CA . LEU A 1 371 ? 1.352 0.823 -5.042 1.00 92.75 371 LEU A CA 1
ATOM 2721 C C . LEU A 1 371 ? 1.527 1.086 -3.550 1.00 92.75 371 LEU A C 1
ATOM 2723 O O . LEU A 1 371 ? 2.313 1.939 -3.130 1.00 92.75 371 LEU A O 1
ATOM 2727 N N . CYS A 1 372 ? 0.827 0.293 -2.746 1.00 93.94 372 CYS A N 1
ATOM 2728 C CA . CYS A 1 372 ? 1.003 0.249 -1.305 1.00 93.94 372 CYS A CA 1
ATOM 2729 C C . CYS A 1 372 ? 1.432 -1.161 -0.885 1.00 93.94 372 CYS A C 1
ATOM 2731 O O . CYS A 1 372 ? 0.807 -2.125 -1.334 1.00 93.94 372 CYS A O 1
ATOM 2733 N N . PRO A 1 373 ? 2.467 -1.312 -0.043 1.00 96.25 373 PRO A N 1
ATOM 2734 C CA . PRO A 1 373 ? 2.843 -2.613 0.489 1.00 96.25 373 PRO A CA 1
ATOM 2735 C C . PRO A 1 373 ? 1.708 -3.317 1.256 1.00 96.25 373 PRO A C 1
ATOM 2737 O O . PRO A 1 373 ? 0.824 -2.700 1.864 1.00 96.25 373 PRO A O 1
ATOM 2740 N N . ASN A 1 374 ? 1.772 -4.646 1.256 1.00 93.75 374 ASN A N 1
ATOM 2741 C CA . ASN A 1 374 ? 0.997 -5.514 2.133 1.00 93.75 374 ASN A CA 1
ATOM 2742 C C . ASN A 1 374 ? 1.388 -5.280 3.603 1.00 93.75 374 ASN A C 1
ATOM 2744 O O . ASN A 1 374 ? 2.415 -4.672 3.896 1.00 93.75 374 ASN A O 1
ATOM 2748 N N . MET A 1 375 ? 0.599 -5.810 4.541 1.00 91.44 375 MET A N 1
ATOM 2749 C CA . MET A 1 375 ? 0.860 -5.649 5.980 1.00 91.44 375 MET A CA 1
ATOM 2750 C C . MET A 1 375 ? 2.204 -6.248 6.431 1.00 91.44 375 MET A C 1
ATOM 2752 O O . MET A 1 375 ? 2.816 -5.741 7.359 1.00 91.44 375 MET A O 1
ATOM 2756 N N . ASP A 1 376 ? 2.726 -7.268 5.750 1.00 90.38 376 ASP A N 1
ATOM 2757 C CA . ASP A 1 376 ? 4.065 -7.815 6.029 1.00 90.38 376 ASP A CA 1
ATOM 2758 C C . ASP A 1 376 ? 5.217 -6.938 5.477 1.00 90.38 376 ASP A C 1
ATOM 2760 O O . ASP A 1 376 ? 6.397 -7.265 5.618 1.00 90.38 376 ASP A O 1
ATOM 2764 N N . GLY A 1 377 ? 4.894 -5.817 4.824 1.00 92.94 377 GLY A N 1
ATOM 2765 C CA . GLY A 1 377 ? 5.849 -4.917 4.187 1.00 92.94 377 GLY A CA 1
ATOM 2766 C C . GLY A 1 377 ? 6.438 -5.446 2.876 1.00 92.94 377 GLY A C 1
ATOM 2767 O O . GLY A 1 377 ? 7.436 -4.894 2.400 1.00 92.94 377 GLY A O 1
ATOM 2768 N N . SER A 1 378 ? 5.882 -6.515 2.304 1.00 93.81 378 SER A N 1
ATOM 2769 C CA . SER A 1 378 ? 6.138 -6.921 0.921 1.00 93.81 378 SER A CA 1
ATOM 2770 C C . SER A 1 378 ? 5.243 -6.143 -0.046 1.00 93.81 378 SER A C 1
ATOM 2772 O O . SER A 1 378 ? 4.201 -5.621 0.345 1.00 93.81 378 SER A O 1
ATOM 2774 N N . PHE A 1 379 ? 5.624 -6.050 -1.318 1.00 94.75 379 PHE A N 1
ATOM 2775 C CA . PHE A 1 379 ? 4.766 -5.437 -2.333 1.00 94.75 379 PHE A CA 1
ATOM 2776 C C . PHE A 1 379 ? 3.758 -6.445 -2.904 1.00 94.75 379 PHE A C 1
ATOM 2778 O O . PHE A 1 379 ? 4.065 -7.641 -2.964 1.00 94.75 379 PHE A O 1
ATOM 2785 N N . PRO A 1 380 ? 2.568 -5.984 -3.334 1.00 94.44 380 PRO A N 1
ATOM 2786 C CA . PRO A 1 380 ? 1.637 -6.824 -4.072 1.00 94.44 380 PRO A CA 1
ATOM 2787 C C . PRO A 1 380 ? 2.186 -7.197 -5.457 1.00 94.44 380 PRO A C 1
ATOM 2789 O O . PRO A 1 380 ? 3.095 -6.518 -5.958 1.00 94.44 380 PRO A O 1
ATOM 2792 N N . PRO A 1 381 ? 1.644 -8.262 -6.077 1.00 96.00 381 PRO A N 1
ATOM 2793 C CA . PRO A 1 381 ? 1.964 -8.610 -7.454 1.00 96.00 381 PRO A CA 1
ATOM 2794 C C . PRO A 1 381 ? 1.521 -7.504 -8.417 1.00 96.00 381 PRO A C 1
ATOM 2796 O O . PRO A 1 381 ? 0.662 -6.678 -8.098 1.00 96.00 381 PRO A O 1
ATOM 2799 N N . ILE A 1 382 ? 2.101 -7.494 -9.613 1.00 96.50 382 ILE A N 1
ATOM 2800 C CA . ILE A 1 382 ? 1.731 -6.564 -10.683 1.00 96.50 382 ILE A CA 1
ATOM 2801 C C . ILE A 1 382 ? 1.181 -7.381 -11.839 1.00 96.50 382 ILE A C 1
ATOM 2803 O O . ILE A 1 382 ? 1.945 -8.074 -12.504 1.00 96.50 382 ILE A O 1
ATOM 2807 N N . ALA A 1 383 ? -0.132 -7.284 -12.041 1.00 97.06 383 ALA A N 1
ATOM 2808 C CA . ALA A 1 383 ? -0.810 -7.807 -13.214 1.00 97.06 383 ALA A CA 1
ATOM 2809 C C . ALA A 1 383 ? -0.923 -6.688 -14.260 1.00 97.06 383 ALA A C 1
ATOM 2811 O O . ALA A 1 383 ? -1.454 -5.613 -13.964 1.00 97.06 383 ALA A O 1
ATOM 2812 N N . ASN A 1 384 ? -0.429 -6.921 -15.466 1.00 97.62 384 ASN A N 1
ATOM 2813 C CA . ASN A 1 384 ? -0.431 -5.994 -16.582 1.00 97.62 384 ASN A CA 1
ATOM 2814 C C . ASN A 1 384 ? -1.372 -6.508 -17.666 1.00 97.62 384 ASN A C 1
ATOM 2816 O O . ASN A 1 384 ? -1.348 -7.666 -18.043 1.00 97.62 384 ASN A O 1
ATOM 2820 N N . SER A 1 385 ? -2.218 -5.621 -18.189 1.00 98.19 385 SER A N 1
ATOM 2821 C CA . SER A 1 385 ? -3.204 -6.030 -19.192 1.00 98.19 385 SER A CA 1
ATOM 2822 C C . SER A 1 385 ? -2.553 -6.527 -20.482 1.00 98.19 385 SER A C 1
ATOM 2824 O O . SER A 1 385 ? -1.563 -5.963 -20.954 1.00 98.19 385 SER A O 1
ATOM 2826 N N . ASP A 1 386 ? -3.174 -7.538 -21.078 1.00 98.38 386 ASP A N 1
ATOM 2827 C CA . ASP A 1 386 ? -2.728 -8.185 -22.305 1.00 98.38 386 ASP A CA 1
ATOM 2828 C C . ASP A 1 386 ? -3.606 -7.817 -23.496 1.00 98.38 386 ASP A C 1
ATOM 2830 O O . ASP A 1 386 ? -4.785 -7.472 -23.369 1.00 98.38 386 ASP A O 1
ATOM 2834 N N . ASN A 1 387 ? -3.044 -7.979 -24.691 1.00 97.38 387 ASN A N 1
ATOM 2835 C CA . ASN A 1 387 ? -3.789 -7.899 -25.936 1.00 97.38 387 ASN A CA 1
ATOM 2836 C C . ASN A 1 387 ? -3.347 -9.010 -26.893 1.00 97.38 387 ASN A C 1
ATOM 2838 O O . ASN A 1 387 ? -2.196 -9.039 -27.331 1.00 97.38 387 ASN A O 1
ATOM 2842 N N . PHE A 1 388 ? -4.275 -9.893 -27.254 1.00 97.19 388 PHE A N 1
ATOM 2843 C CA . PHE A 1 388 ? -4.037 -11.015 -28.156 1.00 97.19 388 PHE A CA 1
ATOM 2844 C C . PHE A 1 388 ? -4.906 -10.933 -29.412 1.00 97.19 388 PHE A C 1
ATOM 2846 O O . PHE A 1 388 ? -6.019 -10.404 -29.405 1.00 97.19 388 PHE A O 1
ATOM 2853 N N . ALA A 1 389 ? -4.394 -11.509 -30.498 1.00 95.75 389 ALA A N 1
ATOM 2854 C CA . ALA A 1 389 ? -5.157 -11.841 -31.693 1.00 95.75 389 ALA A CA 1
ATOM 2855 C C . ALA A 1 389 ? -5.176 -13.368 -31.826 1.00 95.75 389 ALA A C 1
ATOM 2857 O O . ALA A 1 389 ? -4.115 -13.988 -31.909 1.00 95.75 389 ALA A O 1
ATOM 2858 N N . ILE A 1 390 ? -6.361 -13.978 -31.777 1.00 95.50 390 ILE A N 1
ATOM 2859 C CA . ILE A 1 390 ? -6.519 -15.439 -31.707 1.00 95.50 390 ILE A CA 1
ATOM 2860 C C . ILE A 1 390 ? -7.627 -15.854 -32.673 1.00 95.50 390 ILE A C 1
ATOM 2862 O O . ILE A 1 390 ? -8.728 -15.321 -32.609 1.00 95.50 390 ILE A O 1
ATOM 2866 N N . ASN A 1 391 ? -7.357 -16.807 -33.565 1.00 92.56 391 ASN A N 1
ATOM 2867 C CA . ASN A 1 391 ? -8.391 -17.322 -34.466 1.00 92.56 391 ASN A CA 1
ATOM 2868 C C . ASN A 1 391 ? -9.415 -18.179 -33.706 1.00 92.56 391 ASN A C 1
ATOM 2870 O O . ASN A 1 391 ? -9.083 -18.776 -32.677 1.00 92.56 391 ASN A O 1
ATOM 2874 N N . ALA A 1 392 ? -10.640 -18.299 -34.223 1.00 91.19 392 ALA A N 1
ATOM 2875 C CA . ALA A 1 392 ? -11.604 -19.229 -33.642 1.00 91.19 392 ALA A CA 1
ATOM 2876 C C . ALA A 1 392 ? -11.048 -20.666 -33.655 1.00 91.19 392 ALA A C 1
ATOM 2878 O O . ALA A 1 392 ? -10.493 -21.129 -34.653 1.00 91.19 392 ALA A O 1
ATOM 2879 N N . GLY A 1 393 ? -11.173 -21.370 -32.529 1.00 90.44 393 GLY A N 1
ATOM 2880 C CA . GLY A 1 393 ? -10.644 -22.726 -32.347 1.00 90.44 393 GLY A CA 1
ATOM 2881 C C . GLY A 1 393 ? -9.153 -22.798 -31.996 1.00 90.44 393 GLY A C 1
ATOM 2882 O O . GLY A 1 393 ? -8.613 -23.901 -31.931 1.00 90.44 393 GLY A O 1
ATOM 2883 N N . ALA A 1 394 ? -8.481 -21.664 -31.776 1.00 94.50 394 ALA A N 1
ATOM 2884 C CA . ALA A 1 394 ? -7.061 -21.600 -31.429 1.00 94.50 394 ALA A CA 1
ATOM 2885 C C . ALA A 1 394 ? -6.819 -21.124 -29.982 1.00 94.50 394 ALA A C 1
ATOM 2887 O O . ALA A 1 394 ? -7.737 -20.768 -29.243 1.00 94.50 394 ALA A O 1
ATOM 2888 N N . SER A 1 395 ? -5.552 -21.135 -29.561 1.00 96.94 395 SER A N 1
ATOM 2889 C CA . SER A 1 395 ? -5.090 -20.575 -28.283 1.00 96.94 395 SER A CA 1
ATOM 2890 C C . SER A 1 395 ? -4.037 -19.488 -28.512 1.00 96.94 395 SER A C 1
ATOM 2892 O O . SER A 1 395 ? -3.437 -19.423 -29.588 1.00 96.94 395 SER A O 1
ATOM 2894 N N . SER A 1 396 ? -3.795 -18.643 -27.510 1.00 97.19 396 SER A N 1
ATOM 2895 C CA . SER A 1 396 ? -2.667 -17.714 -27.511 1.00 97.19 396 SER A CA 1
ATOM 2896 C C . SER A 1 396 ? -1.340 -18.479 -27.548 1.00 97.19 396 SER A C 1
ATOM 2898 O O . SER A 1 396 ? -1.234 -19.606 -27.064 1.00 97.19 396 SER A O 1
ATOM 2900 N N . VAL A 1 397 ? -0.315 -17.856 -28.135 1.00 95.50 397 VAL A N 1
ATOM 2901 C CA . VAL A 1 397 ? 1.047 -18.420 -28.190 1.00 95.50 397 VAL A CA 1
ATOM 2902 C C . VAL A 1 397 ? 1.807 -18.158 -26.888 1.00 95.50 397 VAL A C 1
ATOM 2904 O O . VAL A 1 397 ? 2.664 -18.944 -26.492 1.00 95.50 397 VAL A O 1
ATOM 2907 N N . THR A 1 398 ? 1.492 -17.051 -26.216 1.00 97.00 398 THR A N 1
ATOM 2908 C CA . THR A 1 398 ? 2.125 -16.623 -24.968 1.00 97.00 398 THR A CA 1
ATOM 2909 C C . THR A 1 398 ? 1.131 -16.624 -23.817 1.00 97.00 398 THR A C 1
ATOM 2911 O O . THR A 1 398 ? -0.078 -16.458 -24.008 1.00 97.00 398 THR A O 1
ATOM 2914 N N . SER A 1 399 ? 1.675 -16.820 -22.618 1.00 98.06 399 SER A N 1
ATOM 2915 C CA . SER A 1 399 ? 0.943 -16.714 -21.360 1.00 98.06 399 SER A CA 1
ATOM 2916 C C . SER A 1 399 ? 0.643 -15.253 -21.027 1.00 98.06 399 SER A C 1
ATOM 2918 O O . SER A 1 399 ? 1.458 -14.385 -21.342 1.00 98.06 399 SER A O 1
ATOM 2920 N N . VAL A 1 400 ? -0.474 -15.007 -20.340 1.00 98.44 400 VAL A N 1
ATOM 2921 C CA . VAL A 1 400 ? -0.800 -13.704 -19.720 1.00 98.44 400 VAL A CA 1
ATOM 2922 C C . VAL A 1 400 ? 0.228 -13.281 -18.663 1.00 98.44 400 VAL A C 1
ATOM 2924 O O . VAL A 1 400 ? 0.342 -12.120 -18.328 1.00 98.44 400 VAL A O 1
ATOM 2927 N N . LEU A 1 401 ? 1.035 -14.216 -18.146 1.00 98.38 401 LEU A N 1
ATOM 2928 C CA . LEU A 1 401 ? 1.993 -13.925 -17.073 1.00 98.38 401 LEU A CA 1
ATOM 2929 C C . LEU A 1 401 ? 3.321 -13.310 -17.555 1.00 98.38 401 LEU A C 1
ATOM 2931 O O . LEU A 1 401 ? 4.167 -12.961 -16.736 1.00 98.38 401 LEU A O 1
ATOM 2935 N N . VAL A 1 402 ? 3.563 -13.213 -18.869 1.00 97.62 402 VAL A N 1
ATOM 2936 C CA . VAL A 1 402 ? 4.888 -12.842 -19.415 1.00 97.62 402 VAL A CA 1
ATOM 2937 C C . VAL A 1 402 ? 5.289 -11.403 -19.070 1.00 97.62 402 VAL A C 1
ATOM 2939 O O . VAL A 1 402 ? 6.477 -11.118 -18.906 1.00 97.62 402 VAL A O 1
ATOM 2942 N N . ASN A 1 403 ? 4.319 -10.498 -18.972 1.00 96.75 403 ASN A N 1
ATOM 2943 C CA . ASN A 1 403 ? 4.500 -9.100 -18.575 1.00 96.75 403 ASN A CA 1
ATOM 2944 C C . ASN A 1 403 ? 4.161 -8.860 -17.091 1.00 96.75 403 ASN A C 1
ATOM 2946 O O . ASN A 1 403 ? 4.261 -7.722 -16.634 1.00 96.75 403 ASN A O 1
ATOM 2950 N N . ASP A 1 404 ? 3.792 -9.897 -16.342 1.00 98.00 404 ASP A N 1
ATOM 2951 C CA . ASP A 1 404 ? 3.406 -9.806 -14.937 1.00 98.00 404 ASP A CA 1
ATOM 2952 C C . ASP A 1 404 ? 4.608 -9.996 -14.010 1.00 98.00 404 ASP A C 1
ATOM 2954 O O . ASP A 1 404 ? 5.595 -10.659 -14.341 1.00 98.00 404 ASP A O 1
ATOM 2958 N N . LEU A 1 405 ? 4.521 -9.438 -12.802 1.00 97.00 405 LEU A N 1
ATOM 2959 C CA . LEU A 1 405 ? 5.538 -9.596 -11.760 1.00 97.00 405 LEU A CA 1
ATOM 2960 C C . LEU A 1 405 ? 4.925 -10.182 -10.488 1.00 97.00 405 L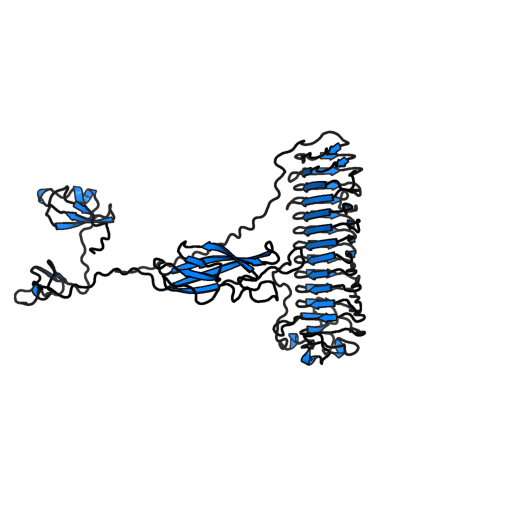EU A C 1
ATOM 2962 O O . LEU A 1 405 ? 3.857 -9.759 -10.044 1.00 97.00 405 LEU A O 1
ATOM 2966 N N . GLU A 1 406 ? 5.648 -11.100 -9.843 1.00 96.44 406 GLU A N 1
ATOM 2967 C CA . GLU A 1 406 ? 5.247 -11.695 -8.556 1.00 96.44 406 GLU A CA 1
ATOM 2968 C C . GLU A 1 406 ? 5.108 -10.630 -7.448 1.00 96.44 406 GLU A C 1
ATOM 2970 O O . GLU A 1 406 ? 4.290 -10.752 -6.540 1.00 96.44 406 GLU A O 1
ATOM 2975 N N . GLN A 1 407 ? 5.904 -9.564 -7.527 1.00 93.94 407 GLN A N 1
ATOM 2976 C CA . GLN A 1 407 ? 5.819 -8.368 -6.687 1.00 93.94 407 GLN A CA 1
ATOM 2977 C C . GLN A 1 407 ? 6.546 -7.199 -7.367 1.00 93.94 407 GLN A C 1
ATOM 2979 O O . GLN A 1 407 ? 7.319 -7.407 -8.305 1.00 93.94 407 GLN A O 1
ATOM 2984 N N . TYR A 1 408 ? 6.368 -5.966 -6.879 1.00 91.50 408 TYR A N 1
ATOM 2985 C CA . TYR A 1 408 ? 7.162 -4.818 -7.347 1.00 91.50 408 TYR A CA 1
ATOM 2986 C C . TYR A 1 408 ? 8.671 -5.084 -7.228 1.00 91.50 408 TYR A C 1
ATOM 2988 O O . TYR A 1 408 ? 9.146 -5.530 -6.182 1.00 91.50 408 TYR A O 1
ATOM 2996 N N . ASN A 1 409 ? 9.419 -4.822 -8.309 1.00 86.06 409 ASN A N 1
ATOM 2997 C CA . ASN A 1 409 ? 10.842 -5.174 -8.462 1.00 86.06 409 ASN A CA 1
ATOM 2998 C C . ASN A 1 409 ? 11.164 -6.671 -8.250 1.00 86.06 409 ASN A C 1
ATOM 3000 O O . ASN A 1 409 ? 12.322 -7.024 -8.022 1.00 86.06 409 ASN A O 1
ATOM 3004 N N . GLY A 1 410 ? 10.152 -7.538 -8.288 1.00 90.12 410 GLY A N 1
ATOM 3005 C CA . GLY A 1 410 ? 10.293 -8.982 -8.175 1.00 90.12 410 GLY A CA 1
ATOM 3006 C C . GLY A 1 410 ? 10.652 -9.648 -9.497 1.00 90.12 410 GLY A C 1
ATOM 3007 O O . GLY A 1 410 ? 10.949 -8.999 -10.501 1.00 90.12 410 GLY A O 1
ATOM 3008 N N . VAL A 1 411 ? 10.614 -10.975 -9.480 1.00 94.25 411 VAL A N 1
ATOM 3009 C CA . VAL A 1 411 ? 10.777 -11.794 -10.682 1.00 94.25 411 VAL A CA 1
ATOM 3010 C C . VAL A 1 411 ? 9.496 -11.795 -11.520 1.00 94.25 411 VAL A C 1
ATOM 3012 O O . VAL A 1 411 ? 8.413 -11.472 -11.021 1.00 94.25 411 VAL A O 1
ATOM 3015 N N . VAL A 1 412 ? 9.626 -12.188 -12.789 1.00 96.94 412 VAL A N 1
ATOM 3016 C CA . VAL A 1 412 ? 8.480 -12.426 -13.680 1.00 96.94 412 VAL A CA 1
ATOM 3017 C C . VAL A 1 412 ? 7.546 -13.461 -13.052 1.00 96.94 412 VAL A C 1
ATOM 3019 O O . VAL A 1 412 ? 7.999 -14.443 -12.448 1.00 96.94 412 VAL A O 1
ATOM 3022 N N . ALA A 1 413 ? 6.244 -13.221 -13.157 1.00 97.69 413 ALA A N 1
ATOM 3023 C CA . ALA A 1 413 ? 5.236 -14.138 -12.658 1.00 97.69 413 ALA A CA 1
ATOM 3024 C C . ALA A 1 413 ? 5.242 -15.448 -13.463 1.00 97.69 413 ALA A C 1
ATOM 3026 O O . ALA A 1 413 ? 5.408 -15.479 -14.681 1.00 97.69 413 ALA A O 1
ATOM 3027 N N . THR A 1 414 ? 5.051 -16.560 -12.770 1.00 97.75 414 THR A N 1
ATOM 3028 C CA . THR A 1 414 ? 4.925 -17.901 -13.337 1.00 97.75 414 THR A CA 1
ATOM 3029 C C . THR A 1 414 ? 3.862 -18.663 -12.557 1.00 97.75 414 THR A C 1
ATOM 3031 O O . THR A 1 414 ? 3.558 -18.347 -11.408 1.00 97.75 414 THR A O 1
ATOM 3034 N N . THR A 1 415 ? 3.345 -19.750 -13.121 1.00 96.12 415 THR A N 1
ATOM 3035 C CA . THR A 1 415 ? 2.387 -20.614 -12.412 1.00 96.12 415 THR A CA 1
ATOM 3036 C C . THR A 1 415 ? 2.982 -21.327 -11.187 1.00 96.12 415 THR A C 1
ATOM 3038 O O . THR A 1 415 ? 2.254 -22.002 -10.466 1.00 96.12 415 THR A O 1
ATOM 3041 N N . SER A 1 416 ? 4.289 -21.179 -10.921 1.00 96.69 416 SER A N 1
ATOM 3042 C CA . SER A 1 416 ? 4.944 -21.691 -9.711 1.00 96.69 416 SER A CA 1
ATOM 3043 C C . SER A 1 416 ? 5.067 -20.661 -8.584 1.00 96.69 416 SER A C 1
ATOM 3045 O O . SER A 1 416 ? 5.230 -21.066 -7.436 1.00 96.69 416 SER A O 1
ATOM 3047 N N . ASN A 1 417 ? 5.045 -19.355 -8.882 1.00 97.00 417 ASN A N 1
ATOM 3048 C CA . ASN A 1 417 ? 5.183 -18.288 -7.875 1.00 97.00 417 ASN A CA 1
ATOM 3049 C C . ASN A 1 417 ? 3.897 -17.464 -7.675 1.00 97.00 417 ASN A C 1
ATOM 3051 O O . ASN A 1 417 ? 3.729 -16.844 -6.620 1.00 97.00 417 ASN A O 1
ATOM 3055 N N . VAL A 1 418 ? 2.950 -17.531 -8.617 1.00 98.00 418 VAL A N 1
ATOM 305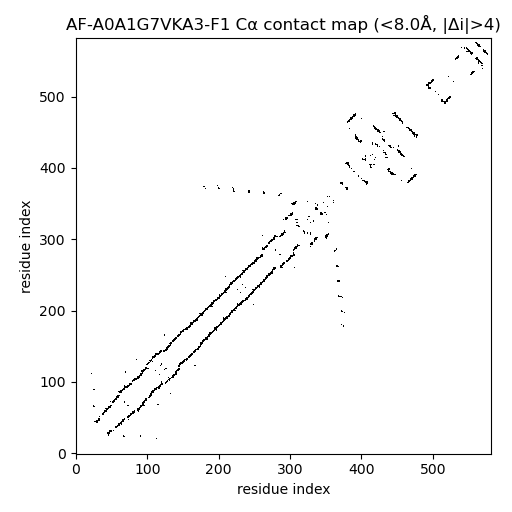6 C CA . VAL A 1 418 ? 1.610 -16.958 -8.476 1.00 98.00 418 VAL A CA 1
ATOM 3057 C C . VAL A 1 418 ? 0.508 -17.992 -8.704 1.00 98.00 418 VAL A C 1
ATOM 3059 O O . VAL A 1 418 ? 0.631 -18.921 -9.499 1.00 98.00 418 VAL A O 1
ATOM 3062 N N . ILE A 1 419 ? -0.604 -17.794 -8.006 1.00 98.25 419 ILE A N 1
ATOM 3063 C CA . ILE A 1 419 ? -1.880 -18.466 -8.224 1.00 98.25 419 ILE A CA 1
ATOM 3064 C C . ILE A 1 419 ? -2.646 -17.638 -9.258 1.00 98.25 419 ILE A C 1
ATOM 3066 O O . ILE A 1 419 ? -3.040 -16.512 -8.961 1.00 98.25 419 ILE A O 1
ATOM 3070 N N . LEU A 1 420 ? -2.842 -18.188 -10.458 1.00 98.56 420 LEU A N 1
ATOM 3071 C CA . LEU A 1 420 ? -3.582 -17.552 -11.550 1.00 98.56 420 LEU A CA 1
ATOM 3072 C C . LEU A 1 420 ? -5.050 -17.996 -11.537 1.00 98.56 420 LEU A C 1
ATOM 3074 O O . LEU A 1 420 ? -5.340 -19.193 -11.550 1.00 98.56 420 LEU A O 1
ATOM 3078 N N . THR A 1 421 ? -5.983 -17.047 -11.561 1.00 98.44 421 THR A N 1
ATOM 3079 C CA . THR A 1 421 ? -7.426 -17.322 -11.611 1.00 98.44 421 THR A CA 1
ATOM 3080 C C . THR A 1 421 ? -8.119 -16.488 -12.685 1.00 98.44 421 THR A C 1
ATOM 3082 O O . THR A 1 421 ? -7.784 -15.327 -12.918 1.00 98.44 421 THR A O 1
ATOM 3085 N N . GLN A 1 422 ? -9.112 -17.079 -13.354 1.00 98.38 422 GLN A N 1
ATOM 3086 C CA . GLN A 1 422 ? -10.038 -16.331 -14.203 1.00 98.38 422 GLN A CA 1
ATOM 3087 C C . GLN A 1 422 ? -11.155 -15.760 -13.326 1.00 98.38 422 GLN A C 1
ATOM 3089 O O . GLN A 1 422 ? -11.912 -16.519 -12.724 1.00 98.38 422 GLN A O 1
ATOM 3094 N N . VAL A 1 423 ? -11.279 -14.435 -13.281 1.00 98.19 423 VAL A N 1
ATOM 3095 C CA . VAL A 1 423 ? -12.319 -13.737 -12.511 1.00 98.19 423 VAL A CA 1
ATOM 3096 C C . VAL A 1 423 ? -13.612 -13.643 -13.318 1.00 98.19 423 VAL A C 1
ATOM 3098 O O . VAL A 1 423 ? -14.691 -13.919 -12.800 1.00 98.19 423 VAL A O 1
ATOM 3101 N N . SER A 1 424 ? -13.521 -13.268 -14.595 1.00 97.75 424 SER A N 1
ATOM 3102 C CA . SER A 1 424 ? -14.682 -13.163 -15.482 1.00 97.75 424 SER A CA 1
ATOM 3103 C C . SER A 1 424 ? -14.292 -13.257 -16.957 1.00 97.75 424 SER A C 1
ATOM 3105 O O . SER A 1 424 ? -13.130 -13.087 -17.324 1.00 97.75 424 SER A O 1
ATOM 3107 N N . THR A 1 425 ? -15.278 -13.530 -17.811 1.00 98.00 425 THR A N 1
ATOM 3108 C CA . THR A 1 425 ? -15.142 -13.487 -19.271 1.00 98.00 425 THR A CA 1
ATOM 3109 C C . THR A 1 425 ? -16.397 -12.890 -19.901 1.00 98.00 425 THR A C 1
ATOM 3111 O O . THR A 1 425 ? -17.507 -13.085 -19.406 1.00 98.00 425 THR A O 1
ATOM 3114 N N . SER A 1 426 ? -16.217 -12.162 -21.000 1.00 97.19 426 SER A N 1
ATOM 3115 C CA . SER A 1 426 ? -17.306 -11.645 -21.842 1.00 97.19 426 SER A CA 1
ATOM 3116 C C . SER A 1 426 ? -18.004 -12.730 -22.674 1.00 97.19 426 SER A C 1
ATOM 3118 O O . SER A 1 426 ? -19.117 -12.512 -23.149 1.00 97.19 426 SER A O 1
ATOM 3120 N N . ASN A 1 427 ? -17.370 -13.893 -22.865 1.00 95.38 427 ASN A N 1
ATOM 3121 C CA . ASN A 1 427 ? -17.927 -15.019 -23.610 1.00 95.38 427 ASN A CA 1
ATOM 3122 C C . ASN A 1 427 ? -17.461 -16.346 -22.985 1.00 95.38 427 ASN A C 1
ATOM 3124 O O . ASN A 1 427 ? -16.256 -16.562 -22.881 1.00 95.38 427 ASN A O 1
ATOM 3128 N N . PRO A 1 428 ? -18.368 -17.269 -22.613 1.00 95.69 428 PRO A N 1
ATOM 3129 C CA . PRO A 1 428 ? -17.997 -18.534 -21.970 1.00 95.69 428 PRO A CA 1
ATOM 3130 C C . PRO A 1 428 ? -17.119 -19.453 -22.837 1.00 95.69 428 PRO A C 1
ATOM 3132 O O . PRO A 1 428 ? -16.470 -20.342 -22.297 1.00 95.69 428 PRO A O 1
ATOM 3135 N N . ASN A 1 429 ? -17.068 -19.237 -24.156 1.00 94.38 429 ASN A N 1
ATOM 3136 C CA . ASN A 1 429 ? -16.188 -19.959 -25.082 1.00 94.38 429 ASN A CA 1
ATOM 3137 C C . ASN A 1 429 ? -14.825 -19.269 -25.291 1.00 94.38 429 ASN A C 1
ATOM 3139 O O . ASN A 1 429 ? -14.055 -19.692 -26.151 1.00 94.38 429 ASN A O 1
ATOM 3143 N N . VAL A 1 430 ? -14.537 -18.195 -24.553 1.00 97.38 430 VAL A N 1
ATOM 3144 C CA . VAL A 1 430 ? -13.231 -17.526 -24.504 1.00 97.38 430 VAL A CA 1
ATOM 3145 C C . VAL A 1 430 ? -12.734 -17.620 -23.064 1.00 97.38 430 VAL A C 1
ATOM 3147 O O . VAL A 1 430 ? -13.259 -16.951 -22.171 1.00 97.38 430 VAL A O 1
ATOM 3150 N N . THR A 1 431 ? -11.762 -18.498 -22.826 1.00 98.19 431 THR A N 1
ATOM 3151 C CA . THR A 1 431 ? -11.352 -18.922 -21.479 1.00 98.19 431 THR A CA 1
ATOM 3152 C C . THR A 1 431 ? -9.847 -18.824 -21.272 1.00 98.19 431 THR A C 1
ATOM 3154 O O . THR A 1 431 ? -9.068 -19.013 -22.199 1.00 98.19 431 THR A O 1
ATOM 3157 N N . LEU A 1 432 ? -9.422 -18.597 -20.037 1.00 98.62 432 LEU A N 1
ATOM 3158 C CA . LEU A 1 432 ? -8.038 -18.646 -19.590 1.00 98.62 432 LEU A CA 1
ATOM 3159 C C . LEU A 1 432 ? -7.737 -20.023 -18.992 1.00 98.62 432 LEU A C 1
ATOM 3161 O O . LEU A 1 432 ? -8.353 -20.441 -18.011 1.00 98.62 432 LEU A O 1
ATOM 3165 N N . ASN A 1 433 ? -6.750 -20.714 -19.551 1.00 98.12 433 ASN A N 1
ATOM 3166 C CA . ASN A 1 433 ? -6.207 -21.934 -18.976 1.00 98.12 433 ASN A CA 1
ATOM 3167 C C . ASN A 1 433 ? -5.245 -21.559 -17.837 1.00 98.12 433 ASN A C 1
ATOM 3169 O O . ASN A 1 433 ? -4.121 -21.133 -18.083 1.00 98.12 433 ASN A O 1
ATOM 3173 N N . THR A 1 434 ? -5.667 -21.715 -16.584 1.00 97.88 434 THR A N 1
ATOM 3174 C CA . THR A 1 434 ? -4.911 -21.231 -15.415 1.00 97.88 434 THR A CA 1
ATOM 3175 C C . THR A 1 434 ? -3.634 -22.017 -15.105 1.00 97.88 434 THR A C 1
ATOM 3177 O O . THR A 1 434 ? -2.763 -21.494 -14.416 1.00 97.88 434 THR A O 1
ATOM 3180 N N . SER A 1 435 ? -3.471 -23.240 -15.625 1.00 97.25 435 SER A N 1
ATOM 3181 C CA . SER A 1 435 ? -2.249 -24.037 -15.420 1.00 97.25 435 SER A CA 1
ATOM 3182 C C . SER A 1 435 ? -1.121 -23.682 -16.392 1.00 97.25 435 SER A C 1
ATOM 3184 O O . SER A 1 435 ? 0.044 -23.958 -16.108 1.00 97.25 435 SER A O 1
ATOM 3186 N N . THR A 1 436 ? -1.451 -23.042 -17.516 1.00 97.38 436 THR A N 1
ATOM 3187 C CA . THR A 1 436 ? -0.486 -22.594 -18.540 1.00 97.38 436 THR A CA 1
ATOM 3188 C C . THR A 1 436 ? -0.436 -21.069 -18.692 1.00 97.38 436 THR A C 1
ATOM 3190 O O . THR A 1 436 ? 0.552 -20.509 -19.164 1.00 97.38 436 THR A O 1
ATOM 3193 N N . GLY A 1 437 ? -1.508 -20.383 -18.295 1.00 97.56 437 GLY A N 1
ATOM 3194 C CA . GLY A 1 437 ? -1.769 -18.969 -18.544 1.00 97.56 437 GLY A CA 1
ATOM 3195 C C . GLY A 1 437 ? -2.110 -18.631 -19.999 1.00 97.56 437 GLY A C 1
ATOM 3196 O O . GLY A 1 437 ? -2.133 -17.455 -20.349 1.00 97.56 437 GLY A O 1
ATOM 3197 N N . LEU A 1 438 ? -2.368 -19.628 -20.853 1.00 98.50 438 LEU A N 1
ATOM 3198 C CA . LEU A 1 438 ? -2.787 -19.405 -22.240 1.00 98.50 438 LEU A CA 1
ATOM 3199 C C . LEU A 1 438 ? -4.288 -19.117 -22.328 1.00 98.50 438 LEU A C 1
ATOM 3201 O O . LEU A 1 438 ? -5.097 -19.725 -21.625 1.00 98.50 438 LEU A O 1
ATOM 3205 N N . VAL A 1 439 ? -4.671 -18.234 -23.244 1.00 98.44 439 VAL A N 1
ATOM 3206 C CA . VAL A 1 439 ? -6.074 -17.945 -23.557 1.00 98.44 439 VAL A CA 1
ATOM 3207 C C . VAL A 1 439 ? -6.535 -18.851 -24.689 1.00 98.44 439 VAL A C 1
ATOM 3209 O O . VAL A 1 439 ? -5.823 -19.027 -25.670 1.00 98.44 439 VAL A O 1
ATOM 3212 N N . GLN A 1 440 ? -7.725 -19.424 -24.568 1.00 97.94 440 GLN A N 1
ATOM 3213 C CA . GLN A 1 440 ? -8.306 -20.378 -25.506 1.00 97.94 440 GLN A CA 1
ATOM 3214 C C . GLN A 1 440 ? -9.611 -19.810 -26.065 1.00 97.94 440 GLN A C 1
ATOM 3216 O O . GLN A 1 440 ? -10.455 -19.323 -25.311 1.00 97.94 440 GLN A O 1
ATOM 3221 N N . VAL A 1 441 ? -9.777 -19.877 -27.384 1.00 96.69 441 VAL A N 1
ATOM 3222 C CA . VAL A 1 441 ? -10.973 -19.420 -28.098 1.00 96.69 441 VAL A CA 1
ATOM 3223 C C . VAL A 1 441 ? -11.632 -20.625 -28.760 1.00 96.69 441 VAL A C 1
ATOM 3225 O O . VAL A 1 441 ? -11.020 -21.305 -29.582 1.00 96.69 441 VAL A O 1
ATOM 3228 N N . GLY A 1 442 ? -12.892 -20.898 -28.427 1.00 91.94 442 GLY A N 1
ATOM 3229 C CA . GLY A 1 442 ? -13.672 -21.971 -29.043 1.00 91.94 442 GLY A CA 1
ATOM 3230 C C . GLY A 1 442 ? -13.894 -21.763 -30.548 1.00 91.94 442 GLY A C 1
ATOM 3231 O O . GLY A 1 442 ? -13.894 -20.639 -31.045 1.00 91.94 442 GLY A O 1
ATOM 3232 N N . SER A 1 443 ? -14.120 -22.848 -31.291 1.00 87.88 443 SER A N 1
ATOM 3233 C CA . SER A 1 443 ? -14.293 -22.822 -32.757 1.00 87.88 443 SER A CA 1
ATOM 3234 C C . SER A 1 443 ? -15.539 -22.072 -33.238 1.00 87.88 443 SER A C 1
ATOM 3236 O O . SER A 1 443 ? -15.551 -21.566 -34.354 1.00 87.88 443 SER A O 1
ATOM 3238 N N . ASN A 1 444 ? -16.574 -21.974 -32.399 1.00 84.00 444 ASN A N 1
ATOM 3239 C CA . ASN A 1 444 ? -17.840 -21.307 -32.726 1.00 84.00 444 ASN A CA 1
ATOM 3240 C C . ASN A 1 444 ? -17.870 -19.824 -32.312 1.00 84.00 444 ASN A C 1
ATOM 3242 O O . ASN A 1 444 ? -18.930 -19.197 -32.334 1.00 84.00 444 ASN A O 1
ATOM 3246 N N . VAL A 1 445 ? -16.742 -19.267 -31.864 1.00 86.50 445 VAL A N 1
ATOM 3247 C CA . VAL A 1 445 ? -16.660 -17.855 -31.479 1.00 86.50 445 VAL A CA 1
ATOM 3248 C C . VAL A 1 445 ? -16.623 -16.996 -32.743 1.00 86.50 445 VAL A C 1
ATOM 3250 O O . VAL A 1 445 ? -15.764 -17.174 -33.604 1.00 86.50 445 VAL A O 1
ATOM 3253 N N . LEU A 1 446 ? -17.577 -16.068 -32.856 1.00 86.50 446 LEU A N 1
ATOM 3254 C CA . LEU A 1 446 ? -17.661 -15.153 -33.991 1.00 86.50 446 LEU A CA 1
ATOM 3255 C C . LEU A 1 446 ? -16.478 -14.177 -34.002 1.00 86.50 446 LEU A C 1
ATOM 3257 O O . LEU A 1 446 ? -15.839 -13.911 -32.988 1.00 86.50 446 LEU A O 1
ATOM 3261 N N . THR A 1 447 ? -16.209 -13.598 -35.170 1.00 88.38 447 THR A N 1
ATOM 3262 C CA . THR A 1 447 ? -15.236 -12.505 -35.286 1.00 88.38 447 THR A CA 1
ATOM 3263 C C . THR A 1 447 ? -15.689 -11.304 -34.454 1.00 88.38 447 THR A C 1
ATOM 3265 O O . THR A 1 447 ? -16.828 -10.850 -34.578 1.00 88.38 447 THR A O 1
ATOM 3268 N N . GLY A 1 448 ? -14.798 -10.777 -33.617 1.00 91.25 448 GLY A N 1
ATOM 3269 C CA . GLY A 1 448 ? -15.110 -9.688 -32.697 1.00 91.25 448 GLY A CA 1
ATOM 3270 C C . GLY A 1 448 ? -14.094 -9.550 -31.569 1.00 91.25 448 GLY A C 1
ATOM 3271 O O . GLY A 1 448 ? -13.105 -10.280 -31.514 1.00 91.25 448 GLY A O 1
ATOM 3272 N N . ASN A 1 449 ? -14.360 -8.609 -30.664 1.00 95.69 449 ASN A N 1
ATOM 3273 C CA . ASN A 1 449 ? -13.512 -8.352 -29.505 1.00 95.69 449 ASN A CA 1
ATOM 3274 C C . ASN A 1 449 ? -14.145 -8.945 -28.250 1.00 95.69 449 ASN A C 1
ATOM 3276 O O . ASN A 1 449 ? -15.318 -8.702 -27.964 1.00 95.69 449 ASN A O 1
ATOM 3280 N N . TYR A 1 450 ? -13.342 -9.677 -27.493 1.00 97.12 450 TYR A N 1
ATOM 3281 C CA . TYR A 1 450 ? -13.723 -10.309 -26.240 1.00 97.12 450 TYR A CA 1
ATOM 3282 C C . TYR A 1 450 ? -12.746 -9.905 -25.146 1.00 97.12 450 TYR A C 1
ATOM 3284 O O . TYR A 1 450 ? -11.592 -9.575 -25.410 1.00 97.12 450 TYR A O 1
ATOM 3292 N N . THR A 1 451 ? -13.210 -9.933 -23.908 1.00 98.19 451 THR A N 1
ATOM 3293 C CA . THR A 1 451 ? -12.399 -9.645 -22.729 1.00 98.19 451 THR A CA 1
ATOM 3294 C C . THR A 1 451 ? -12.449 -10.779 -21.715 1.00 98.19 451 THR A C 1
ATOM 3296 O O . THR A 1 451 ? -13.483 -11.436 -21.550 1.00 98.19 451 THR A O 1
ATOM 3299 N N . ILE A 1 452 ? -11.323 -10.975 -21.030 1.00 98.62 452 ILE A N 1
ATOM 3300 C CA . ILE A 1 452 ? -11.185 -11.778 -19.810 1.00 98.62 452 ILE A CA 1
ATOM 3301 C C . ILE A 1 452 ? -10.621 -10.864 -18.723 1.00 98.62 452 ILE A C 1
ATOM 3303 O O . ILE A 1 452 ? -9.686 -10.113 -18.988 1.00 98.62 452 ILE A O 1
ATOM 3307 N N . THR A 1 453 ? -11.134 -10.961 -17.500 1.00 98.69 453 THR A N 1
ATOM 3308 C CA . THR A 1 453 ? -10.459 -10.424 -16.312 1.00 98.69 453 THR A CA 1
ATOM 3309 C C . THR A 1 453 ? -9.832 -11.583 -15.557 1.00 98.69 453 THR A C 1
ATOM 3311 O O . THR A 1 453 ? -10.518 -12.560 -15.242 1.00 98.69 453 THR A O 1
ATOM 3314 N N . TYR A 1 454 ? -8.544 -11.480 -15.250 1.00 98.56 454 TYR A N 1
ATOM 3315 C CA . TYR A 1 454 ? -7.816 -12.465 -14.458 1.00 98.56 454 TYR A CA 1
ATOM 3316 C C . TYR A 1 454 ? -7.227 -11.834 -13.198 1.00 98.56 454 TYR A C 1
ATOM 3318 O O . TYR A 1 454 ? -7.134 -10.610 -13.071 1.00 98.56 454 TYR A O 1
ATOM 3326 N N . GLN A 1 455 ? -6.858 -12.685 -12.248 1.00 98.56 455 GLN A N 1
ATOM 3327 C CA . GLN A 1 455 ? -6.192 -12.310 -11.012 1.00 98.56 455 GLN A CA 1
ATOM 3328 C C . GLN A 1 455 ? -4.961 -13.187 -10.810 1.00 98.56 455 GLN A C 1
ATOM 3330 O O . GLN A 1 455 ? -4.997 -14.393 -11.054 1.00 98.56 455 GLN A O 1
ATOM 3335 N N . ILE A 1 456 ? -3.889 -12.573 -10.320 1.00 98.31 456 ILE A N 1
ATOM 3336 C CA . ILE A 1 456 ? -2.724 -13.270 -9.782 1.00 98.31 456 ILE A CA 1
ATOM 3337 C C . ILE A 1 456 ? -2.626 -12.982 -8.291 1.00 98.31 456 ILE A C 1
ATOM 3339 O O . ILE A 1 456 ? -2.734 -11.832 -7.867 1.00 98.31 456 ILE A O 1
ATOM 3343 N N . CYS A 1 457 ? -2.419 -14.022 -7.494 1.00 97.62 457 CYS A N 1
ATOM 3344 C CA . CYS A 1 457 ? -2.115 -13.912 -6.070 1.00 97.62 457 CYS A CA 1
ATOM 3345 C C . CYS A 1 457 ? -0.765 -14.555 -5.790 1.00 97.62 457 CYS A C 1
ATOM 3347 O O . CYS A 1 457 ? -0.419 -15.562 -6.404 1.00 97.62 457 CYS A O 1
ATOM 3349 N N . ARG A 1 458 ? 0.011 -14.020 -4.854 1.00 95.75 458 ARG A N 1
ATOM 3350 C CA . ARG A 1 458 ? 1.311 -14.614 -4.517 1.00 95.75 458 ARG A CA 1
ATOM 3351 C C . ARG A 1 458 ? 1.128 -15.968 -3.843 1.00 95.75 458 ARG A C 1
ATOM 3353 O O . ARG A 1 458 ? 0.332 -16.086 -2.917 1.00 95.75 458 ARG A O 1
ATOM 3360 N N . VAL A 1 459 ? 1.921 -16.968 -4.224 1.00 95.62 459 VAL A N 1
ATOM 3361 C CA . VAL A 1 459 ? 1.902 -18.277 -3.543 1.00 95.62 459 VAL A CA 1
ATOM 3362 C C . VAL A 1 459 ? 2.356 -18.142 -2.086 1.00 95.62 459 VAL A C 1
ATOM 3364 O O . VAL A 1 459 ? 1.767 -18.749 -1.196 1.00 95.62 459 VAL A O 1
ATOM 3367 N N . SER A 1 460 ? 3.363 -17.304 -1.819 1.00 93.12 460 SER A N 1
ATOM 3368 C CA . SER A 1 460 ? 3.884 -17.076 -0.464 1.00 93.12 460 SER A CA 1
ATOM 3369 C C . SER A 1 460 ? 2.964 -16.230 0.424 1.00 93.12 460 SER A C 1
ATOM 3371 O O . SER A 1 460 ? 3.119 -16.243 1.642 1.00 93.12 460 SER A O 1
ATOM 3373 N N . LEU A 1 461 ? 2.034 -15.475 -0.172 1.00 92.94 461 LEU A N 1
ATOM 3374 C CA . LEU A 1 461 ? 1.061 -14.640 0.533 1.00 92.94 461 LEU A CA 1
ATOM 3375 C C . LEU A 1 461 ? -0.255 -14.590 -0.267 1.00 92.94 461 LEU A C 1
ATOM 3377 O O . LEU A 1 461 ? -0.499 -13.606 -0.967 1.00 92.94 461 LEU A O 1
ATOM 3381 N N . PRO A 1 462 ? -1.118 -15.621 -0.169 1.00 93.94 462 PRO A N 1
ATOM 3382 C CA . PRO A 1 462 ? -2.312 -15.746 -1.016 1.00 93.94 462 PRO A CA 1
ATOM 3383 C C . PRO A 1 462 ? -3.348 -14.626 -0.865 1.00 93.94 462 PRO A C 1
ATOM 3385 O O . PRO A 1 462 ? -4.216 -14.481 -1.717 1.00 93.94 462 PRO A O 1
ATOM 3388 N N . SER A 1 463 ? -3.270 -13.822 0.200 1.00 91.44 463 SER A N 1
ATOM 3389 C CA . SER A 1 463 ? -4.095 -12.622 0.382 1.00 91.44 463 SER A CA 1
ATOM 3390 C C . SER A 1 463 ? -3.610 -11.410 -0.426 1.00 91.44 463 SER A C 1
ATOM 3392 O O . SER A 1 463 ? -4.326 -10.415 -0.519 1.00 91.44 463 SER A O 1
ATOM 3394 N N . SER A 1 464 ? -2.404 -11.468 -0.999 1.00 94.75 464 SER A N 1
ATOM 3395 C CA . SER A 1 464 ? -1.822 -10.408 -1.816 1.00 94.75 464 SER A CA 1
ATOM 3396 C C . SER A 1 464 ? -2.034 -10.696 -3.296 1.00 94.75 464 SER A C 1
ATOM 3398 O O . SER A 1 464 ? -1.375 -11.568 -3.869 1.00 94.75 464 SER A O 1
ATOM 3400 N N . CYS A 1 465 ? -2.958 -9.955 -3.904 1.00 95.88 465 CYS A N 1
ATOM 3401 C CA . CYS A 1 465 ? -3.425 -10.198 -5.262 1.00 95.88 465 CYS A CA 1
ATOM 3402 C C . CYS A 1 465 ? -3.464 -8.922 -6.109 1.00 95.88 465 CYS A C 1
ATOM 3404 O O . CYS A 1 465 ? -3.551 -7.813 -5.585 1.00 95.88 465 CYS A O 1
ATOM 3406 N N . SER A 1 466 ? -3.453 -9.100 -7.428 1.00 97.38 466 SER A N 1
ATOM 3407 C CA . SER A 1 466 ? -3.603 -8.048 -8.433 1.00 97.38 466 SER A CA 1
ATOM 3408 C C . SER A 1 466 ? -4.414 -8.572 -9.615 1.00 97.38 466 SER A C 1
ATOM 3410 O O . SER A 1 466 ? -4.407 -9.773 -9.882 1.00 97.38 466 SER A O 1
ATOM 3412 N N . THR A 1 467 ? -5.152 -7.694 -10.289 1.00 97.81 467 THR A N 1
ATOM 3413 C CA . THR A 1 467 ? -6.057 -8.054 -11.391 1.00 97.81 467 THR A CA 1
ATOM 3414 C C . THR A 1 467 ? -5.697 -7.305 -12.659 1.00 97.81 467 THR A C 1
ATOM 3416 O O . THR A 1 467 ? -5.404 -6.112 -12.591 1.00 97.81 467 THR A O 1
ATOM 3419 N N . ALA A 1 468 ? -5.831 -7.960 -13.805 1.00 98.19 468 ALA A N 1
ATOM 3420 C CA . ALA A 1 468 ? -5.669 -7.337 -15.111 1.00 98.19 468 ALA A CA 1
ATOM 3421 C C . ALA A 1 468 ? -6.676 -7.889 -16.123 1.00 98.19 468 ALA A C 1
ATOM 3423 O O . ALA A 1 468 ? -7.393 -8.862 -15.866 1.00 98.19 468 ALA A O 1
ATOM 3424 N N . THR A 1 469 ? -6.763 -7.218 -17.269 1.00 98.50 469 THR A N 1
ATOM 3425 C CA . THR A 1 469 ? -7.669 -7.590 -18.354 1.00 98.50 469 THR A CA 1
ATOM 3426 C C . THR A 1 469 ? -6.895 -8.060 -19.570 1.00 98.50 469 THR A C 1
ATOM 3428 O O . THR A 1 469 ? -5.901 -7.448 -19.943 1.00 98.50 469 THR A O 1
ATOM 3431 N N . VAL A 1 470 ? -7.398 -9.092 -20.233 1.00 98.62 470 VAL A N 1
ATOM 3432 C CA . VAL A 1 470 ? -6.958 -9.496 -21.567 1.00 98.62 470 VAL A CA 1
ATOM 3433 C C . VAL A 1 470 ? -7.980 -8.985 -22.572 1.00 98.62 470 VAL A C 1
ATOM 3435 O O . VAL A 1 470 ? -9.169 -9.276 -22.432 1.00 98.62 470 VAL A O 1
ATOM 3438 N N . MET A 1 471 ? -7.530 -8.271 -23.601 1.00 98.25 471 MET A N 1
ATOM 3439 C CA . MET A 1 471 ? -8.309 -8.005 -24.811 1.00 98.25 471 MET A CA 1
ATOM 3440 C C . MET A 1 471 ? -7.989 -9.069 -25.867 1.00 98.25 471 MET A C 1
ATOM 3442 O O . MET A 1 471 ? -6.830 -9.287 -26.207 1.00 98.25 471 MET A O 1
ATOM 3446 N N . ILE A 1 472 ? -9.009 -9.738 -26.395 1.00 98.19 472 ILE A N 1
ATOM 3447 C CA . ILE A 1 472 ? -8.885 -10.784 -27.410 1.00 98.19 472 ILE A CA 1
ATOM 3448 C C . ILE A 1 472 ? -9.593 -10.322 -28.678 1.00 98.19 472 ILE A C 1
ATOM 3450 O O . ILE A 1 472 ? -10.811 -10.166 -28.692 1.00 98.19 472 ILE A O 1
ATOM 3454 N N . ASN A 1 473 ? -8.834 -10.159 -29.755 1.00 96.38 473 ASN A N 1
ATOM 3455 C CA . ASN A 1 473 ? -9.352 -9.863 -31.084 1.00 96.38 473 ASN A CA 1
ATOM 3456 C C . ASN A 1 473 ? -9.471 -11.185 -31.850 1.00 96.38 473 ASN A C 1
ATOM 3458 O O . ASN A 1 473 ? -8.458 -11.783 -32.227 1.00 96.38 473 ASN A O 1
ATOM 3462 N N . VAL A 1 474 ? -10.697 -11.665 -32.053 1.00 94.06 474 VAL A N 1
ATOM 3463 C CA . VAL A 1 474 ? -10.948 -12.915 -32.777 1.00 94.06 474 VAL A CA 1
ATOM 3464 C C . VAL A 1 474 ? -11.107 -12.627 -34.259 1.00 94.06 474 VAL A C 1
ATOM 3466 O O . VAL A 1 474 ? -12.032 -11.919 -34.656 1.00 94.06 474 VAL A O 1
ATOM 3469 N N . ALA A 1 475 ? -10.217 -13.195 -35.072 1.00 82.19 475 ALA A N 1
ATOM 3470 C CA . ALA A 1 475 ? -10.285 -13.156 -36.529 1.00 82.19 475 ALA A CA 1
ATOM 3471 C C . ALA A 1 475 ? -10.682 -14.536 -37.074 1.00 82.19 475 ALA A C 1
ATOM 3473 O O . ALA A 1 475 ? -10.156 -15.554 -36.638 1.00 82.19 475 ALA A O 1
ATOM 3474 N N . GLY A 1 476 ? -11.608 -14.577 -38.036 1.00 64.88 476 GLY A N 1
ATOM 3475 C CA . GLY A 1 476 ? -12.046 -15.828 -38.658 1.00 64.88 476 GLY A CA 1
ATOM 3476 C C . GLY A 1 476 ? -13.009 -16.613 -37.769 1.00 64.88 476 GLY A C 1
ATOM 3477 O O . GLY A 1 476 ? -12.594 -17.363 -36.895 1.00 64.88 476 GLY A O 1
ATOM 3478 N N . GLY A 1 477 ? -14.304 -16.422 -38.020 1.00 54.41 477 GLY A N 1
ATOM 3479 C CA . GLY A 1 477 ? -15.400 -17.110 -37.333 1.00 54.41 477 GLY A CA 1
ATOM 3480 C C . GLY A 1 477 ? -16.764 -16.879 -37.989 1.00 54.41 477 GLY A C 1
ATOM 3481 O O . GLY A 1 477 ? -17.778 -17.068 -37.333 1.00 54.41 477 GLY A O 1
ATOM 3482 N N . ASP A 1 478 ? -16.815 -16.432 -39.252 1.00 56.31 478 ASP A N 1
ATOM 3483 C CA . ASP A 1 478 ? -18.073 -16.422 -40.008 1.00 56.31 478 ASP A CA 1
ATOM 3484 C C . ASP A 1 478 ? -18.345 -17.867 -40.461 1.00 56.31 478 ASP A C 1
ATOM 3486 O O . ASP A 1 478 ? -17.573 -18.392 -41.274 1.00 56.31 478 ASP A O 1
ATOM 3490 N N . PRO A 1 479 ? -19.405 -18.542 -39.979 1.00 55.03 479 PRO A N 1
ATOM 3491 C CA . PRO A 1 479 ? -19.765 -19.860 -40.471 1.00 55.03 479 PRO A CA 1
ATOM 3492 C C . PRO A 1 479 ? -20.417 -19.684 -41.846 1.00 55.03 479 PRO A C 1
ATOM 3494 O O . PRO A 1 479 ? -21.638 -19.717 -41.991 1.00 55.03 479 PRO A O 1
ATOM 3497 N N . VAL A 1 480 ? -19.617 -19.450 -42.887 1.00 54.50 480 VAL A N 1
ATOM 3498 C CA . VAL A 1 480 ? -20.119 -19.496 -44.263 1.00 54.50 480 VAL A CA 1
ATOM 3499 C C . VAL A 1 480 ? -20.314 -20.966 -44.619 1.00 54.50 480 VAL A C 1
ATOM 3501 O O . VAL A 1 480 ? -19.406 -21.633 -45.107 1.00 54.50 480 VAL A O 1
ATOM 3504 N N . CYS A 1 481 ? -21.498 -21.500 -44.330 1.00 56.56 481 CYS A N 1
ATOM 3505 C CA . CYS A 1 481 ? -21.867 -22.849 -44.734 1.00 56.56 481 CYS A CA 1
ATOM 3506 C C . CYS A 1 481 ? -22.357 -22.809 -46.194 1.00 56.56 481 CYS A C 1
ATOM 3508 O O . CYS A 1 481 ? -23.455 -22.327 -46.474 1.00 56.56 481 CYS A O 1
ATOM 3510 N N . TYR A 1 482 ? -21.528 -23.261 -47.138 1.00 53.78 482 TYR A N 1
ATOM 3511 C CA . TYR A 1 482 ? -21.914 -23.495 -48.535 1.00 53.78 482 TYR A CA 1
ATOM 3512 C C . TYR A 1 482 ? -21.883 -24.998 -48.810 1.00 53.78 482 TYR A C 1
ATOM 3514 O O . TYR A 1 482 ? -20.860 -25.641 -48.578 1.00 53.78 482 TYR A O 1
ATOM 3522 N N . LYS A 1 483 ? -22.981 -25.554 -49.340 1.00 51.94 483 LYS A N 1
ATOM 3523 C CA . LYS A 1 483 ? -22.967 -26.897 -49.928 1.00 51.94 483 LYS A CA 1
ATOM 3524 C C . LYS A 1 483 ? -22.153 -26.835 -51.223 1.00 51.94 483 LYS A C 1
ATOM 3526 O O . LYS A 1 483 ? -22.549 -26.073 -52.106 1.00 51.94 483 LYS A O 1
ATOM 3531 N N . PRO A 1 484 ? -21.053 -27.598 -51.370 1.00 55.94 484 PRO A N 1
ATOM 3532 C CA . PRO A 1 484 ? -20.289 -27.628 -52.610 1.00 55.94 484 PRO A CA 1
ATOM 3533 C C . PRO A 1 484 ? -21.209 -27.924 -53.797 1.00 55.94 484 PRO A C 1
ATOM 3535 O O . PRO A 1 484 ? -22.087 -28.784 -53.698 1.00 55.94 484 PRO A O 1
ATOM 3538 N N . ALA A 1 485 ? -21.022 -27.226 -54.918 1.00 56.31 485 ALA A N 1
ATOM 3539 C CA . ALA A 1 485 ? -21.751 -27.540 -56.139 1.00 56.31 485 ALA A CA 1
ATOM 3540 C C . ALA A 1 485 ? -21.551 -29.023 -56.500 1.00 56.31 485 ALA A C 1
ATOM 3542 O O . ALA A 1 485 ? -20.419 -29.511 -56.563 1.00 56.31 485 ALA A O 1
ATOM 3543 N N . ILE A 1 486 ? -22.650 -29.743 -56.739 1.00 60.44 486 ILE A N 1
ATOM 3544 C CA . ILE A 1 486 ? -22.592 -31.092 -57.302 1.00 60.44 486 ILE A CA 1
ATOM 3545 C C . ILE A 1 486 ? -22.207 -30.933 -58.775 1.00 60.44 486 ILE A C 1
ATOM 3547 O O . ILE A 1 486 ? -23.026 -30.555 -59.608 1.00 60.44 486 ILE A O 1
ATOM 3551 N N . ASN A 1 487 ? -20.938 -31.194 -59.086 1.00 62.47 487 ASN A N 1
ATOM 3552 C CA . ASN A 1 487 ? -20.373 -31.006 -60.427 1.00 62.47 487 ASN A CA 1
ATOM 3553 C C . ASN A 1 487 ? -20.459 -32.270 -61.306 1.00 62.47 487 ASN A C 1
ATOM 3555 O O . ASN A 1 487 ? -19.852 -32.317 -62.376 1.00 62.47 487 ASN A O 1
ATOM 3559 N N . SER A 1 488 ? -21.189 -33.302 -60.870 1.00 66.94 488 SER A N 1
ATOM 3560 C CA . SER A 1 488 ? -21.371 -34.565 -61.592 1.00 66.94 488 SER A CA 1
ATOM 3561 C C . SER A 1 488 ? -22.845 -34.992 -61.624 1.00 66.94 488 SER A C 1
ATOM 3563 O O . SER A 1 488 ? -23.566 -34.864 -60.640 1.00 66.94 488 SER A O 1
ATOM 3565 N N . GLY A 1 489 ? -23.306 -35.488 -62.778 1.00 70.50 489 GLY A N 1
ATOM 3566 C CA . GLY A 1 489 ? -24.692 -35.918 -63.007 1.00 70.50 489 GLY A CA 1
ATOM 3567 C C . GLY A 1 489 ? -25.231 -35.496 -64.378 1.00 70.50 489 GLY A C 1
ATOM 3568 O O . GLY A 1 489 ? -24.608 -34.710 -65.095 1.00 70.50 489 GLY A O 1
ATOM 3569 N N . THR A 1 490 ? -26.395 -36.023 -64.767 1.00 70.12 490 THR A N 1
ATOM 3570 C CA . THR A 1 490 ? -27.117 -35.585 -65.972 1.00 70.12 490 THR A CA 1
ATOM 3571 C C . THR A 1 490 ? -27.532 -34.126 -65.825 1.00 70.12 490 THR A C 1
ATOM 3573 O O . THR A 1 490 ? -28.386 -33.782 -65.011 1.00 70.12 490 THR A O 1
ATOM 3576 N N . THR A 1 491 ? -26.921 -33.256 -66.626 1.00 71.75 491 THR A N 1
ATOM 3577 C CA . THR A 1 491 ? -27.221 -31.824 -66.639 1.00 71.75 491 THR A CA 1
ATOM 3578 C C . THR A 1 491 ? -28.370 -31.559 -67.610 1.00 71.75 491 THR A C 1
ATOM 3580 O O . THR A 1 491 ? -28.174 -31.485 -68.823 1.00 71.75 491 THR A O 1
ATOM 3583 N N . LEU A 1 492 ? -29.588 -31.460 -67.076 1.00 79.50 492 LEU A N 1
ATOM 3584 C CA . LEU A 1 492 ? -30.773 -31.137 -67.870 1.00 79.50 492 LEU A CA 1
ATOM 3585 C C . LEU A 1 492 ? -30.810 -29.631 -68.182 1.00 79.50 492 LEU A C 1
ATOM 3587 O O . LEU A 1 492 ? -30.470 -28.835 -67.296 1.00 79.50 492 LEU A O 1
ATOM 3591 N N . PRO A 1 493 ? -31.187 -29.230 -69.411 1.00 80.69 493 PRO A N 1
ATOM 3592 C CA . PRO A 1 493 ? -31.405 -27.826 -69.738 1.00 80.69 493 PRO A CA 1
ATOM 3593 C C . PRO A 1 493 ? -32.510 -27.249 -68.849 1.00 80.69 493 PRO A C 1
ATOM 3595 O O . PRO A 1 493 ? -33.507 -27.919 -68.573 1.00 80.69 493 PRO A O 1
ATOM 3598 N N . SER A 1 494 ? -32.331 -26.015 -68.381 1.00 85.19 494 SER A N 1
ATOM 3599 C CA . SER A 1 494 ? -33.381 -25.313 -67.647 1.00 85.19 494 SER A CA 1
ATOM 3600 C C . SER A 1 494 ? -34.530 -24.948 -68.590 1.00 85.19 494 SER A C 1
ATOM 3602 O O . SER A 1 494 ? -34.292 -24.212 -69.544 1.00 85.19 494 SER A O 1
ATOM 3604 N N . PRO A 1 495 ? -35.768 -25.407 -68.332 1.00 81.19 495 PRO A N 1
ATOM 3605 C CA . PRO A 1 495 ? -36.886 -25.240 -69.263 1.00 81.19 495 PRO A CA 1
ATOM 3606 C C . PRO A 1 495 ? -37.519 -23.846 -69.203 1.00 81.19 495 PRO A C 1
ATOM 3608 O O . PRO A 1 495 ? -38.392 -23.515 -70.001 1.00 81.19 495 PRO A O 1
ATOM 3611 N N . SER A 1 496 ? -37.170 -23.033 -68.205 1.00 84.94 496 SER A N 1
ATOM 3612 C CA . SER A 1 496 ? -37.832 -21.756 -67.950 1.00 84.94 496 SER A CA 1
ATOM 3613 C C . SER A 1 496 ? -36.885 -20.741 -67.334 1.00 84.94 496 SER A C 1
ATOM 3615 O O . SER A 1 496 ? -35.978 -21.075 -66.566 1.00 84.94 496 SER A O 1
ATOM 3617 N N . GLY A 1 497 ? -37.105 -19.470 -67.660 1.00 85.75 497 GLY A N 1
ATOM 3618 C CA . GLY A 1 497 ? -36.301 -18.383 -67.136 1.00 85.75 497 GLY A CA 1
ATOM 3619 C C . GLY A 1 497 ? -36.961 -17.023 -67.283 1.00 85.75 497 GLY A C 1
ATOM 3620 O O . GLY A 1 497 ? -37.894 -16.840 -68.060 1.00 85.75 497 GLY A O 1
ATOM 3621 N N . ILE A 1 498 ? -36.439 -16.053 -66.538 1.00 86.06 498 ILE A N 1
ATOM 3622 C CA . ILE A 1 498 ? -36.775 -14.631 -66.606 1.00 86.06 498 ILE A CA 1
ATOM 3623 C C . ILE A 1 498 ? -35.455 -13.859 -66.621 1.00 86.06 498 ILE A C 1
ATOM 3625 O O . ILE A 1 498 ? -34.595 -14.068 -65.766 1.00 86.06 498 ILE A O 1
ATOM 3629 N N . THR A 1 499 ? -35.270 -12.964 -67.590 1.00 84.31 499 THR A N 1
ATOM 3630 C CA . THR A 1 499 ? -34.031 -12.183 -67.731 1.00 84.31 499 THR A CA 1
ATOM 3631 C C . THR A 1 499 ? -34.326 -10.707 -67.942 1.00 84.31 499 THR A C 1
ATOM 3633 O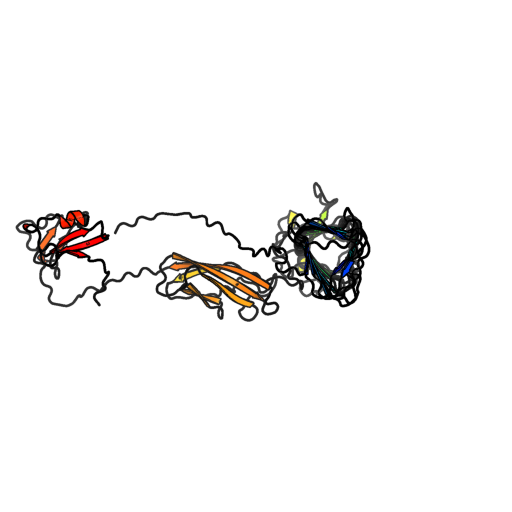 O . THR A 1 499 ? -35.189 -10.338 -68.736 1.00 84.31 499 THR A O 1
ATOM 3636 N N . SER A 1 500 ? -33.578 -9.841 -67.255 1.00 84.19 500 SER A N 1
ATOM 3637 C CA . SER A 1 500 ? -33.574 -8.395 -67.517 1.00 84.19 500 SER A CA 1
ATOM 3638 C C . SER A 1 500 ? -32.568 -7.985 -68.601 1.00 84.19 500 SER A C 1
ATOM 3640 O O . SER A 1 500 ? -32.437 -6.800 -68.898 1.00 84.19 500 SER A O 1
ATOM 3642 N N . LEU A 1 501 ? -31.863 -8.953 -69.201 1.00 82.31 501 LEU A N 1
ATOM 3643 C CA . LEU A 1 501 ? -30.780 -8.742 -70.168 1.00 82.31 501 LEU A CA 1
ATOM 3644 C C . LEU A 1 501 ? -31.218 -8.937 -71.629 1.00 82.31 501 LEU A C 1
ATOM 3646 O O . LEU A 1 501 ? -30.369 -9.168 -72.487 1.00 82.31 501 LEU A O 1
ATOM 3650 N N . THR A 1 502 ? -32.525 -8.879 -71.917 1.00 77.88 502 THR A N 1
ATOM 3651 C CA . THR A 1 502 ? -33.122 -9.014 -73.270 1.00 77.88 502 THR A CA 1
ATOM 3652 C C . THR A 1 502 ? -32.841 -10.340 -74.002 1.00 77.88 502 THR A C 1
ATOM 3654 O O . THR A 1 502 ? -33.016 -10.432 -75.213 1.00 77.88 502 THR A O 1
ATOM 3657 N N . ARG A 1 503 ? -32.465 -11.397 -73.268 1.00 75.94 503 ARG A N 1
ATOM 3658 C CA . ARG A 1 503 ? -32.157 -12.735 -73.821 1.00 75.94 503 ARG A CA 1
ATOM 3659 C C . ARG A 1 503 ? -33.372 -13.652 -74.010 1.00 75.94 503 ARG A C 1
ATOM 3661 O O . ARG A 1 503 ? -33.245 -14.712 -74.593 1.00 75.94 503 ARG A O 1
ATOM 3668 N N . ALA A 1 504 ? -34.555 -13.233 -73.560 1.00 73.75 504 ALA A N 1
ATOM 3669 C CA . ALA A 1 504 ? -35.817 -13.951 -73.776 1.00 73.75 504 ALA A CA 1
ATOM 3670 C C . ALA A 1 504 ? -36.459 -13.655 -75.153 1.00 73.75 504 ALA A C 1
ATOM 3672 O O . ALA A 1 504 ? -37.675 -13.749 -75.301 1.00 73.75 504 ALA A O 1
ATOM 3673 N N . SER A 1 505 ? -35.669 -13.213 -76.137 1.00 68.50 505 SER A N 1
ATOM 3674 C CA . SER A 1 505 ? -36.174 -12.779 -77.446 1.00 68.50 505 SER A CA 1
ATOM 3675 C C . SER A 1 505 ? -36.339 -13.976 -78.398 1.00 68.50 505 SER A C 1
ATOM 3677 O O . SER A 1 505 ? -35.489 -14.869 -78.379 1.00 68.50 505 SER A O 1
ATOM 3679 N N . PRO A 1 506 ? -37.374 -14.010 -79.266 1.00 62.72 506 PRO A N 1
ATOM 3680 C CA . PRO A 1 506 ? -37.537 -15.079 -80.252 1.00 62.72 506 PRO A CA 1
ATOM 3681 C C . PRO A 1 506 ? -36.293 -15.199 -81.149 1.00 62.72 506 PRO A C 1
ATOM 3683 O O . PRO A 1 506 ? -35.938 -14.243 -81.835 1.00 62.72 506 PRO A O 1
ATOM 3686 N N . GLY A 1 507 ? -35.631 -16.361 -81.134 1.00 62.97 507 GLY A N 1
ATOM 3687 C CA . GLY A 1 507 ? -34.447 -16.656 -81.955 1.00 62.97 507 GLY A CA 1
ATOM 3688 C C . GLY A 1 507 ? -33.116 -16.785 -81.201 1.00 62.97 507 GLY A C 1
ATOM 3689 O O . GLY A 1 507 ? -32.141 -17.226 -81.806 1.00 62.97 507 GLY A O 1
ATOM 3690 N N . ASP A 1 508 ? -33.053 -16.470 -79.902 1.00 65.94 508 ASP A N 1
ATOM 3691 C CA . ASP A 1 508 ? -31.897 -16.829 -79.066 1.00 65.94 508 ASP A CA 1
ATOM 3692 C C . ASP A 1 508 ? -32.042 -18.286 -78.596 1.00 65.94 508 ASP A C 1
ATOM 3694 O O . ASP A 1 508 ? -32.810 -18.591 -77.687 1.00 65.94 508 ASP A O 1
ATOM 3698 N N . THR A 1 509 ? -31.333 -19.214 -79.243 1.00 61.84 509 THR A N 1
ATOM 3699 C CA . THR A 1 509 ? -31.432 -20.658 -78.953 1.00 61.84 509 THR A CA 1
ATOM 3700 C C . THR A 1 509 ? -30.692 -21.081 -77.683 1.00 61.84 509 THR A C 1
ATOM 3702 O O . THR A 1 509 ? -30.632 -22.268 -77.383 1.00 61.84 509 THR A O 1
ATOM 3705 N N . ASN A 1 510 ? -30.068 -20.149 -76.958 1.00 75.88 510 ASN A N 1
ATOM 3706 C CA . ASN A 1 510 ? -29.146 -20.478 -75.871 1.00 75.88 510 ASN A CA 1
ATOM 3707 C C . ASN A 1 510 ? -29.671 -20.103 -74.480 1.00 75.88 510 ASN A C 1
ATOM 3709 O O . ASN A 1 510 ? -29.030 -20.431 -73.479 1.00 75.88 510 ASN A O 1
ATOM 3713 N N . TRP A 1 511 ? -30.811 -19.430 -74.359 1.00 81.88 511 TRP A N 1
ATOM 3714 C CA . TRP A 1 511 ? -31.352 -19.021 -73.063 1.00 81.88 511 TRP A CA 1
ATOM 3715 C C . TRP A 1 511 ? -32.804 -19.492 -72.899 1.00 81.88 511 TRP A C 1
ATOM 3717 O O . TRP A 1 511 ? -33.582 -19.334 -73.835 1.00 81.88 511 TRP A O 1
ATOM 3727 N N . PRO A 1 512 ? -33.206 -20.038 -71.729 1.00 83.06 512 PRO A N 1
ATOM 3728 C CA . PRO A 1 512 ? -32.440 -20.255 -70.490 1.00 83.06 512 PRO A CA 1
ATOM 3729 C C . PRO A 1 512 ? -31.632 -21.567 -70.454 1.00 83.06 512 PRO A C 1
ATOM 3731 O O . PRO A 1 512 ? -30.886 -21.794 -69.501 1.00 83.06 512 PRO A O 1
ATOM 3734 N N . GLU A 1 513 ? -31.735 -22.397 -71.492 1.00 79.38 513 GLU A N 1
ATOM 3735 C CA . GLU A 1 513 ? -31.278 -23.796 -71.523 1.00 79.38 513 GLU A CA 1
ATOM 3736 C C . GLU A 1 513 ? -29.763 -24.005 -71.330 1.00 79.38 513 GLU A C 1
ATOM 3738 O O . GLU A 1 513 ? -29.334 -25.078 -70.900 1.00 79.38 513 GLU A O 1
ATOM 3743 N N . THR A 1 514 ? -28.926 -22.989 -71.591 1.00 78.31 514 THR A N 1
ATOM 3744 C CA . THR A 1 514 ? -27.481 -23.053 -71.277 1.00 78.31 514 THR A CA 1
ATOM 3745 C C . THR A 1 514 ? -27.184 -23.057 -69.783 1.00 78.31 514 THR A C 1
ATOM 3747 O O . THR A 1 514 ? -26.101 -23.482 -69.370 1.00 78.31 514 THR A O 1
ATOM 3750 N N . ARG A 1 515 ? -28.118 -22.596 -68.947 1.00 80.25 515 ARG A N 1
ATOM 3751 C CA . ARG A 1 515 ? -28.073 -22.871 -67.513 1.00 80.25 515 ARG A CA 1
ATOM 3752 C C . ARG A 1 515 ? -28.661 -24.260 -67.333 1.00 80.25 515 ARG A C 1
ATOM 3754 O O . ARG A 1 515 ? -29.786 -24.521 -67.740 1.00 80.25 515 ARG A O 1
ATOM 3761 N N . LYS A 1 516 ? -27.869 -25.164 -66.773 1.00 75.62 516 LYS A N 1
ATOM 3762 C CA . LYS A 1 516 ? -28.290 -26.543 -66.557 1.00 75.62 516 LYS A CA 1
ATOM 3763 C C . LYS A 1 516 ? -28.532 -26.794 -65.078 1.00 75.62 516 LYS A C 1
ATOM 3765 O O . LYS A 1 516 ? -27.877 -26.187 -64.234 1.00 75.62 516 LYS A O 1
ATOM 3770 N N . GLY A 1 517 ? -29.452 -27.705 -64.775 1.00 73.38 517 GLY A N 1
ATOM 3771 C CA . GLY A 1 517 ? -29.729 -28.154 -63.407 1.00 73.38 517 GLY A CA 1
ATOM 3772 C C . GLY A 1 517 ? -30.636 -27.238 -62.578 1.00 73.38 517 GLY A C 1
ATOM 3773 O O . GLY A 1 517 ? -30.863 -27.536 -61.409 1.00 73.38 517 GLY A O 1
ATOM 3774 N N . ALA A 1 518 ? -31.184 -26.161 -63.152 1.00 77.00 518 ALA A N 1
ATOM 3775 C CA . ALA A 1 518 ? -32.197 -25.333 -62.495 1.00 77.00 518 ALA A CA 1
ATOM 3776 C C . ALA A 1 518 ? -33.589 -25.560 -63.105 1.00 77.00 518 ALA A C 1
ATOM 3778 O O . ALA A 1 518 ? -33.723 -25.719 -64.317 1.00 77.00 518 ALA A O 1
ATOM 3779 N N . TRP A 1 519 ? -34.632 -25.515 -62.274 1.00 76.12 519 TRP A N 1
ATOM 3780 C CA . TRP A 1 519 ? -36.028 -25.532 -62.734 1.00 76.12 519 TRP A CA 1
ATOM 3781 C C . TRP A 1 519 ? -36.471 -24.174 -63.299 1.00 76.12 519 TRP A C 1
ATOM 3783 O O . TRP A 1 519 ? -37.252 -24.118 -64.243 1.00 76.12 519 TRP A O 1
ATOM 3793 N N . LEU A 1 520 ? -35.926 -23.082 -62.752 1.00 83.94 520 LEU A N 1
ATOM 3794 C CA . LEU A 1 520 ? -36.165 -21.711 -63.192 1.00 83.94 520 LEU A CA 1
ATOM 3795 C C . LEU A 1 520 ? -34.864 -20.907 -63.119 1.00 83.94 520 LEU A C 1
ATOM 3797 O O . LEU A 1 520 ? -34.160 -20.940 -62.109 1.00 83.94 520 LEU A O 1
ATOM 3801 N N . VAL A 1 521 ? -34.566 -20.148 -64.170 1.00 85.12 521 VAL A N 1
ATOM 3802 C CA . VAL A 1 521 ? -33.394 -19.265 -64.245 1.00 85.12 521 VAL A CA 1
ATOM 3803 C C . VAL A 1 521 ? -33.826 -17.812 -64.104 1.00 85.12 521 VAL A C 1
ATOM 3805 O O . VAL A 1 521 ? -34.542 -17.299 -64.954 1.00 85.12 521 VAL A O 1
ATOM 3808 N N . LEU A 1 522 ? -33.350 -17.108 -63.079 1.00 86.25 522 LEU A N 1
ATOM 3809 C CA . LEU A 1 522 ? -33.544 -15.661 -62.945 1.00 86.25 522 LEU A CA 1
ATOM 3810 C C . LEU A 1 522 ? -32.216 -14.951 -63.215 1.00 86.25 522 LEU A C 1
ATOM 3812 O O . LEU A 1 522 ? -31.234 -15.197 -62.518 1.00 86.25 522 LEU A O 1
ATOM 3816 N N . GLU A 1 523 ? -32.163 -14.076 -64.219 1.00 84.25 523 GLU A N 1
ATOM 3817 C CA . GLU A 1 523 ? -30.917 -13.428 -64.641 1.00 84.25 523 GLU A CA 1
ATOM 3818 C C . GLU A 1 523 ? -31.042 -11.901 -64.699 1.00 84.25 523 GLU A C 1
ATOM 3820 O O . GLU A 1 523 ? -31.948 -11.335 -65.311 1.00 84.25 523 GLU A O 1
ATOM 3825 N N . SER A 1 524 ? -30.104 -11.208 -64.054 1.00 82.75 524 SER A N 1
ATOM 3826 C CA . SER A 1 524 ? -30.073 -9.750 -64.002 1.00 82.75 524 SER A CA 1
ATOM 3827 C C . SER A 1 524 ? -28.704 -9.254 -63.537 1.00 82.75 524 SER A C 1
ATOM 3829 O O . SER A 1 524 ? -28.081 -9.880 -62.685 1.00 82.75 524 SER A O 1
ATOM 3831 N N . LYS A 1 525 ? -28.232 -8.118 -64.070 1.00 79.25 525 LYS A N 1
ATOM 3832 C CA . LYS A 1 525 ? -26.981 -7.478 -63.612 1.00 79.25 525 LYS A CA 1
ATOM 3833 C C . LYS A 1 525 ? -27.188 -6.529 -62.429 1.00 79.25 525 LYS A C 1
ATOM 3835 O O . LYS A 1 525 ? -26.283 -6.360 -61.623 1.00 79.25 525 LYS A O 1
ATOM 3840 N N . THR A 1 526 ? -28.347 -5.877 -62.354 1.00 76.31 526 THR A N 1
ATOM 3841 C CA . THR A 1 526 ? -28.576 -4.737 -61.442 1.00 76.31 526 THR A CA 1
ATOM 3842 C C . THR A 1 526 ? -29.903 -4.792 -60.689 1.00 76.31 526 THR A C 1
ATOM 3844 O O . THR A 1 526 ? -30.097 -4.040 -59.739 1.00 76.31 526 THR A O 1
ATOM 3847 N N . LYS A 1 527 ? -30.825 -5.676 -61.082 1.00 77.56 527 LYS A N 1
ATOM 3848 C CA . LYS A 1 527 ? -32.118 -5.879 -60.406 1.00 77.56 527 LYS A CA 1
ATOM 3849 C C . LYS A 1 527 ? -32.081 -7.137 -59.545 1.00 77.56 527 LYS A C 1
ATOM 3851 O O . LYS A 1 527 ? -31.627 -8.170 -60.032 1.00 77.56 527 LYS A O 1
ATOM 3856 N N . GLY A 1 528 ? -32.586 -7.053 -58.317 1.00 76.06 528 GLY A N 1
ATOM 3857 C CA . GLY A 1 528 ? -32.827 -8.219 -57.465 1.00 76.06 528 GLY A CA 1
ATOM 3858 C C . GLY A 1 528 ? -34.162 -8.898 -57.779 1.00 76.06 528 GLY A C 1
ATOM 3859 O O . GLY A 1 528 ? -35.060 -8.276 -58.345 1.00 76.06 528 GLY A O 1
ATOM 3860 N N . PHE A 1 529 ? -34.296 -10.164 -57.384 1.00 81.25 529 PHE A N 1
ATOM 3861 C CA . PHE A 1 529 ? -35.597 -10.823 -57.288 1.00 81.25 529 PHE A CA 1
ATOM 3862 C C . PHE A 1 529 ? -36.321 -10.278 -56.054 1.00 81.25 529 PHE A C 1
ATOM 3864 O O . PHE A 1 529 ? -35.820 -10.396 -54.936 1.00 81.25 529 PHE A O 1
ATOM 3871 N N . VAL A 1 530 ? -37.465 -9.632 -56.264 1.00 82.06 530 VAL A N 1
ATOM 3872 C CA . VAL A 1 530 ? -38.278 -9.052 -55.193 1.00 82.06 530 VAL A CA 1
ATOM 3873 C C . VAL A 1 530 ? -39.612 -9.779 -55.188 1.00 82.06 530 VAL A C 1
ATOM 3875 O O . VAL A 1 530 ? -40.365 -9.688 -56.152 1.00 82.06 530 VAL A O 1
ATOM 3878 N N . VAL A 1 531 ? -39.888 -10.509 -54.111 1.00 89.75 531 VAL A N 1
ATOM 3879 C CA . VAL A 1 531 ? -41.207 -11.102 -53.867 1.00 89.75 531 VAL A CA 1
ATOM 3880 C C . VAL A 1 531 ? -42.144 -10.067 -53.254 1.00 89.75 531 VAL A C 1
ATOM 3882 O O . VAL A 1 531 ? -41.698 -9.156 -52.547 1.00 89.75 531 VAL A O 1
ATOM 3885 N N . ASN A 1 532 ? -43.447 -10.225 -53.488 1.00 92.75 532 ASN A N 1
ATOM 3886 C CA . ASN A 1 532 ? -44.459 -9.403 -52.832 1.00 92.75 532 ASN A CA 1
ATOM 3887 C C . ASN A 1 532 ? -44.328 -9.529 -51.312 1.00 92.75 532 ASN A C 1
ATOM 3889 O O . ASN A 1 532 ? -44.123 -10.623 -50.785 1.00 92.75 532 ASN A O 1
ATOM 3893 N N . ARG A 1 533 ? -44.427 -8.399 -50.611 1.00 94.19 533 ARG A N 1
ATOM 3894 C CA . ARG A 1 533 ? -44.276 -8.326 -49.155 1.00 94.19 533 ARG A CA 1
ATOM 3895 C C . ARG A 1 533 ? -45.638 -8.035 -48.548 1.00 94.19 533 ARG A C 1
ATOM 3897 O O . ARG A 1 533 ? -46.144 -6.931 -48.725 1.00 94.19 533 ARG A O 1
ATOM 3904 N N . LEU A 1 534 ? -46.216 -9.016 -47.869 1.00 96.06 534 LEU A N 1
ATOM 3905 C CA . LEU A 1 534 ? -47.570 -8.949 -47.318 1.00 96.06 534 LEU A CA 1
ATOM 3906 C C . LEU A 1 534 ? -47.535 -9.234 -45.814 1.00 96.06 534 LEU A C 1
ATOM 3908 O O . LEU A 1 534 ? -46.668 -9.964 -45.342 1.00 96.06 534 LEU A O 1
ATOM 3912 N N . THR A 1 535 ? -48.460 -8.668 -45.047 1.00 96.50 535 THR A N 1
ATOM 3913 C CA . THR A 1 535 ? -48.716 -9.099 -43.662 1.00 96.50 535 THR A CA 1
ATOM 3914 C C . THR A 1 535 ? -49.507 -10.408 -43.655 1.00 96.50 535 THR A C 1
ATOM 3916 O O . THR A 1 535 ? -50.126 -10.757 -44.659 1.00 96.50 535 THR A O 1
ATOM 3919 N N . THR A 1 536 ? -49.561 -11.121 -42.525 1.00 94.69 536 THR A N 1
ATOM 3920 C CA . THR A 1 536 ? -50.393 -12.339 -42.413 1.00 94.69 536 THR A CA 1
ATOM 3921 C C . THR A 1 536 ? -51.850 -12.077 -42.799 1.00 94.69 536 THR A C 1
ATOM 3923 O O . THR A 1 536 ? -52.406 -12.815 -43.602 1.00 94.69 536 THR A O 1
ATOM 3926 N N . THR A 1 537 ? -52.429 -10.965 -42.339 1.00 95.81 537 THR A N 1
ATOM 3927 C CA . THR A 1 537 ? -53.806 -10.574 -42.682 1.00 95.81 537 THR A CA 1
ATOM 3928 C C . THR A 1 537 ? -53.995 -10.343 -44.181 1.00 95.81 537 THR A C 1
ATOM 3930 O O . THR A 1 537 ? -55.021 -10.711 -44.738 1.00 95.81 537 THR A O 1
ATOM 3933 N N . GLN A 1 538 ? -53.006 -9.751 -44.858 1.00 96.50 538 GLN A N 1
ATOM 3934 C CA . GLN A 1 538 ? -53.066 -9.553 -46.308 1.00 96.50 538 GLN A CA 1
ATOM 3935 C C . GLN A 1 538 ? -52.948 -10.875 -47.075 1.00 96.50 538 GLN A C 1
ATOM 3937 O O . GLN A 1 538 ? -53.576 -11.022 -48.118 1.00 96.50 538 GLN A O 1
ATOM 3942 N N . VAL A 1 539 ? -52.171 -11.838 -46.569 1.00 95.56 539 VAL A N 1
ATOM 3943 C CA . VAL A 1 539 ? -52.073 -13.186 -47.155 1.00 95.56 539 VAL A CA 1
ATOM 3944 C C . VAL A 1 539 ? -53.396 -13.947 -47.015 1.00 95.56 539 VAL A C 1
ATOM 3946 O O . VAL A 1 539 ? -53.828 -14.594 -47.964 1.00 95.56 539 VAL A O 1
ATOM 3949 N N . GLU A 1 540 ? -54.072 -13.829 -45.871 1.00 94.31 540 GLU A N 1
ATOM 3950 C CA . GLU A 1 540 ? -55.382 -14.455 -45.611 1.00 94.31 540 GLU A CA 1
ATOM 3951 C C . GLU A 1 540 ? -56.518 -13.885 -46.478 1.00 94.31 540 GLU A C 1
ATOM 3953 O O . GLU A 1 540 ? -57.528 -14.552 -46.684 1.00 94.31 540 GLU A O 1
ATOM 3958 N N . GLN A 1 541 ? -56.357 -12.667 -47.001 1.00 95.50 541 GLN A N 1
ATOM 3959 C CA . GLN A 1 541 ? -57.335 -11.999 -47.867 1.00 95.50 541 GLN A CA 1
ATOM 3960 C C . GLN A 1 541 ? -57.196 -12.348 -49.355 1.00 95.50 541 GLN A C 1
ATOM 3962 O O . GLN A 1 541 ? -58.018 -11.895 -50.153 1.00 95.50 541 GLN A O 1
ATOM 3967 N N . ILE A 1 542 ? -56.177 -13.119 -49.751 1.00 94.62 542 ILE A N 1
ATOM 3968 C CA . ILE A 1 542 ? -56.024 -13.554 -51.144 1.00 94.62 542 ILE A CA 1
ATOM 3969 C C . ILE A 1 542 ? -57.218 -14.465 -51.498 1.00 94.62 542 ILE A C 1
ATOM 3971 O O . ILE A 1 542 ? -57.412 -15.474 -50.814 1.00 94.62 542 ILE A O 1
ATOM 3975 N N . PRO A 1 543 ? -58.023 -14.141 -52.534 1.00 96.00 543 PRO A N 1
ATOM 3976 C CA . PRO A 1 543 ? -59.175 -14.954 -52.917 1.00 96.00 543 PRO A CA 1
ATOM 3977 C C . PRO A 1 543 ? -58.785 -16.408 -53.192 1.00 96.00 543 PRO A C 1
ATOM 3979 O O . PRO A 1 543 ? -57.751 -16.676 -53.803 1.00 96.00 543 PRO A O 1
ATOM 3982 N N . ALA A 1 544 ? -59.625 -17.356 -52.768 1.00 92.00 544 ALA A N 1
ATOM 3983 C CA . ALA A 1 544 ? -59.320 -18.783 -52.884 1.00 92.00 544 ALA A CA 1
ATOM 3984 C C . ALA A 1 544 ? -59.052 -19.222 -54.337 1.00 92.00 544 ALA A C 1
ATOM 3986 O O . ALA A 1 544 ? -58.153 -20.023 -54.576 1.00 92.00 544 ALA A O 1
ATOM 3987 N N . ASP A 1 545 ? -59.770 -18.641 -55.303 1.00 93.56 545 ASP A N 1
ATOM 3988 C CA . ASP A 1 545 ? -59.610 -18.940 -56.732 1.00 93.56 545 ASP A CA 1
ATOM 3989 C C . ASP A 1 545 ? -58.259 -18.460 -57.304 1.00 93.56 545 ASP A C 1
ATOM 3991 O O . ASP A 1 545 ? -57.748 -19.025 -58.282 1.00 93.56 545 ASP A O 1
ATOM 3995 N N . ASP A 1 546 ? -57.637 -17.463 -56.667 1.00 94.38 546 ASP A N 1
ATOM 3996 C CA . ASP A 1 546 ? -56.354 -16.884 -57.079 1.00 94.38 546 ASP A CA 1
ATOM 3997 C C . ASP A 1 546 ? -55.153 -17.640 -56.503 1.00 94.38 546 ASP A C 1
ATOM 3999 O O . ASP A 1 546 ? -54.041 -17.518 -57.022 1.00 94.38 546 ASP A O 1
ATOM 4003 N N . LEU A 1 547 ? -55.348 -18.451 -55.460 1.00 95.19 547 LEU A N 1
ATOM 4004 C CA . LEU A 1 547 ? -54.273 -19.237 -54.864 1.00 95.19 547 LEU A CA 1
ATOM 4005 C C . LEU A 1 547 ? -53.771 -20.306 -55.844 1.00 95.19 547 LEU A C 1
ATOM 4007 O O . LEU A 1 547 ? -54.531 -20.932 -56.593 1.00 95.19 547 LEU A O 1
ATOM 4011 N N . LYS A 1 548 ? -52.447 -20.478 -55.868 1.00 92.94 548 LYS A N 1
ATOM 4012 C CA . LYS A 1 548 ? -51.736 -21.437 -56.720 1.00 92.94 548 LYS A CA 1
ATOM 4013 C C . LYS A 1 548 ? -50.620 -22.091 -55.920 1.00 92.94 548 LYS A C 1
ATOM 4015 O O . LYS A 1 548 ? -49.951 -21.427 -55.125 1.00 92.94 548 LYS A O 1
ATOM 4020 N N . GLU A 1 549 ? -50.411 -23.380 -56.154 1.00 92.56 549 GLU A N 1
ATOM 4021 C CA . GLU A 1 549 ? -49.220 -24.074 -55.678 1.00 92.56 549 GLU A CA 1
ATOM 4022 C C . GLU A 1 549 ? -47.963 -23.365 -56.212 1.00 92.56 549 GLU A C 1
ATOM 4024 O O . GLU A 1 549 ? -47.908 -22.932 -57.365 1.00 92.56 549 GLU A O 1
ATOM 4029 N N . GLY A 1 550 ? -46.971 -23.181 -55.346 1.00 87.38 550 GLY A N 1
ATOM 4030 C CA . GLY A 1 550 ? -45.742 -22.452 -55.638 1.00 87.38 550 GLY A CA 1
ATOM 4031 C C . GLY A 1 550 ? -45.854 -20.928 -55.530 1.00 87.38 550 GLY A C 1
ATOM 4032 O O . GLY A 1 550 ? -44.855 -20.245 -55.753 1.00 87.38 550 GLY A O 1
ATOM 4033 N N . MET A 1 551 ? -47.014 -20.362 -55.171 1.00 93.06 551 MET A N 1
ATOM 4034 C CA . MET A 1 551 ? -47.132 -18.918 -54.927 1.00 93.06 551 MET A CA 1
ATOM 4035 C C . MET A 1 551 ? -46.220 -18.494 -53.765 1.00 93.06 551 MET A C 1
ATOM 4037 O O . MET A 1 551 ? -46.205 -19.141 -52.721 1.00 93.06 551 MET A O 1
ATOM 4041 N N . MET A 1 552 ? -45.467 -17.400 -53.935 1.00 93.25 552 MET A N 1
ATOM 4042 C CA . MET A 1 552 ? -44.469 -16.937 -52.962 1.00 93.25 552 MET A CA 1
ATOM 4043 C C . MET A 1 552 ? -44.710 -15.500 -52.510 1.00 93.25 552 MET A C 1
ATOM 4045 O O . MET A 1 552 ? -44.891 -14.600 -53.333 1.00 93.25 552 MET A O 1
ATOM 4049 N N . VAL A 1 553 ? -44.616 -15.272 -51.201 1.00 94.69 553 VAL A N 1
ATOM 4050 C CA . VAL A 1 553 ? -44.664 -13.939 -50.584 1.00 94.69 553 VAL A CA 1
ATOM 4051 C C . VAL A 1 553 ? -43.659 -13.863 -49.443 1.00 94.69 553 VAL A C 1
ATOM 4053 O O . VAL A 1 553 ? -43.384 -14.854 -48.774 1.00 94.69 553 VAL A O 1
ATOM 4056 N N . TYR A 1 554 ? -43.109 -12.686 -49.175 1.00 93.56 554 TYR A N 1
ATOM 4057 C CA . TYR A 1 554 ? -42.420 -12.443 -47.913 1.00 93.56 554 TYR A CA 1
ATOM 4058 C C . TYR A 1 554 ? -43.442 -11.957 -46.888 1.00 93.56 554 TYR A C 1
ATOM 4060 O O . TYR A 1 554 ? -43.958 -10.843 -47.011 1.00 93.56 554 TYR A O 1
ATOM 4068 N N . ASN A 1 555 ? -43.726 -12.778 -45.881 1.00 94.38 555 ASN A N 1
ATOM 4069 C CA . ASN A 1 555 ? -44.629 -12.401 -44.808 1.00 94.38 555 ASN A CA 1
ATOM 4070 C C . ASN A 1 555 ? -43.895 -11.499 -43.813 1.00 94.38 555 ASN A C 1
ATOM 4072 O O . ASN A 1 555 ? -42.988 -11.936 -43.101 1.00 94.38 555 ASN A O 1
ATOM 4076 N N . THR A 1 556 ? -44.275 -10.226 -43.773 1.00 93.06 556 THR A N 1
ATOM 4077 C CA . THR A 1 556 ? -43.638 -9.212 -42.924 1.00 93.06 556 THR A CA 1
ATOM 4078 C C . THR A 1 556 ? -44.036 -9.325 -41.458 1.00 93.06 556 THR A C 1
ATOM 4080 O O . THR A 1 556 ? -43.296 -8.853 -40.602 1.00 93.06 556 THR A O 1
ATOM 4083 N N . THR A 1 557 ? -45.164 -9.966 -41.153 1.00 93.44 557 THR A N 1
ATOM 4084 C CA . THR A 1 557 ? -45.601 -10.232 -39.778 1.00 93.44 557 THR A CA 1
ATOM 4085 C C . THR A 1 557 ? -44.810 -11.390 -39.170 1.00 93.44 557 THR A C 1
ATOM 4087 O O . THR A 1 557 ? -44.389 -11.311 -38.022 1.00 93.44 557 THR A O 1
ATOM 4090 N N . LEU A 1 558 ? -44.573 -12.450 -39.947 1.00 87.12 558 LEU A N 1
ATOM 4091 C CA . LEU A 1 558 ? -43.859 -13.654 -39.504 1.00 87.12 558 LEU A CA 1
ATOM 4092 C C . LEU A 1 558 ? -42.348 -13.609 -39.777 1.00 87.12 558 LEU A C 1
ATOM 4094 O O . LEU A 1 558 ? -41.630 -14.517 -39.368 1.00 87.12 558 LEU A O 1
ATOM 4098 N N . ASN A 1 559 ? -41.865 -12.574 -40.472 1.00 88.56 559 ASN A N 1
ATOM 4099 C CA . ASN A 1 559 ? -40.474 -12.427 -40.913 1.00 88.56 559 ASN A CA 1
ATOM 4100 C C . ASN A 1 559 ? -39.934 -13.665 -41.647 1.00 88.56 559 ASN A C 1
ATOM 4102 O O . ASN A 1 559 ? -38.822 -14.124 -41.390 1.00 88.56 559 ASN A O 1
ATOM 4106 N N . CYS A 1 560 ? -40.728 -14.216 -42.567 1.00 88.38 560 CYS A N 1
ATOM 4107 C CA . CYS A 1 560 ? -40.379 -15.434 -43.293 1.00 88.38 560 CYS A CA 1
ATOM 4108 C C . CYS A 1 560 ? -40.758 -15.325 -44.778 1.00 88.38 560 CYS A C 1
ATOM 4110 O O . CYS A 1 560 ? -41.710 -14.632 -45.144 1.00 88.38 560 CYS A O 1
ATOM 4112 N N . LEU A 1 561 ? -40.045 -16.051 -45.644 1.00 91.31 561 LEU A N 1
ATOM 4113 C CA . LEU A 1 561 ? -40.549 -16.360 -46.982 1.00 91.31 561 LEU A CA 1
ATOM 4114 C C . LEU A 1 561 ? -41.645 -17.422 -46.832 1.00 91.31 561 LEU A C 1
ATOM 4116 O O . LEU A 1 561 ? -41.375 -18.503 -46.311 1.00 91.31 561 LEU A O 1
ATOM 4120 N N . GLN A 1 562 ? -42.867 -17.125 -47.261 1.00 93.69 562 GLN A N 1
ATOM 4121 C CA . GLN A 1 562 ? -43.941 -18.106 -47.347 1.00 93.69 562 GLN A CA 1
ATOM 4122 C C . GLN A 1 562 ? -44.081 -18.627 -48.773 1.00 93.69 562 GLN A C 1
ATOM 4124 O O . GLN A 1 562 ? -44.040 -17.852 -49.731 1.00 93.69 562 GLN A O 1
ATOM 4129 N N . ILE A 1 563 ? -44.297 -19.936 -48.889 1.00 93.81 563 ILE A N 1
ATOM 4130 C CA . ILE A 1 563 ? -44.666 -20.598 -50.141 1.00 93.81 563 ILE A CA 1
ATOM 4131 C C . ILE A 1 563 ? -45.990 -21.319 -49.916 1.00 93.81 563 ILE A C 1
ATOM 4133 O O . ILE A 1 563 ? -46.157 -22.007 -48.905 1.00 93.81 563 ILE A O 1
ATOM 4137 N N . ASN A 1 564 ? -46.934 -21.142 -50.833 1.00 94.12 564 ASN A N 1
ATOM 4138 C CA . ASN A 1 564 ? -48.161 -21.917 -50.850 1.00 94.12 564 ASN A CA 1
ATOM 4139 C C . ASN A 1 564 ? -47.881 -23.278 -51.496 1.00 94.12 564 ASN A C 1
ATOM 4141 O O . ASN A 1 564 ? -47.461 -23.344 -52.646 1.00 94.12 564 ASN A O 1
ATOM 4145 N N . THR A 1 565 ? -48.053 -24.355 -50.741 1.00 92.75 565 THR A N 1
ATOM 4146 C CA . THR A 1 565 ? -47.586 -25.700 -51.118 1.00 92.75 565 THR A CA 1
ATOM 4147 C C . THR A 1 565 ? -48.639 -26.567 -51.798 1.00 92.75 565 THR A C 1
ATOM 4149 O O . THR A 1 565 ? -48.283 -27.593 -52.356 1.00 92.75 565 THR A O 1
ATOM 4152 N N . ASP A 1 566 ? -49.910 -26.169 -51.771 1.00 93.81 566 ASP A N 1
ATOM 4153 C CA . ASP A 1 566 ? -51.015 -26.963 -52.328 1.00 93.81 566 ASP A CA 1
ATOM 4154 C C . ASP A 1 566 ? -52.080 -26.112 -53.048 1.00 93.81 566 ASP A C 1
ATOM 4156 O O . ASP A 1 566 ? -53.085 -26.633 -53.526 1.00 93.81 566 ASP A O 1
ATOM 4160 N N . GLY A 1 567 ? -51.875 -24.795 -53.138 1.00 93.25 567 GLY A N 1
ATOM 4161 C CA . GLY A 1 567 ? -52.816 -23.863 -53.756 1.00 93.25 567 GLY A CA 1
ATOM 4162 C C . GLY A 1 567 ? -54.045 -23.550 -52.904 1.00 93.25 567 GLY A C 1
ATOM 4163 O O . GLY A 1 567 ? -54.993 -22.970 -53.423 1.00 93.25 567 GLY A O 1
ATOM 4164 N N . THR A 1 568 ? -54.052 -23.891 -51.614 1.00 94.31 568 THR A N 1
ATOM 4165 C CA . THR A 1 568 ? -55.170 -23.632 -50.692 1.00 94.31 568 THR A CA 1
ATOM 4166 C C . THR A 1 568 ? -54.810 -22.591 -49.634 1.00 94.31 568 THR A C 1
ATOM 4168 O O . THR A 1 568 ? -53.638 -22.281 -49.413 1.00 94.31 568 THR A O 1
ATOM 4171 N N . ALA A 1 569 ? -55.801 -22.045 -48.921 1.00 92.06 569 ALA A N 1
ATOM 4172 C CA . ALA A 1 569 ? -55.548 -21.079 -47.845 1.00 92.06 569 ALA A CA 1
ATOM 4173 C C . ALA A 1 569 ? -54.675 -21.664 -46.711 1.00 92.06 569 ALA A C 1
ATOM 4175 O O . ALA A 1 569 ? -53.858 -20.956 -46.126 1.00 92.06 569 ALA A O 1
ATOM 4176 N N . SER A 1 570 ? -54.779 -22.970 -46.441 1.00 92.62 570 SER A N 1
ATOM 4177 C CA . SER A 1 570 ? -53.939 -23.694 -45.471 1.00 92.62 570 SER A CA 1
ATOM 4178 C C . SER A 1 570 ? -52.542 -24.065 -45.992 1.00 92.62 570 SER A C 1
ATOM 4180 O O . SER A 1 570 ? -51.680 -24.507 -45.217 1.00 92.62 570 SER A O 1
ATOM 4182 N N . GLY A 1 571 ? -52.311 -23.879 -47.292 1.00 93.25 571 GLY A N 1
ATOM 4183 C CA . GLY A 1 571 ? -51.096 -24.266 -48.000 1.00 93.25 571 GLY A CA 1
ATOM 4184 C C . GLY A 1 571 ? -49.874 -23.410 -47.695 1.00 93.25 571 GLY A C 1
ATOM 4185 O O . GLY A 1 571 ? -48.756 -23.821 -48.005 1.00 93.25 571 GLY A O 1
ATOM 4186 N N . TRP A 1 572 ? -50.047 -22.234 -47.084 1.00 94.94 572 TRP A N 1
ATOM 4187 C CA . TRP A 1 572 ? -48.953 -21.315 -46.765 1.00 94.94 572 TRP A CA 1
ATOM 4188 C C . TRP A 1 572 ? -48.026 -21.873 -45.680 1.00 94.94 572 TRP A C 1
ATOM 4190 O O . TRP A 1 572 ? -48.419 -22.026 -44.521 1.00 94.94 572 TRP A O 1
ATOM 4200 N N . LYS A 1 573 ? -46.762 -22.132 -46.033 1.00 93.19 573 LYS A N 1
ATOM 4201 C CA . LYS A 1 573 ? -45.712 -22.580 -45.102 1.00 93.19 573 LYS A CA 1
ATOM 4202 C C . LYS A 1 573 ? -44.583 -21.561 -45.030 1.00 93.19 573 LYS A C 1
ATOM 4204 O O . LYS A 1 573 ? -44.108 -21.096 -46.062 1.00 93.19 573 LYS A O 1
ATOM 4209 N N . CYS A 1 574 ? -44.144 -21.227 -43.814 1.00 89.12 574 CYS A N 1
ATOM 4210 C CA . CYS A 1 574 ? -42.947 -20.413 -43.604 1.00 89.12 574 CYS A CA 1
ATOM 4211 C C . CYS A 1 574 ? -41.685 -21.244 -43.838 1.00 89.12 574 CYS A C 1
ATOM 4213 O O . CYS A 1 574 ? -41.472 -22.261 -43.183 1.00 89.12 574 CYS A O 1
ATOM 4215 N N . PHE A 1 575 ? -40.795 -20.731 -44.676 1.00 81.25 575 PHE A N 1
ATOM 4216 C CA . PHE A 1 575 ? -39.419 -21.190 -44.802 1.00 81.25 575 PHE A CA 1
ATOM 4217 C C . PHE A 1 575 ? -38.558 -20.341 -43.859 1.00 81.25 575 PHE A C 1
ATOM 4219 O O . PHE A 1 575 ? -37.938 -19.361 -44.266 1.00 81.25 575 PHE A O 1
ATOM 4226 N N . ASN A 1 576 ? -38.606 -20.663 -42.564 1.00 70.94 576 ASN A N 1
ATOM 4227 C CA . ASN A 1 576 ? -37.905 -19.944 -41.487 1.00 70.94 576 ASN A CA 1
ATOM 4228 C C . ASN A 1 576 ? -36.768 -20.757 -40.850 1.00 70.94 576 ASN A C 1
ATOM 4230 O O . ASN A 1 576 ? -35.982 -20.221 -40.074 1.00 70.94 576 ASN A O 1
ATOM 4234 N N . THR A 1 577 ? -36.686 -22.047 -41.167 1.00 60.41 577 THR A N 1
ATOM 4235 C CA . THR A 1 577 ? -35.621 -22.916 -40.682 1.00 60.41 577 THR A CA 1
ATOM 4236 C C . THR A 1 577 ? -34.501 -22.888 -41.706 1.00 60.41 577 THR A C 1
ATOM 4238 O O . THR A 1 577 ? -34.695 -23.288 -42.855 1.00 60.41 577 THR A O 1
ATOM 4241 N N . GLN A 1 578 ? -33.329 -22.401 -41.300 1.00 54.47 578 GLN A N 1
ATOM 4242 C CA . GLN A 1 578 ? -32.110 -22.535 -42.086 1.00 54.47 578 GLN A CA 1
ATOM 4243 C C . GLN A 1 578 ? -31.706 -24.012 -42.067 1.00 54.47 578 GLN A C 1
ATOM 4245 O O . GLN A 1 578 ? -30.964 -24.457 -41.198 1.00 54.47 578 GLN A O 1
ATOM 4250 N N . ALA A 1 579 ? -32.273 -24.797 -42.977 1.00 52.22 579 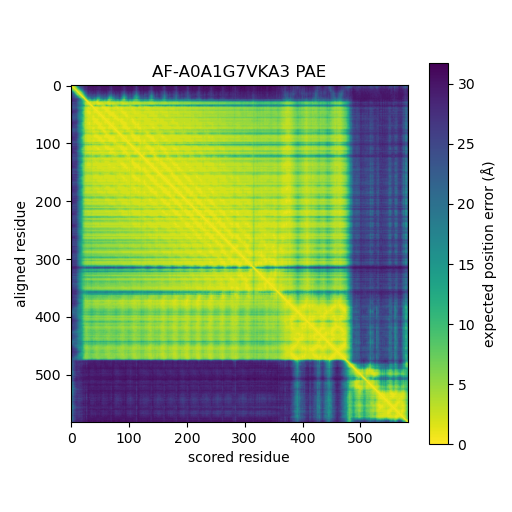ALA A N 1
ATOM 4251 C CA . ALA A 1 579 ? -31.894 -26.187 -43.138 1.00 52.22 579 ALA A CA 1
ATOM 4252 C C . ALA A 1 579 ? -30.604 -26.251 -43.963 1.00 52.22 579 ALA A C 1
ATOM 4254 O O . ALA A 1 579 ? -30.550 -25.737 -45.081 1.00 52.22 579 ALA A O 1
ATOM 4255 N N . CYS A 1 580 ? -29.579 -26.897 -43.412 1.00 53.84 580 CYS A N 1
ATOM 4256 C CA . CYS A 1 580 ? -28.524 -27.496 -44.216 1.00 53.84 580 CYS A CA 1
ATOM 4257 C C . CYS A 1 580 ? -29.099 -28.803 -44.774 1.00 53.84 580 CYS A C 1
ATOM 4259 O O . CYS A 1 580 ? -29.429 -29.681 -43.978 1.00 53.84 580 CYS A O 1
ATOM 4261 N N . PRO A 1 581 ? -29.288 -28.954 -46.093 1.00 50.62 581 PRO A N 1
ATOM 4262 C CA . PRO A 1 581 ? -29.590 -30.262 -46.642 1.00 50.62 581 PRO A CA 1
ATOM 4263 C C . PRO A 1 581 ? -28.268 -31.030 -46.731 1.00 50.62 581 PRO A C 1
ATOM 4265 O O . PRO A 1 581 ? -27.537 -30.796 -47.692 1.00 50.62 581 PRO A O 1
ATOM 4268 N N . ASP A 1 582 ? -27.995 -31.866 -45.723 1.00 42.38 582 ASP A N 1
ATOM 4269 C CA . ASP A 1 582 ? -26.873 -32.817 -45.553 1.00 42.38 582 ASP A CA 1
ATOM 4270 C C . ASP A 1 582 ? -25.482 -32.384 -46.051 1.00 42.38 582 ASP A C 1
ATOM 4272 O O . ASP A 1 582 ? -25.273 -32.250 -47.290 1.00 42.38 582 ASP A O 1
#

Radius of gyration: 38.13 Å; Cα contacts (8 Å, |Δi|>4): 1678; chains: 1; bounding box: 95×64×118 Å

Nearest PDB structures (foldseek):
  6c10-assembly1_A  TM=6.680E-01  e=1.850E-02  Mus musculus
  6s5w-assembly2_B  TM=6.127E-01  e=2.538E-02  Lactobacillus acidophilus
  6cgb-assembly1_A-2  TM=5.232E-01  e=3.643E-02  Mus musculus
  6mfo-assembly1_A-2  TM=6.158E-01  e=2.429E-01  Homo sapiens
  4kh3-assembly1_A  TM=2.144E-01  e=6.869E+00  Escherichia coli CFT073

Solvent-accessible surface area (backbone atoms only — not comparable to full-atom values): 29161 Å² total; per-residue (Å²): 139,86,87,82,87,83,88,76,90,73,85,76,80,80,78,78,80,70,84,72,79,72,70,66,69,78,89,74,60,74,41,68,59,80,84,57,50,61,44,71,42,48,62,65,32,29,39,32,32,81,54,72,42,72,34,36,41,36,35,49,33,44,52,13,31,42,26,31,27,71,88,16,40,42,36,35,52,53,55,46,43,40,49,72,85,25,38,37,36,43,40,27,25,6,35,43,32,28,57,35,61,50,53,42,29,23,17,39,39,37,40,30,22,74,73,6,33,44,29,14,22,97,82,14,66,21,37,42,43,46,44,17,56,46,34,38,38,42,36,37,16,42,38,27,18,12,31,46,36,29,72,26,67,82,13,42,37,44,36,42,34,56,20,38,38,45,25,61,31,34,39,41,42,36,18,38,28,32,39,39,30,57,19,40,38,40,28,53,25,37,38,38,42,19,63,52,21,41,39,36,35,43,19,40,40,38,23,48,25,23,39,35,31,41,27,12,36,39,39,32,27,17,43,38,40,32,28,69,32,42,36,38,28,32,62,58,9,36,39,37,33,38,3,34,38,37,32,61,15,40,38,38,40,20,62,59,11,38,35,39,31,44,7,38,40,40,35,31,36,50,45,25,51,23,13,34,42,25,27,36,79,51,70,75,36,32,8,40,37,39,30,48,47,60,23,55,31,62,72,12,34,41,29,13,17,27,34,39,40,43,23,71,46,84,67,96,74,58,46,65,46,74,75,73,36,71,74,54,46,20,76,48,89,57,45,19,13,27,77,88,65,47,79,52,48,48,72,77,10,45,44,43,48,46,28,72,84,72,72,65,54,76,35,70,88,40,52,55,75,89,57,59,61,43,86,88,69,46,56,38,29,42,49,50,66,45,78,49,74,35,40,38,56,35,55,47,95,59,42,63,35,75,78,14,26,44,18,72,95,52,57,71,30,42,76,86,51,24,48,51,43,76,74,49,54,76,40,95,57,44,44,68,40,52,87,70,36,27,41,37,32,36,60,86,40,54,58,47,80,43,43,35,34,34,36,37,18,24,63,95,43,68,88,34,54,25,60,30,41,36,41,36,40,29,49,67,32,77,85,80,84,73,83,77,80,81,88,75,75,90,71,47,58,11,87,35,60,50,56,78,75,71,50,84,44,96,86,49,90,56,55,44,40,72,49,54,72,40,78,62,44,80,46,57,95,85,63,79,93,78,66,54,76,35,42,63,70,59,59,73,65,55,55,71,88,73,47,40,57,72,43,62,32,32,27,66,70,76,72,22,47,30,37,18,72,69,22,48,90,85,24,61,41,71,62,69,73,91,74,78,85,128

Mean predicted aligned error: 12.27 Å

pLDDT: mean 89.77, std 15.86, range [21.36, 98.81]

Foldseek 3Di:
DDDDDDDDPDPDPDDPPPVPPQLAFDPDAPEEQDDDQEEEQDALGEYEYPAAHEHEHYEYAANGEYTYHAQHEYEYEYAYHYDAAGEYEYHFNDEYEYQAAYDYNYAYHYEAGLRGEYAYHPQQQHEYEANYQEYEYEHNHEYRHAEYYDDHQNHEYEAAENYEYHHLAEYYDHHAYQHAYPYEYEHNAEYAYDLNYEYWYQEEYEHQAEYEQQQHEYAHQEYYEHHAHEYEHHANYEYEANAEHAHNHEYEADLRYEYEFQAEAHHAAYHHLNYEYEYDQDLLTAGEYEYADAYACNQYEYAARYEYFYAVDDDDPRHGDPDKDQVRRHVDDYQYAHSVRDGDDCVNRLYYIPVVVVVNSSYDHDRHPPWTDDSVRFFFKAQEEAEEEAEAQGKGPDASQQPIANGVVHDGDDLVFKQKAWPDKPDPQWDADRNRNMIGHHNQDAFDKIKTKMKIATPVGRVRMDIYMYIYGYDYRDPPDDDPPPPDDDWFFAPEEDEPPPCVDPPNPCPPRVRTDDVYYYYDDPDDDDFAEEAPVRLLPDDLVNFDFQRWYQHPNVRFIWGQHHRGSVRTDGPPDPDDPD